Protein AF-A0A0C9R265-F1 (afdb_monomer)

Radius of gyration: 26.44 Å; Cα contacts (8 Å, |Δi|>4): 1009; chains: 1; bounding box: 67×51×79 Å

Foldseek 3Di:
DCLVVLLVLLVVLLVLLVVLLVVVVDPSSVVSLVSLLVVLVVVLCQCVVQFDADPVLAGDDDSPPDDLLSNLLSLLSSLLSQLPRPPHPPNLSSLSVNVNSLLCVVVVQPPDDDLSLLLSQLSNCSSCVVVVNNVCQVVRPSSVSNLVLLQCLPFAFPDAQAHLLRFGADPQQAGELQSLVSNQPVSRPVSLVSDPSSVVSPSNVSNVVVCLQQAAQQFQFDFARNRHPDQFRGHDHDPPRDAAWADSQQQLKTWHDDNFKGWIAGFAAQRHFLDFADPRPQLSSQRSHFAGDMDTSPCPPPRGDDPPHARGKAWPPDDRQRDDPPPPGRTHGFPDKFWWWFDADQKTWIWMWTAHLSGQRWTKTWIWIQRNVQQKIKIKIKTAQADDCPPRDPVRQATWMWTDNHPDPVPIDTHRNNDTWIKMWMARNVVRDIDIDTDDPPPQDDAQDFDDPPQFTKTWFDFPPQQAIFIDRPLHTWFGRGSTPNGNDQKDKDFPNRTPDPPNPRRPGIFMWGQDSVRSGTTGPPRDDD

Nearest PDB structures (foldseek):
  3vsn-assembly1_A  TM=6.014E-01  e=1.999E-14  Autographa californica nucleopolyhedrovirus
  3zik-assembly1_A  TM=4.514E-01  e=5.131E+00  Eremothecium gossypii
  5wzn-assembly2_B  TM=3.133E-01  e=1.016E+00  Bifidobacterium bifidum
  5wzr-assembly2_B  TM=2.702E-01  e=1.319E+00  Bifidobacterium bifidum
  5wzq-assembly2_B  TM=2.759E-01  e=3.378E+00  Bifidobacterium bifidum

Solvent-accessible surface area (backbone atoms only — not comparable to full-atom values): 29333 Å² total; per-residue (Å²): 128,60,54,68,56,55,44,52,50,28,53,52,45,31,51,34,36,59,50,12,67,79,31,63,89,40,69,70,18,45,51,32,44,54,53,45,54,57,46,50,54,54,51,50,53,52,46,64,72,61,36,44,62,47,98,86,60,36,54,72,51,77,74,52,86,60,68,63,66,63,52,49,55,34,53,45,50,24,44,43,44,48,63,67,33,86,86,54,74,69,47,62,58,46,24,53,54,47,60,28,62,57,75,50,52,71,70,75,37,78,89,52,93,50,84,68,55,56,59,47,45,34,51,51,50,46,25,29,50,71,66,74,45,45,89,56,44,76,79,36,64,71,47,47,53,42,50,49,57,64,66,40,55,37,48,48,58,93,57,52,38,42,32,93,48,62,32,38,29,37,88,81,42,28,68,41,53,53,59,50,60,60,73,59,42,73,92,42,54,67,38,37,64,72,40,72,76,49,43,73,54,44,61,61,59,55,49,48,55,47,47,27,63,73,40,33,57,80,46,36,66,49,65,58,49,52,63,49,91,53,68,51,26,60,52,76,57,39,83,88,34,68,72,41,76,48,43,21,34,89,55,22,28,41,34,40,35,52,95,56,39,45,35,57,42,51,50,54,40,36,86,32,32,71,35,63,64,41,93,92,49,40,48,52,50,58,53,40,61,33,47,62,55,75,43,50,62,84,54,84,83,68,48,47,76,65,84,83,40,20,51,29,65,44,46,61,98,57,72,75,57,68,54,71,73,85,46,96,57,55,59,39,59,37,78,39,31,44,34,33,22,47,74,54,97,55,36,37,36,37,42,35,40,37,24,36,70,85,65,65,55,38,40,35,38,38,41,35,41,34,35,65,83,79,37,35,40,37,40,38,39,35,43,37,40,62,91,75,64,95,78,64,58,77,91,60,75,84,40,44,32,39,35,24,70,48,82,53,82,88,64,52,41,81,38,58,53,66,43,72,47,31,38,39,31,36,36,36,65,84,79,71,45,78,48,79,45,80,49,75,71,92,69,78,85,52,84,63,39,75,46,75,56,99,91,42,49,31,30,41,42,50,35,44,94,66,46,26,36,39,34,17,56,67,71,44,65,21,36,51,29,48,52,55,58,80,56,63,59,65,62,48,77,50,44,55,85,45,37,66,59,86,80,70,75,67,59,89,54,72,48,63,27,37,62,34,80,91,71,31,43,31,29,23,96,67,39,78,83,132

InterPro domains:
  IPR008929 Chondroitin AC/alginate lyase [G3DSA:1.50.10.100] (64-297)

Organism: NCBI:txid64838

Mean predicted aligned error: 10.21 Å

pLDDT: mean 79.46, std 12.4, range [44.72, 95.62]

Sequence (530 aa):
KNFHVVIHTCELISAGLAYSWKNQDREDGKRALVVAEDYLQKLEIEIYKRGTFNQSGLLIRNLWKGPEFSLSLTIRRFLTAYLLTSNARNKDCAAKLMLSVIPKLPLMFAGKFHYHTVRLLGSWVLAHNRLGTLNNAPNYSVYQDCLGYLKNISTARHKMGLHRDLSFYKLDKVLAFKNLDKYCDERLQYTYSLTDELSNVNLMSFCQKIIRILFHEHIPRLPMGIMNRTKSLKVEVYQGTTWGLAVLPFSRILRYFTPNINFMVYGVQANVAYFKTNQSLPQAAQYRVQSRQVFLADDDWQAEITYPCVGFIEIDKLKPIEISHNSHYPYLFANFAKSWVFHYRHYGILYQTYCIWKLNSAKITEYLIIDTKKNILTITMEINNGNNDVSRPESVEKTDLRYYPTMNPSEVKLININERAVYRTVYDIIKKDYTVDKIPSEDVFKFPMVFGDENEQLRIHLLKDDLGAVVFDHDKPVIYAPEELIEETETVEITKDMFIDKGITNITNTTTFIFNERLNQYCSSHCPES

Secondary structure (DSSP, 8-state):
--HHHHHHHHHHHHHHHHHHHH-TTSHHHHHHHHHHHHHHHHHHHHHHHH-EE-TTS-EEE-SSSS-HHHHHHHHHHHHHHHHH-TT-S-HHHHHHHHHHHSTTHHHHTTT---HHHHHHHHHHHHHHHHTT-GGGGGGSHHHHHHHHHHH----BTT-SEE-TTS-EEETTTEE-THHHHTT--HHHHGGGGSSHHHHTT-HHHHHHHHHHHH--SS--B--TTSS--SSB-B----TT---EEEEETTTTEEEEEETTEEEEEE---SSS-SEE--TT-TTHHHHHHH---EEETT-TT-SB--SS-TTEEEETT--S----TT-S--EE--SEEEEEEEEETTEEEEEEEEE-TTTT--EEEEEEEEETTTTEEEEEEEEE--S--TTS-TTTTT--EEEESSS-GGGPEEE-TTSEEEEEEEEETTTTEEEEEE--GGGSSPSSEEES-TT--EEEEEBGGG-EEEEEETTEEEEEEESS-SB--SEEEEEGGGBS-TT--S--SEEEEEEETTTTEEE-TTSPP-

Structure (mmCIF, N/CA/C/O backbone):
data_AF-A0A0C9R265-F1
#
_entry.id   AF-A0A0C9R265-F1
#
loop_
_atom_site.group_PDB
_atom_site.id
_atom_site.type_symbol
_atom_site.label_atom_id
_atom_site.label_alt_id
_atom_site.label_comp_id
_atom_site.label_asym_id
_atom_site.label_entity_id
_atom_site.label_seq_id
_atom_site.pdbx_PDB_ins_code
_atom_site.Cartn_x
_atom_site.Cartn_y
_atom_site.Cartn_z
_atom_site.occupancy
_atom_site.B_iso_or_equiv
_atom_site.auth_seq_id
_atom_site.auth_comp_id
_atom_site.auth_asym_id
_atom_site.auth_atom_id
_atom_site.pdbx_PDB_model_num
ATOM 1 N N . LYS A 1 1 ? 3.515 -8.067 38.473 1.00 50.53 1 LYS A N 1
ATOM 2 C CA . LYS A 1 1 ? 3.627 -9.536 38.291 1.00 50.53 1 LYS A CA 1
ATOM 3 C C . LYS A 1 1 ? 2.450 -10.143 37.506 1.00 50.53 1 LYS A C 1
ATOM 5 O O . LYS A 1 1 ? 2.724 -11.026 36.718 1.00 50.53 1 LYS A O 1
ATOM 10 N N . ASN A 1 2 ? 1.210 -9.620 37.571 1.00 66.19 2 ASN A N 1
ATOM 11 C CA . ASN A 1 2 ? 0.043 -10.217 36.871 1.00 66.19 2 ASN A CA 1
ATOM 12 C C . ASN A 1 2 ? -0.437 -9.469 35.604 1.00 66.19 2 ASN A C 1
ATOM 14 O O . ASN A 1 2 ? -1.580 -9.626 35.193 1.00 66.19 2 ASN A O 1
ATOM 18 N N . PHE A 1 3 ? 0.408 -8.646 34.975 1.00 67.88 3 PHE A N 1
ATOM 19 C CA . PHE A 1 3 ? 0.032 -7.847 33.795 1.00 67.88 3 PHE A CA 1
ATOM 20 C C . PHE A 1 3 ? -0.483 -8.705 32.624 1.00 67.88 3 PHE A C 1
ATOM 22 O O . PHE A 1 3 ? -1.526 -8.406 32.051 1.00 67.88 3 PHE A O 1
ATOM 29 N N . HIS A 1 4 ? 0.207 -9.810 32.323 1.00 72.56 4 HIS A N 1
ATOM 30 C CA . HIS A 1 4 ? -0.203 -10.748 31.274 1.00 72.56 4 HIS A CA 1
ATOM 31 C C . HIS A 1 4 ? -1.543 -11.423 31.581 1.00 72.56 4 HIS A C 1
ATOM 33 O O . HIS A 1 4 ? -2.336 -11.635 30.672 1.00 72.56 4 HIS A O 1
ATOM 39 N N . VAL A 1 5 ? -1.829 -11.695 32.859 1.00 79.44 5 VAL A N 1
ATOM 40 C CA . VAL A 1 5 ? -3.101 -12.298 33.280 1.00 79.44 5 VAL A CA 1
ATOM 41 C C . VAL A 1 5 ? -4.260 -11.356 32.967 1.00 79.44 5 VAL A C 1
ATOM 43 O O . VAL A 1 5 ? -5.207 -11.771 32.318 1.00 79.44 5 VAL A O 1
ATOM 46 N N . VAL A 1 6 ? -4.158 -10.071 33.331 1.00 79.50 6 VAL A N 1
ATOM 47 C CA . VAL A 1 6 ? -5.210 -9.079 33.031 1.00 79.50 6 VAL A CA 1
ATOM 48 C C . VAL A 1 6 ? -5.461 -8.972 31.524 1.00 79.50 6 VAL A C 1
ATOM 50 O O . VAL A 1 6 ? -6.614 -8.968 31.100 1.00 79.50 6 VAL A O 1
ATOM 53 N N . ILE A 1 7 ? -4.394 -8.935 30.715 1.00 78.94 7 ILE A N 1
ATOM 54 C CA . ILE A 1 7 ? -4.505 -8.889 29.250 1.00 78.94 7 ILE A CA 1
ATOM 55 C C . ILE A 1 7 ? -5.251 -10.115 28.720 1.00 78.94 7 ILE A C 1
ATOM 57 O O . ILE A 1 7 ? -6.276 -9.957 28.059 1.00 78.94 7 ILE A O 1
ATOM 61 N N . HIS A 1 8 ? -4.778 -11.320 29.036 1.00 82.25 8 HIS A N 1
ATOM 62 C CA . HIS A 1 8 ? -5.374 -12.547 28.511 1.00 82.25 8 HIS A CA 1
ATOM 63 C C . HIS A 1 8 ? -6.810 -12.750 29.001 1.00 82.25 8 HIS A C 1
ATOM 65 O O . HIS A 1 8 ? -7.669 -13.159 28.223 1.00 82.25 8 HIS A O 1
ATOM 71 N N . THR A 1 9 ? -7.109 -12.403 30.256 1.00 86.56 9 THR A N 1
ATOM 72 C CA . THR A 1 9 ? -8.475 -12.472 30.784 1.00 86.56 9 THR A CA 1
ATOM 73 C C . THR A 1 9 ? -9.408 -11.508 30.054 1.00 86.56 9 THR A C 1
ATOM 75 O O . THR A 1 9 ? -10.479 -11.920 29.618 1.00 86.56 9 THR A O 1
ATOM 78 N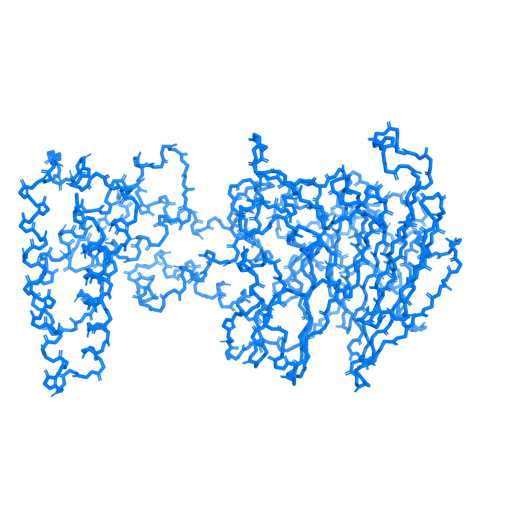 N . CYS A 1 10 ? -9.001 -10.254 29.841 1.00 87.31 10 CYS A N 1
ATOM 79 C CA . CYS A 1 10 ? -9.796 -9.298 29.069 1.00 87.31 10 CYS A CA 1
ATOM 80 C C . CYS A 1 10 ? -10.032 -9.771 27.622 1.00 87.31 10 CYS A C 1
ATOM 82 O O . CYS A 1 10 ? -11.136 -9.603 27.105 1.00 87.31 10 CYS A O 1
ATOM 84 N N . GLU A 1 11 ? -9.030 -10.363 26.960 1.00 84.81 11 GLU A N 1
ATOM 85 C CA . GLU A 1 11 ? -9.174 -10.906 25.598 1.00 84.81 11 GLU A CA 1
ATOM 86 C C . GLU A 1 11 ? -10.169 -12.072 25.545 1.00 84.81 11 GLU A C 1
ATOM 88 O O . GLU A 1 11 ? -11.085 -12.054 24.720 1.00 84.81 11 GLU A O 1
ATOM 93 N N . LEU A 1 12 ? -10.040 -13.036 26.461 1.00 86.50 12 LEU A N 1
ATOM 94 C CA . LEU A 1 12 ? -10.938 -14.190 26.560 1.00 86.50 12 LEU A CA 1
ATOM 95 C C . LEU A 1 12 ? -12.379 -13.766 26.856 1.00 86.50 12 LEU A C 1
ATOM 97 O O . LEU A 1 12 ? -13.304 -14.201 26.173 1.00 86.50 12 LEU A O 1
ATOM 101 N N . ILE A 1 13 ? -12.580 -12.869 27.825 1.00 90.19 13 ILE A N 1
ATOM 102 C CA . ILE A 1 13 ? -13.918 -12.378 28.179 1.00 90.19 13 ILE A CA 1
ATOM 103 C C . ILE A 1 13 ? -14.521 -11.565 27.030 1.00 90.19 13 ILE A C 1
ATOM 105 O O . ILE A 1 13 ? -15.705 -11.709 26.740 1.00 90.19 13 ILE A O 1
ATOM 109 N N . SER A 1 14 ? -13.722 -10.766 26.314 1.00 88.00 14 SER A N 1
ATOM 110 C CA . SER A 1 14 ? -14.200 -10.048 25.121 1.00 88.00 14 SER A CA 1
ATOM 111 C C . SER A 1 14 ? -14.711 -11.005 24.040 1.00 88.00 14 SER A C 1
ATOM 113 O O . SER A 1 14 ? -15.714 -10.715 23.388 1.00 88.00 14 SER A O 1
ATOM 115 N N . ALA A 1 15 ? -14.027 -12.135 23.830 1.00 84.62 15 ALA A N 1
ATOM 116 C CA . ALA A 1 15 ? -14.476 -13.172 22.903 1.00 84.62 15 ALA A CA 1
ATOM 117 C C . ALA A 1 15 ? -15.762 -13.856 23.401 1.00 84.62 15 ALA A C 1
ATOM 119 O O . ALA A 1 15 ? -16.697 -14.038 22.621 1.00 84.62 15 ALA A O 1
ATOM 120 N N . GLY A 1 16 ? -15.847 -14.148 24.702 1.00 86.44 16 GLY A N 1
ATOM 121 C CA . GLY A 1 16 ? -17.055 -14.678 25.340 1.00 86.44 16 GLY A CA 1
ATOM 122 C C . GLY A 1 16 ? -18.265 -13.745 25.210 1.00 86.44 16 GLY A C 1
ATOM 123 O O . GLY A 1 16 ? -19.356 -14.203 24.887 1.00 86.44 16 GLY A O 1
ATOM 124 N N . LEU A 1 17 ? -18.077 -12.433 25.371 1.00 87.75 17 LEU A N 1
ATOM 125 C CA . LEU A 1 17 ? -19.126 -11.428 25.159 1.00 87.75 17 LEU A CA 1
ATOM 126 C C . LEU A 1 17 ? -19.579 -11.367 23.696 1.00 87.75 17 LEU A C 1
ATOM 128 O O . LEU A 1 17 ? -20.775 -11.304 23.427 1.00 87.75 17 LEU A O 1
ATOM 132 N N . ALA A 1 18 ? -18.649 -11.451 22.740 1.00 83.44 18 ALA A N 1
ATOM 133 C CA . ALA A 1 18 ? -19.002 -11.520 21.321 1.00 83.44 18 ALA A CA 1
ATOM 134 C C . ALA A 1 18 ? -19.818 -12.784 20.986 1.00 83.44 18 ALA A C 1
ATOM 136 O O . ALA A 1 18 ? -20.753 -12.723 20.187 1.00 83.44 18 ALA A O 1
ATOM 137 N N . TYR A 1 19 ? -19.499 -13.919 21.620 1.00 83.19 19 TYR A N 1
ATOM 138 C CA . TYR A 1 19 ? -20.299 -15.142 21.524 1.00 83.19 19 TYR A CA 1
ATOM 139 C C . TYR A 1 19 ? -21.682 -14.972 22.165 1.00 83.19 19 TYR A C 1
ATOM 141 O O . TYR A 1 19 ? -22.685 -15.325 21.542 1.00 83.19 19 TYR A O 1
ATOM 149 N N . SER A 1 20 ? -21.736 -14.399 23.373 1.00 84.19 20 SER A N 1
ATOM 150 C CA . SER A 1 20 ? -22.968 -14.119 24.119 1.00 84.19 20 SER A CA 1
ATOM 151 C C . SER A 1 20 ? -23.927 -13.252 23.311 1.00 84.19 20 SER A C 1
ATOM 153 O O . SER A 1 20 ? -25.096 -13.596 23.177 1.00 84.19 20 SER A O 1
ATOM 155 N N . TRP A 1 21 ? -23.419 -12.198 22.666 1.00 80.81 21 TRP A N 1
ATOM 156 C CA . TRP A 1 21 ? -24.222 -11.303 21.838 1.00 80.81 21 TRP A CA 1
ATOM 157 C C . TRP A 1 21 ? -24.974 -12.031 20.711 1.00 80.81 21 TRP A C 1
ATOM 159 O O . TRP A 1 21 ? -26.131 -11.700 20.452 1.00 80.81 21 TRP A O 1
ATOM 169 N N . LYS A 1 22 ? -24.360 -13.053 20.096 1.00 80.06 22 LYS A N 1
ATOM 170 C CA . LYS A 1 22 ? -24.979 -13.890 19.049 1.00 80.06 22 LYS A CA 1
ATOM 171 C C . LYS A 1 22 ? -25.823 -15.053 19.592 1.00 80.06 22 LYS A C 1
ATOM 173 O O . LYS A 1 22 ? -26.547 -15.676 18.825 1.00 80.06 22 LYS A O 1
ATOM 178 N N . ASN A 1 23 ? -25.713 -15.376 20.881 1.00 81.88 23 ASN A N 1
ATOM 179 C CA . ASN A 1 23 ? -26.308 -16.566 21.501 1.00 81.88 23 ASN A CA 1
ATOM 180 C C . ASN A 1 23 ? -26.981 -16.229 22.841 1.00 81.88 23 ASN A C 1
ATOM 182 O O . ASN A 1 23 ? -26.837 -16.975 23.811 1.00 81.88 23 ASN A O 1
ATOM 186 N N . GLN A 1 24 ? -27.693 -15.102 22.909 1.00 74.75 24 GLN A N 1
ATOM 187 C CA . GLN A 1 24 ? -28.232 -14.552 24.163 1.00 74.75 24 GLN A CA 1
ATOM 188 C C . GLN A 1 24 ? -29.192 -15.519 24.876 1.00 74.75 24 GLN A C 1
ATOM 190 O O . GLN A 1 24 ? -29.233 -15.551 26.106 1.00 74.75 24 GLN A O 1
ATOM 195 N N . ASP A 1 25 ? -29.895 -16.358 24.113 1.00 79.12 25 ASP A N 1
ATOM 196 C CA . ASP A 1 25 ? -30.863 -17.324 24.641 1.00 79.12 25 ASP A CA 1
ATOM 197 C C . ASP A 1 25 ? -30.225 -18.641 25.109 1.00 79.12 25 ASP A C 1
ATOM 199 O O . ASP A 1 25 ? -30.866 -19.433 25.803 1.00 79.12 25 ASP A O 1
ATOM 203 N N . ARG A 1 26 ? -28.952 -18.886 24.770 1.00 85.62 26 ARG A N 1
ATOM 204 C CA . ARG A 1 26 ? -28.235 -20.105 25.163 1.00 85.62 26 ARG A CA 1
ATOM 205 C C . ARG A 1 26 ? -27.607 -19.946 26.543 1.00 85.62 26 ARG A C 1
ATOM 207 O O . ARG A 1 26 ? -27.027 -18.908 26.858 1.00 85.62 26 ARG A O 1
ATOM 214 N N . GLU A 1 27 ? -27.626 -21.019 27.332 1.00 86.62 27 GLU A N 1
ATOM 215 C CA . GLU A 1 27 ? -27.027 -21.047 28.675 1.00 86.62 27 GLU A CA 1
ATOM 216 C C . GLU A 1 27 ? -25.546 -20.648 28.675 1.00 86.62 27 GLU A C 1
ATOM 218 O O . GLU A 1 27 ? -25.110 -19.882 29.532 1.00 86.62 27 GLU A O 1
ATOM 223 N N . ASP A 1 28 ? -24.777 -21.062 27.667 1.00 84.50 28 ASP A N 1
ATOM 224 C CA . ASP A 1 28 ? -23.367 -20.671 27.550 1.00 84.50 28 ASP A CA 1
ATOM 225 C C . ASP A 1 28 ? -23.185 -19.175 27.249 1.00 84.50 28 ASP A C 1
ATOM 227 O O . ASP A 1 28 ? -22.244 -18.550 27.740 1.00 84.50 28 ASP A O 1
ATOM 231 N N . GLY A 1 29 ? -24.110 -18.572 26.493 1.00 83.56 29 GLY A N 1
ATOM 232 C CA . GLY A 1 29 ? -24.130 -17.128 26.255 1.00 83.56 29 GLY A CA 1
ATOM 233 C C . GLY A 1 29 ? -24.424 -16.349 27.538 1.00 83.56 29 GLY A C 1
ATOM 234 O O . GLY A 1 29 ? -23.739 -15.365 27.834 1.00 83.56 29 GLY A O 1
ATOM 235 N N . LYS A 1 30 ? -25.375 -16.828 28.349 1.00 86.50 30 LYS A N 1
ATOM 236 C CA . LYS A 1 30 ? -25.682 -16.259 29.672 1.00 86.50 30 LYS A CA 1
ATOM 237 C C . LYS A 1 30 ? -24.501 -16.398 30.636 1.00 86.50 30 LYS A C 1
ATOM 239 O O . LYS A 1 30 ? -24.141 -15.431 31.302 1.00 86.50 30 LYS A O 1
ATOM 244 N N . ARG A 1 31 ? -23.846 -17.565 30.674 1.00 87.81 31 ARG A N 1
ATOM 245 C CA . ARG A 1 31 ? -22.649 -17.805 31.505 1.00 87.81 31 ARG A CA 1
ATOM 246 C C . ARG A 1 31 ? -21.508 -16.857 31.154 1.00 87.81 31 ARG A C 1
ATOM 248 O O . ARG A 1 31 ? -20.905 -16.281 32.057 1.00 87.81 31 ARG A O 1
ATOM 255 N N . ALA A 1 32 ? -21.233 -16.661 29.864 1.00 88.81 32 ALA A N 1
ATOM 256 C CA . ALA A 1 32 ? -20.198 -15.732 29.416 1.00 88.81 32 ALA A CA 1
ATOM 257 C C . ALA A 1 32 ? -20.467 -14.292 29.888 1.00 88.81 32 ALA A C 1
ATOM 259 O O . ALA A 1 32 ? -19.534 -13.597 30.293 1.00 88.81 32 ALA A O 1
ATOM 260 N N . LEU A 1 33 ? -21.736 -13.868 29.894 1.00 89.00 33 LEU A N 1
ATOM 261 C CA . LEU A 1 33 ? -22.127 -12.565 30.425 1.00 89.00 33 LEU A CA 1
ATOM 262 C C . LEU A 1 33 ? -21.899 -12.474 31.939 1.00 89.00 33 LEU A C 1
ATOM 264 O O . LEU A 1 33 ? -21.250 -11.536 32.383 1.00 89.00 33 LEU A O 1
ATOM 268 N N . VAL A 1 34 ? -22.346 -13.459 32.723 1.00 90.19 34 VAL A N 1
ATOM 269 C CA . VAL A 1 34 ? -22.149 -13.470 34.188 1.00 90.19 34 VAL A CA 1
ATOM 270 C C . VAL A 1 34 ? -20.665 -13.365 34.558 1.00 90.19 34 VAL A C 1
ATOM 272 O O . VAL A 1 34 ? -20.296 -12.587 35.437 1.00 90.19 34 VAL A O 1
ATOM 275 N N . VAL A 1 35 ? -19.796 -14.095 33.851 1.00 91.75 35 VAL A N 1
ATOM 276 C CA . VAL A 1 35 ? -18.337 -14.009 34.041 1.00 91.75 35 VAL A CA 1
ATOM 277 C C . VAL A 1 35 ? -17.816 -12.604 33.728 1.00 91.75 35 VAL A C 1
ATOM 279 O O . VAL A 1 35 ? -16.955 -12.091 34.443 1.00 91.75 35 VAL A O 1
ATOM 282 N N . ALA A 1 36 ? -18.333 -11.964 32.680 1.00 92.31 36 ALA A N 1
ATOM 283 C CA . ALA A 1 36 ? -17.956 -10.601 32.330 1.00 92.31 36 ALA A CA 1
ATOM 284 C C . ALA A 1 36 ? -18.397 -9.576 33.388 1.00 92.31 36 ALA A C 1
ATOM 286 O O . ALA A 1 36 ? -17.635 -8.656 33.686 1.00 92.31 36 ALA A O 1
ATOM 287 N N . GLU A 1 37 ? -19.591 -9.735 33.966 1.00 92.94 37 GLU A N 1
ATOM 288 C CA . GLU A 1 37 ? -20.116 -8.860 35.024 1.00 92.94 37 GLU A CA 1
ATOM 289 C C . GLU A 1 37 ? -19.294 -8.973 36.318 1.00 92.94 37 GLU A C 1
ATOM 291 O O . GLU A 1 37 ? -18.893 -7.953 36.883 1.00 92.94 37 GLU A O 1
ATOM 296 N N . ASP A 1 38 ? -18.972 -10.197 36.752 1.00 92.62 38 ASP A N 1
ATOM 297 C CA . ASP A 1 38 ? -18.096 -10.442 37.910 1.00 92.62 38 ASP A CA 1
ATOM 298 C C . ASP A 1 38 ? -16.690 -9.865 37.677 1.00 92.62 38 ASP A C 1
ATOM 300 O O . ASP A 1 38 ? -16.105 -9.206 38.545 1.00 92.62 38 ASP A O 1
ATOM 304 N N . TYR A 1 39 ? -16.153 -10.049 36.469 1.00 92.69 39 TYR A N 1
ATOM 305 C CA . TYR A 1 39 ? -14.847 -9.503 36.130 1.00 92.69 39 TYR A CA 1
ATOM 306 C C . TYR A 1 39 ? -14.836 -7.972 36.091 1.00 92.69 39 TYR A C 1
ATOM 308 O O . TYR A 1 39 ? -13.868 -7.376 36.562 1.00 92.69 39 TYR A O 1
ATOM 316 N N . LEU A 1 40 ? -15.894 -7.323 35.587 1.00 93.00 40 LEU A N 1
ATOM 317 C CA . LEU A 1 40 ? -16.010 -5.862 35.588 1.00 93.00 40 LEU A CA 1
ATOM 318 C C . LEU A 1 40 ? -15.911 -5.299 37.010 1.00 93.00 40 LEU A C 1
ATOM 320 O O . LEU A 1 40 ? -15.127 -4.380 37.238 1.00 93.00 40 LEU A O 1
ATOM 324 N N . GLN A 1 41 ? -16.655 -5.874 37.961 1.00 90.06 41 GLN A N 1
ATOM 325 C CA . GLN A 1 41 ? -16.641 -5.429 39.360 1.00 90.06 41 GLN A CA 1
ATOM 326 C C . GLN A 1 41 ? -15.245 -5.560 39.975 1.00 90.06 41 GLN A C 1
ATOM 328 O O . GLN A 1 41 ? -14.728 -4.626 40.590 1.00 90.06 41 GLN A O 1
ATOM 333 N N . LYS A 1 42 ? -14.588 -6.708 39.767 1.00 88.69 42 LYS A N 1
ATOM 334 C CA . LYS A 1 42 ? -13.217 -6.931 40.250 1.00 88.69 42 LYS A CA 1
ATOM 335 C C . LYS A 1 42 ? -12.232 -5.955 39.617 1.00 88.69 42 LYS A C 1
ATOM 337 O O . LYS A 1 42 ? -11.368 -5.422 40.311 1.00 88.69 42 LYS A O 1
ATOM 342 N N . LEU A 1 43 ? -12.359 -5.721 38.312 1.00 86.88 43 LEU A N 1
ATOM 343 C CA . LEU A 1 43 ? -11.493 -4.818 37.564 1.00 86.88 43 LEU A CA 1
ATOM 344 C C . LEU A 1 43 ? -11.641 -3.370 38.046 1.00 86.88 43 LEU A C 1
ATOM 346 O O . LEU A 1 43 ? -10.635 -2.693 38.247 1.00 86.88 43 LEU A O 1
ATOM 350 N N . GLU A 1 44 ? -12.875 -2.917 38.266 1.00 86.88 44 GLU A N 1
ATOM 351 C CA . GLU A 1 44 ? -13.186 -1.597 38.813 1.00 86.88 44 GLU A CA 1
ATOM 352 C C . GLU A 1 44 ? -12.538 -1.393 40.187 1.00 86.88 44 GLU A C 1
ATOM 354 O O . GLU A 1 44 ? -11.769 -0.446 40.373 1.00 86.88 44 GLU A O 1
ATOM 359 N N . ILE A 1 45 ? -12.798 -2.309 41.129 1.00 85.12 45 ILE A N 1
ATOM 360 C CA . ILE A 1 45 ? -12.247 -2.250 42.490 1.00 85.12 45 ILE A CA 1
ATOM 361 C C . ILE A 1 45 ? -10.723 -2.172 42.440 1.00 85.12 45 ILE A C 1
ATOM 363 O O . ILE A 1 45 ? -10.112 -1.358 43.129 1.00 85.12 45 ILE A O 1
ATOM 367 N N . GLU A 1 46 ? -10.093 -3.006 41.618 1.00 81.06 46 GLU A N 1
ATOM 368 C CA . GLU A 1 46 ? -8.640 -3.058 41.501 1.00 81.06 46 GLU A CA 1
ATOM 369 C C . GLU A 1 46 ? -8.049 -1.771 40.907 1.00 81.06 46 GLU A C 1
ATOM 371 O O . GLU A 1 46 ? -7.020 -1.294 41.397 1.00 81.06 46 GLU A O 1
ATOM 376 N N . ILE A 1 47 ? -8.712 -1.165 39.916 1.00 79.50 47 ILE A N 1
ATOM 377 C CA . ILE A 1 47 ? -8.286 0.111 39.329 1.00 79.50 47 ILE A CA 1
ATOM 378 C C . ILE A 1 47 ? -8.432 1.255 40.336 1.00 79.50 47 ILE A C 1
ATOM 380 O O . ILE A 1 47 ? -7.481 2.019 40.506 1.00 79.50 47 ILE A O 1
ATOM 384 N N . TYR A 1 48 ? -9.559 1.363 41.043 1.00 77.38 48 TYR A N 1
ATOM 385 C CA . TYR A 1 48 ? -9.756 2.435 42.025 1.00 77.38 48 TYR A CA 1
ATOM 386 C C . TYR A 1 48 ? -8.908 2.262 43.288 1.00 77.38 48 TYR A C 1
ATOM 388 O O . TYR A 1 48 ? -8.395 3.243 43.818 1.00 77.38 48 TYR A O 1
ATOM 396 N N . LYS A 1 49 ? -8.691 1.025 43.749 1.00 77.50 49 LYS A N 1
ATOM 397 C CA . LYS A 1 49 ? -7.893 0.738 44.951 1.00 77.50 49 LYS A CA 1
ATOM 398 C C . LYS A 1 49 ? -6.407 1.012 44.756 1.00 77.50 49 LYS A C 1
ATOM 400 O O . LYS A 1 49 ? -5.732 1.450 45.683 1.00 77.50 49 LYS A O 1
ATOM 405 N N . ARG A 1 50 ? -5.867 0.665 43.588 1.00 70.69 50 ARG A N 1
ATOM 406 C CA . ARG A 1 50 ? -4.417 0.709 43.343 1.00 70.69 50 ARG A CA 1
ATOM 407 C C . ARG A 1 50 ? -4.004 1.870 42.437 1.00 70.69 50 ARG A C 1
ATOM 409 O O . ARG A 1 50 ? -2.810 2.095 42.244 1.00 70.69 50 ARG A O 1
ATOM 416 N N . GLY A 1 51 ? -4.969 2.566 41.842 1.00 71.19 51 GLY A N 1
ATOM 417 C CA . GLY A 1 51 ? -4.738 3.652 40.907 1.00 71.19 51 GLY A CA 1
ATOM 418 C C . GLY A 1 51 ? -4.490 4.952 41.649 1.00 71.19 51 GLY A C 1
ATOM 419 O O . GLY A 1 51 ? -5.098 5.230 42.675 1.00 71.19 51 GLY A O 1
ATOM 420 N N . THR A 1 52 ? -3.592 5.779 41.129 1.00 71.69 52 THR A N 1
ATOM 421 C CA . THR A 1 52 ? -3.485 7.177 41.566 1.00 71.69 52 THR A CA 1
ATOM 422 C C . THR A 1 52 ? -4.379 8.004 40.663 1.00 71.69 52 THR A C 1
ATOM 424 O O . THR A 1 52 ? -4.203 7.890 39.459 1.00 71.69 52 THR A O 1
ATOM 427 N N . PHE A 1 53 ? -5.289 8.825 41.184 1.00 72.56 53 PHE A N 1
ATOM 428 C CA . PHE A 1 53 ? -6.191 9.656 40.373 1.00 72.56 53 PHE A CA 1
ATOM 429 C C . PHE A 1 53 ? -5.945 11.145 40.622 1.00 72.56 53 PHE A C 1
ATOM 431 O O . PHE A 1 53 ? -5.497 11.523 41.703 1.00 72.56 53 PHE A O 1
ATOM 438 N N . ASN A 1 54 ? -6.201 11.991 39.621 1.00 69.44 54 ASN A N 1
ATOM 439 C CA . ASN A 1 54 ? -6.191 13.443 39.804 1.00 69.44 54 ASN A CA 1
ATOM 440 C C . ASN A 1 54 ? -7.533 13.930 40.359 1.00 69.44 54 ASN A C 1
ATOM 442 O O . ASN A 1 54 ? -8.483 13.162 40.497 1.00 69.44 54 ASN A O 1
ATOM 446 N N . GLN A 1 55 ? -7.612 15.230 40.646 1.00 67.56 55 GLN A N 1
ATOM 447 C CA . GLN A 1 55 ? -8.826 15.878 41.155 1.00 67.56 55 GLN A CA 1
ATOM 448 C C . GLN A 1 55 ? -10.030 15.744 40.206 1.00 67.56 55 GLN A C 1
ATOM 450 O O . GLN A 1 55 ? -11.169 15.817 40.647 1.00 67.56 55 GLN A O 1
ATOM 455 N N . SER A 1 56 ? -9.789 15.491 38.919 1.00 61.50 56 SER A N 1
ATOM 456 C CA . SER A 1 56 ? -10.822 15.243 37.908 1.00 61.50 56 SER A CA 1
ATOM 457 C C . SER A 1 56 ? -11.181 13.756 37.755 1.00 61.50 56 SER A C 1
ATOM 459 O O . SER A 1 56 ? -11.881 13.397 36.813 1.00 61.50 56 SER A O 1
ATOM 461 N N . GLY A 1 57 ? -10.685 12.870 38.630 1.00 62.47 57 GLY A N 1
ATOM 462 C CA . GLY A 1 57 ? -10.964 11.430 38.581 1.00 62.47 57 GLY A CA 1
ATOM 463 C C . GLY A 1 57 ? -10.233 10.671 37.465 1.00 62.47 57 GLY A C 1
ATOM 464 O O . GLY A 1 57 ? -10.618 9.552 37.116 1.00 62.47 57 GLY A O 1
ATOM 465 N N . LEU A 1 58 ? -9.175 11.255 36.892 1.00 65.31 58 LEU A N 1
ATOM 466 C CA . LEU A 1 58 ? -8.361 10.647 35.836 1.00 65.31 58 LEU A CA 1
ATOM 467 C C . LEU A 1 58 ? -7.199 9.878 36.459 1.00 65.31 58 LEU A C 1
ATOM 469 O O . LEU A 1 58 ? -6.453 10.427 37.269 1.00 65.31 58 LEU A O 1
ATOM 473 N N . LEU A 1 59 ? -7.005 8.624 36.055 1.00 67.94 59 LEU A N 1
ATOM 474 C CA . LEU A 1 59 ? -5.880 7.805 36.513 1.00 67.94 59 LEU A CA 1
ATOM 475 C C . LEU A 1 59 ? -4.557 8.498 36.117 1.00 67.94 59 LEU A C 1
ATOM 477 O O . LEU A 1 59 ? -4.421 8.823 34.957 1.00 67.94 59 LEU A O 1
ATOM 481 N N . ILE A 1 60 ? -3.581 8.715 37.014 1.00 64.88 60 ILE A N 1
ATOM 482 C CA . ILE A 1 60 ? -2.279 9.414 36.836 1.00 64.88 60 ILE A CA 1
ATOM 483 C C . ILE A 1 60 ? -1.070 8.463 36.758 1.00 64.88 60 ILE A C 1
ATOM 485 O O . ILE A 1 60 ? -0.091 8.785 36.087 1.00 64.88 60 ILE A O 1
ATOM 489 N N . ARG A 1 61 ? -1.143 7.216 37.241 1.00 62.88 61 ARG A N 1
ATOM 490 C CA . ARG A 1 61 ? -0.044 6.229 37.084 1.00 62.88 61 ARG A CA 1
ATOM 491 C C . ARG A 1 61 ? -0.527 4.811 36.788 1.00 62.88 61 ARG A C 1
ATOM 493 O O . ARG A 1 61 ? -1.587 4.419 37.267 1.00 62.88 61 ARG A O 1
ATOM 500 N N . ASN A 1 62 ? 0.263 4.053 36.018 1.00 60.56 62 ASN A N 1
ATOM 501 C CA . ASN A 1 62 ? 0.004 2.634 35.773 1.00 60.56 62 ASN A CA 1
ATOM 502 C C . ASN A 1 62 ? 0.015 1.811 37.066 1.00 60.56 62 ASN A C 1
ATOM 504 O O . ASN A 1 62 ? 0.979 1.819 37.830 1.00 60.56 62 ASN A O 1
ATOM 508 N N . LEU A 1 63 ? -1.026 1.007 37.210 1.00 64.19 63 LEU A N 1
ATOM 509 C CA . LEU A 1 63 ? -1.267 0.030 38.261 1.00 64.19 63 LEU A CA 1
ATOM 510 C C . LEU A 1 63 ? -0.311 -1.182 38.229 1.00 64.19 63 LEU A C 1
ATOM 512 O O . LEU A 1 63 ? -0.034 -1.778 39.270 1.00 64.19 63 LEU A O 1
ATOM 516 N N . TRP A 1 64 ? 0.204 -1.572 37.052 1.00 61.84 64 TRP A N 1
ATOM 517 C CA . TRP A 1 64 ? 0.814 -2.903 36.858 1.00 61.84 64 TRP A CA 1
ATOM 518 C C . TRP A 1 64 ? 2.279 -2.934 36.386 1.00 61.84 64 TRP A C 1
ATOM 520 O O . TRP A 1 64 ? 2.768 -4.011 36.042 1.00 61.84 64 TRP A O 1
ATOM 530 N N . LYS A 1 65 ? 3.010 -1.806 36.417 1.00 58.16 65 LYS A N 1
ATOM 531 C CA . LYS A 1 65 ? 4.419 -1.688 35.947 1.00 58.16 65 LYS A CA 1
ATOM 532 C C . LYS A 1 65 ? 4.665 -2.268 34.531 1.00 58.16 65 LYS A C 1
ATOM 534 O O . LYS A 1 65 ? 5.771 -2.701 34.229 1.00 58.16 65 LYS A O 1
ATOM 539 N N . GLY A 1 66 ? 3.635 -2.320 33.682 1.00 59.19 66 GLY A N 1
ATOM 540 C CA . GLY A 1 66 ? 3.730 -2.738 32.278 1.00 59.19 66 GLY A CA 1
ATOM 541 C C . GLY A 1 66 ? 3.679 -1.540 31.323 1.00 59.19 66 GLY A C 1
ATOM 542 O O . GLY A 1 66 ? 3.476 -0.411 31.777 1.00 59.19 66 GLY A O 1
ATOM 543 N N . PRO A 1 67 ? 3.820 -1.748 30.002 1.00 58.72 67 PRO A N 1
ATOM 544 C CA . PRO A 1 67 ? 3.585 -0.683 29.036 1.00 58.72 67 PRO A CA 1
ATOM 545 C C . PRO A 1 67 ? 2.132 -0.194 29.146 1.00 58.72 67 PRO A C 1
ATOM 547 O O . PRO A 1 67 ? 1.200 -0.953 28.875 1.00 58.72 67 PRO A O 1
ATOM 550 N N . GLU A 1 68 ? 1.949 1.071 29.555 1.00 60.97 68 GLU A N 1
ATOM 551 C CA . GLU A 1 68 ? 0.638 1.725 29.759 1.00 60.97 68 GLU A CA 1
ATOM 552 C C . GLU A 1 68 ? -0.287 1.545 28.551 1.00 60.97 68 GLU A C 1
ATOM 554 O O . GLU A 1 68 ? -1.479 1.281 28.688 1.00 60.97 68 GLU A O 1
ATOM 559 N N . PHE A 1 69 ? 0.301 1.579 27.360 1.00 63.44 69 PHE A N 1
ATOM 560 C CA . PHE A 1 69 ? -0.402 1.481 26.094 1.00 63.44 69 PHE A CA 1
ATOM 561 C C . PHE A 1 69 ? -1.127 0.141 25.863 1.00 63.44 69 PHE A C 1
ATOM 563 O O . PHE A 1 69 ? -2.292 0.126 25.460 1.00 63.44 69 PHE A O 1
ATOM 570 N N . SER A 1 70 ? -0.467 -0.994 26.114 1.00 62.03 70 SER A N 1
ATOM 571 C CA . SER A 1 70 ? -1.039 -2.322 25.830 1.00 62.03 70 SER A CA 1
ATOM 572 C C . SER A 1 70 ? -2.207 -2.650 26.759 1.00 62.03 70 SER A C 1
ATOM 574 O O . SER A 1 70 ? -3.196 -3.244 26.341 1.00 62.03 70 SER A O 1
ATOM 576 N N . LEU A 1 71 ? -2.115 -2.202 28.008 1.00 67.31 71 LEU A N 1
ATOM 577 C CA . LEU A 1 71 ? -3.160 -2.358 29.009 1.00 67.31 71 LEU A CA 1
ATOM 578 C C . LEU A 1 71 ? -4.424 -1.574 28.648 1.00 67.31 71 LEU A C 1
ATOM 580 O O . LEU A 1 71 ? -5.510 -2.151 28.615 1.00 67.31 71 LEU A O 1
ATOM 584 N N . SER A 1 72 ? -4.280 -0.279 28.342 1.00 70.31 72 SER A N 1
ATOM 585 C CA . SER A 1 72 ? -5.415 0.575 27.984 1.00 70.31 72 SER A CA 1
ATOM 586 C C . SER A 1 72 ? -6.127 0.063 26.734 1.00 70.31 72 SER A C 1
ATOM 588 O O . SER A 1 72 ? -7.352 0.108 26.666 1.00 70.31 72 SER A O 1
ATOM 590 N N . LEU A 1 73 ? -5.390 -0.492 25.764 1.00 73.25 73 LEU A N 1
ATOM 591 C CA . LEU A 1 73 ? -5.989 -1.100 24.575 1.00 73.25 73 LEU A CA 1
ATOM 592 C C . LEU A 1 73 ? -6.839 -2.334 24.891 1.00 73.25 73 LEU A C 1
ATOM 594 O O . LEU A 1 73 ? -7.932 -2.466 24.334 1.00 73.25 73 LEU A O 1
ATOM 598 N N . THR A 1 74 ? -6.344 -3.237 25.737 1.00 79.00 74 THR A N 1
ATOM 599 C CA . THR A 1 74 ? -7.020 -4.508 26.014 1.00 79.00 74 THR A CA 1
ATOM 600 C C . THR A 1 74 ? -8.184 -4.341 26.992 1.00 79.00 74 THR A C 1
ATOM 602 O O . THR A 1 74 ? -9.269 -4.854 26.719 1.00 79.00 74 THR A O 1
ATOM 605 N N . ILE A 1 75 ? -8.020 -3.545 28.056 1.00 83.12 75 ILE A N 1
ATOM 606 C CA . ILE A 1 75 ? -9.127 -3.188 28.961 1.00 83.12 75 ILE A CA 1
ATOM 607 C C . ILE A 1 75 ? -10.240 -2.489 28.177 1.00 83.12 75 ILE A C 1
ATOM 609 O O . ILE A 1 75 ? -11.408 -2.845 28.306 1.00 83.12 75 ILE A O 1
ATOM 613 N N . ARG A 1 76 ? -9.892 -1.549 27.287 1.00 83.50 76 ARG A N 1
ATOM 614 C CA . ARG A 1 76 ? -10.882 -0.893 26.426 1.00 83.50 76 ARG A CA 1
ATOM 615 C C . ARG A 1 76 ? -11.657 -1.890 25.573 1.00 83.50 76 ARG A C 1
ATOM 617 O O . ARG A 1 76 ? -12.865 -1.730 25.444 1.00 83.50 76 ARG A O 1
ATOM 624 N N . ARG A 1 77 ? -10.997 -2.879 24.959 1.00 82.81 77 ARG A N 1
ATOM 625 C CA . ARG A 1 77 ? -11.680 -3.889 24.126 1.00 82.81 77 ARG A CA 1
ATOM 626 C C . ARG A 1 77 ? -12.754 -4.627 24.919 1.00 82.81 77 ARG A C 1
ATOM 628 O O . ARG A 1 77 ? -13.882 -4.712 24.442 1.00 82.81 77 ARG A O 1
ATOM 635 N N . PHE A 1 78 ? -12.415 -5.057 26.133 1.00 89.50 78 PHE A N 1
ATOM 636 C CA . PHE A 1 78 ? -13.367 -5.661 27.062 1.00 89.50 78 PHE A CA 1
ATOM 637 C C . PHE A 1 78 ? -14.526 -4.710 27.380 1.00 89.50 78 PHE A C 1
ATOM 639 O O . PHE A 1 78 ? -15.679 -5.052 27.128 1.00 89.50 78 PHE A O 1
ATOM 646 N N . LEU A 1 79 ? -14.229 -3.492 27.841 1.00 90.62 79 LEU A N 1
ATOM 647 C CA . LEU A 1 79 ? -15.260 -2.523 28.218 1.00 90.62 79 LEU A CA 1
ATOM 648 C C . LEU A 1 79 ? -16.151 -2.117 27.030 1.00 90.62 79 LEU A C 1
ATOM 650 O O . LEU A 1 79 ? -17.343 -1.898 27.201 1.00 90.62 79 LEU A O 1
ATOM 654 N N . THR A 1 80 ? -15.605 -2.060 25.813 1.00 87.88 80 THR A N 1
ATOM 655 C CA . THR A 1 80 ? -16.376 -1.763 24.592 1.00 87.88 80 THR A CA 1
ATOM 656 C C . THR A 1 80 ? -17.351 -2.892 24.283 1.00 87.88 80 THR A C 1
ATOM 658 O O . THR A 1 80 ? -18.536 -2.634 24.095 1.00 87.88 80 THR A O 1
ATOM 661 N N . ALA A 1 81 ? -16.871 -4.142 24.277 1.00 88.19 81 ALA A N 1
ATOM 662 C CA . ALA A 1 81 ? -17.725 -5.310 24.071 1.00 88.19 81 ALA A CA 1
ATOM 663 C C . ALA A 1 81 ? -18.829 -5.388 25.139 1.00 88.19 81 ALA A C 1
ATOM 665 O O . ALA A 1 81 ? -19.982 -5.678 24.826 1.00 88.19 81 ALA A O 1
ATOM 666 N N . TYR A 1 82 ? -18.491 -5.058 26.386 1.00 91.31 82 TYR A N 1
ATOM 667 C CA . TYR A 1 82 ? -19.438 -5.023 27.494 1.00 91.31 82 TYR A CA 1
ATOM 668 C C . TYR A 1 82 ? -20.535 -3.966 27.290 1.00 91.31 82 TYR A C 1
ATOM 670 O O . TYR A 1 82 ? -21.720 -4.276 27.383 1.00 91.31 82 TYR A O 1
ATOM 678 N N . LEU A 1 83 ? -20.163 -2.726 26.948 1.00 90.19 83 LEU A N 1
ATOM 679 C CA . LEU A 1 83 ? -21.118 -1.639 26.689 1.00 90.19 83 LEU A CA 1
ATOM 680 C C . LEU A 1 83 ? -22.074 -1.960 25.527 1.00 90.19 83 LEU A C 1
ATOM 682 O O . LEU A 1 83 ? -23.266 -1.641 25.598 1.00 90.19 83 LEU A O 1
ATOM 686 N N . LEU A 1 84 ? -21.555 -2.626 24.494 1.00 87.12 84 LEU A N 1
ATOM 687 C CA . LEU A 1 84 ? -22.299 -3.071 23.315 1.00 87.12 84 LEU A CA 1
ATOM 688 C C . LEU A 1 84 ? -23.260 -4.235 23.569 1.00 87.12 84 LEU A C 1
ATOM 690 O O . LEU A 1 84 ? -24.242 -4.388 22.848 1.00 87.12 84 LEU A O 1
ATOM 694 N N . THR A 1 85 ? -23.010 -5.048 24.593 1.00 87.25 85 THR A N 1
ATOM 695 C CA . THR A 1 85 ? -23.839 -6.218 24.905 1.00 87.25 85 THR A CA 1
ATOM 696 C C . THR A 1 85 ? -25.170 -5.757 25.500 1.00 87.25 85 THR A C 1
ATOM 698 O O . THR A 1 85 ? -25.191 -5.164 26.576 1.00 87.25 85 THR A O 1
ATOM 701 N N . SER A 1 86 ? -26.294 -5.953 24.801 1.00 82.38 86 SER A N 1
ATOM 702 C CA . SER A 1 86 ? -27.606 -5.352 25.124 1.00 82.38 86 SER A CA 1
ATOM 703 C C . SER A 1 86 ? -28.056 -5.594 26.568 1.00 82.38 86 SER A C 1
ATOM 705 O O . SER A 1 86 ? -28.424 -4.639 27.250 1.00 82.38 86 SER A O 1
ATOM 707 N N . ASN A 1 87 ? -27.956 -6.837 27.035 1.00 84.81 87 ASN A N 1
ATOM 708 C CA . ASN A 1 87 ? -28.435 -7.318 28.331 1.00 84.81 87 ASN A CA 1
ATOM 709 C C . ASN A 1 87 ? -27.423 -7.177 29.485 1.00 84.81 87 ASN A C 1
ATOM 711 O O . ASN A 1 87 ? -27.730 -7.586 30.604 1.00 84.81 87 ASN A O 1
ATOM 715 N N . ALA A 1 88 ? -26.245 -6.592 29.246 1.00 87.25 88 ALA A N 1
ATOM 716 C CA . ALA A 1 88 ? -25.256 -6.375 30.298 1.00 87.25 88 ALA A CA 1
ATOM 717 C C . ALA A 1 88 ? -25.729 -5.337 31.327 1.00 87.25 88 ALA A C 1
ATOM 719 O O . ALA A 1 88 ? -26.202 -4.251 30.968 1.00 87.25 88 ALA A O 1
ATOM 720 N N . ARG A 1 89 ? -25.559 -5.649 32.617 1.00 89.56 89 ARG A N 1
ATOM 721 C CA . ARG A 1 89 ? -25.879 -4.746 33.736 1.00 89.56 89 ARG A CA 1
ATOM 722 C C . ARG A 1 89 ? -24.763 -3.721 33.948 1.00 89.56 89 ARG A C 1
ATOM 724 O O . ARG A 1 89 ? -23.699 -3.820 33.355 1.00 89.56 89 ARG A O 1
ATOM 731 N N . ASN A 1 90 ? -24.966 -2.710 34.793 1.00 89.56 90 ASN A N 1
ATOM 732 C CA . ASN A 1 90 ? -23.898 -1.788 35.235 1.00 89.56 90 ASN A CA 1
ATOM 733 C C . ASN A 1 90 ? -23.092 -1.097 34.111 1.00 89.56 90 ASN A C 1
ATOM 735 O O . ASN A 1 90 ? -21.915 -0.773 34.280 1.00 89.56 90 ASN A O 1
ATOM 739 N N . LYS A 1 91 ? -23.712 -0.826 32.958 1.00 93.00 91 LYS A N 1
ATOM 740 C CA . LYS A 1 91 ? -23.037 -0.163 31.827 1.00 93.00 91 LYS A CA 1
ATOM 741 C C . LYS A 1 91 ? -22.488 1.222 32.177 1.00 93.00 91 LYS A C 1
ATOM 743 O O . LYS A 1 91 ? -21.467 1.625 31.633 1.00 93.00 91 LYS A O 1
ATOM 748 N N . ASP A 1 92 ? -23.114 1.934 33.107 1.00 92.88 92 ASP A N 1
ATOM 749 C CA . ASP A 1 92 ? -22.666 3.267 33.526 1.00 92.88 92 ASP A CA 1
ATOM 750 C C . ASP A 1 92 ? -21.332 3.197 34.282 1.00 92.88 92 ASP A C 1
ATOM 752 O O . ASP A 1 92 ? -20.464 4.045 34.091 1.00 92.88 92 ASP A O 1
ATOM 756 N N . CYS A 1 93 ? -21.139 2.150 35.091 1.00 90.19 93 CYS A N 1
ATOM 757 C CA . CYS A 1 93 ? -19.862 1.846 35.735 1.00 90.19 93 CYS A CA 1
ATOM 758 C C . CYS A 1 93 ? -18.787 1.549 34.677 1.00 90.19 93 CYS A C 1
ATOM 760 O O . CYS A 1 93 ? -17.736 2.192 34.670 1.00 90.19 93 CYS A O 1
ATOM 762 N N . ALA A 1 94 ? -19.078 0.667 33.712 1.00 92.44 94 ALA A N 1
ATOM 763 C CA . ALA A 1 94 ? -18.149 0.363 32.622 1.00 92.44 94 ALA A CA 1
ATOM 764 C C . ALA A 1 94 ? -17.764 1.615 31.809 1.00 92.44 94 ALA A C 1
ATOM 766 O O . ALA A 1 94 ? -16.597 1.784 31.450 1.00 92.44 94 ALA A O 1
ATOM 767 N N . ALA A 1 95 ? -18.722 2.513 31.552 1.00 91.38 95 ALA A N 1
ATOM 768 C CA . ALA A 1 95 ? -18.484 3.773 30.856 1.00 91.38 95 ALA A CA 1
ATOM 769 C C . ALA A 1 95 ? -17.593 4.726 31.670 1.00 91.38 95 ALA A C 1
ATOM 771 O O . ALA A 1 95 ? -16.612 5.241 31.136 1.00 91.38 95 ALA A O 1
ATOM 772 N N . LYS A 1 96 ? -17.865 4.910 32.970 1.00 89.12 96 LYS A N 1
ATOM 773 C CA . LYS A 1 96 ? -17.012 5.716 33.864 1.00 89.12 96 LYS A CA 1
ATOM 774 C C . LYS A 1 96 ? -15.590 5.165 33.926 1.00 89.12 96 LYS A C 1
ATOM 776 O O . LYS A 1 96 ? -14.635 5.915 33.743 1.00 89.12 96 LYS A O 1
ATOM 781 N N . LEU A 1 97 ? -15.447 3.849 34.085 1.00 87.31 97 LEU A N 1
ATOM 782 C CA . LEU A 1 97 ? -14.146 3.188 34.114 1.00 87.31 97 LEU A CA 1
ATOM 783 C C . LEU A 1 97 ? -13.379 3.385 32.799 1.00 87.31 97 LEU A C 1
ATOM 785 O O . LEU A 1 97 ? -12.186 3.687 32.808 1.00 87.31 97 LEU A O 1
ATOM 789 N N . MET A 1 98 ? -14.067 3.276 31.659 1.00 87.50 98 MET A N 1
ATOM 790 C CA . MET A 1 98 ? -13.484 3.541 30.345 1.00 87.50 98 MET A CA 1
ATOM 791 C C . MET A 1 98 ? -12.976 4.987 30.227 1.00 87.50 98 MET A C 1
ATOM 793 O O . MET A 1 98 ? -11.841 5.203 29.786 1.00 87.50 98 MET A O 1
ATOM 797 N N . LEU A 1 99 ? -13.773 5.964 30.673 1.00 83.38 99 LEU A N 1
ATOM 798 C CA . LEU A 1 99 ? -13.397 7.380 30.701 1.00 83.38 99 LEU A CA 1
ATOM 799 C C . LEU A 1 99 ? -12.320 7.714 31.732 1.00 83.38 99 LEU A C 1
ATOM 801 O O . LEU A 1 99 ? -11.699 8.755 31.592 1.00 83.38 99 LEU A O 1
ATOM 805 N N . SER A 1 100 ? -12.045 6.868 32.725 1.00 79.00 100 SER A N 1
ATOM 806 C CA . SER A 1 100 ? -10.888 7.033 33.618 1.00 79.00 100 SER A CA 1
ATOM 807 C C . SER A 1 100 ? -9.589 6.471 33.020 1.00 79.00 100 SER A C 1
ATOM 809 O O . SER A 1 100 ? -8.503 6.924 33.388 1.00 79.00 100 SER A O 1
ATOM 811 N N . VAL A 1 101 ? -9.676 5.506 32.091 1.00 76.44 101 VAL A N 1
ATOM 812 C CA . VAL A 1 101 ? -8.519 4.802 31.494 1.00 76.44 101 VAL A CA 1
ATOM 813 C C . VAL A 1 101 ? -8.016 5.452 30.193 1.00 76.44 101 VAL A C 1
ATOM 815 O O . VAL A 1 101 ? -6.807 5.505 29.962 1.00 76.44 101 VAL A O 1
ATOM 818 N N . ILE A 1 102 ? -8.911 5.973 29.344 1.00 73.06 102 ILE A N 1
ATOM 819 C CA . ILE A 1 102 ? -8.573 6.612 28.053 1.00 73.06 102 ILE A CA 1
ATOM 820 C C . ILE A 1 102 ? -8.040 8.078 28.118 1.00 73.06 102 ILE A C 1
ATOM 822 O O . ILE A 1 102 ? -7.203 8.431 27.292 1.00 73.06 102 ILE A O 1
ATOM 826 N N . PRO A 1 103 ? -8.405 8.966 29.060 1.00 60.12 103 PRO A N 1
ATOM 827 C CA . PRO A 1 103 ? -8.225 10.425 28.937 1.00 60.12 103 PRO A CA 1
ATOM 828 C C . PRO A 1 103 ? -6.761 10.892 29.020 1.00 60.12 103 PRO A C 1
ATOM 830 O O . PRO A 1 103 ? -6.445 12.037 28.721 1.00 60.12 103 PRO A O 1
ATOM 833 N N . LYS A 1 104 ? -5.842 10.003 29.399 1.00 55.88 104 LYS A N 1
ATOM 834 C CA . LYS A 1 104 ? -4.404 10.274 29.514 1.00 55.88 104 LYS A CA 1
ATOM 835 C C . LYS A 1 104 ? -3.604 10.242 28.219 1.00 55.88 104 LYS A C 1
ATOM 837 O O . LYS A 1 104 ? -2.431 10.613 28.229 1.00 55.88 104 LYS A O 1
ATOM 842 N N . LEU A 1 105 ? -4.164 9.725 27.134 1.00 53.16 105 LEU A N 1
ATOM 843 C CA . LEU A 1 105 ? -3.392 9.477 25.914 1.00 53.16 105 LEU A CA 1
ATOM 844 C C . LEU A 1 105 ? -2.740 10.737 25.320 1.00 53.16 105 LEU A C 1
ATOM 846 O O . LEU A 1 105 ? -1.586 10.622 24.912 1.00 53.16 105 LEU A O 1
ATOM 850 N N . PRO A 1 106 ? -3.373 11.930 25.330 1.00 49.97 106 PRO A N 1
ATOM 851 C CA . PRO A 1 106 ? -2.722 13.149 24.843 1.00 49.97 106 PRO A CA 1
ATOM 852 C C . PRO A 1 106 ? -1.421 13.483 25.594 1.00 49.97 106 PRO A C 1
ATOM 854 O O . PRO A 1 106 ? -0.459 13.942 24.987 1.00 49.97 106 PRO A O 1
ATOM 857 N N . LEU A 1 107 ? -1.352 13.176 26.897 1.00 49.16 107 LEU A N 1
ATOM 858 C CA . LEU A 1 107 ? -0.154 13.365 27.727 1.00 49.16 107 LEU A CA 1
ATOM 859 C C . LEU A 1 107 ? 0.892 12.252 27.528 1.00 49.16 107 LEU A C 1
ATOM 861 O O . LEU A 1 107 ? 2.087 12.515 27.632 1.00 49.16 107 LEU A O 1
ATOM 865 N N . MET A 1 108 ? 0.470 11.016 27.219 1.00 47.69 108 MET A N 1
ATOM 866 C CA . MET A 1 108 ? 1.390 9.901 26.924 1.00 47.69 108 MET A CA 1
ATOM 867 C C . MET A 1 108 ? 2.137 10.076 25.593 1.00 47.69 108 MET A C 1
ATOM 869 O O . MET A 1 108 ? 3.222 9.523 25.421 1.00 47.69 108 MET A O 1
ATOM 873 N N . PHE A 1 109 ? 1.570 10.834 24.651 1.00 48.91 109 PHE A N 1
ATOM 874 C CA . PHE A 1 109 ? 2.156 11.102 23.338 1.00 48.91 109 PHE A CA 1
ATOM 875 C C . PHE A 1 109 ? 2.622 12.557 23.227 1.00 48.91 109 PHE A C 1
ATOM 877 O O . PHE A 1 109 ? 2.166 13.260 22.334 1.00 48.91 109 PHE A O 1
ATOM 884 N N . ALA A 1 110 ? 3.503 12.995 24.138 1.00 44.78 110 ALA A N 1
ATOM 885 C CA . ALA A 1 110 ? 4.167 14.309 24.203 1.00 44.78 110 ALA A CA 1
ATOM 886 C C . ALA A 1 110 ? 4.200 15.111 22.873 1.00 44.78 110 ALA A C 1
ATOM 888 O O . ALA A 1 110 ? 5.197 15.110 22.151 1.00 44.78 110 ALA A O 1
ATOM 889 N N . GLY A 1 111 ? 3.095 15.785 22.536 1.00 44.72 111 GLY A N 1
ATOM 890 C CA . GLY A 1 111 ? 2.975 16.662 21.367 1.00 44.72 111 GLY A CA 1
ATOM 891 C C . GLY A 1 111 ? 2.992 16.009 19.974 1.00 44.72 111 GLY A C 1
ATOM 892 O O . GLY A 1 111 ? 3.151 16.734 18.995 1.00 44.72 111 GLY A O 1
ATOM 893 N N . LYS A 1 112 ? 2.838 14.683 19.822 1.00 51.09 112 LYS A N 1
ATOM 894 C CA . LYS A 1 112 ? 2.756 14.037 18.492 1.00 51.09 112 LYS A CA 1
ATOM 895 C C . LYS A 1 112 ? 1.533 13.131 18.397 1.00 51.09 112 LYS A C 1
ATOM 897 O O . LYS A 1 112 ? 1.551 11.995 18.870 1.00 51.09 112 LYS A O 1
ATOM 902 N N . PHE A 1 113 ? 0.476 13.632 17.756 1.00 53.34 113 PHE A N 1
ATOM 903 C CA . PHE A 1 113 ? -0.733 12.858 17.492 1.00 53.34 113 PHE A CA 1
ATOM 904 C C . PHE A 1 113 ? -0.394 11.554 16.748 1.00 53.34 113 PHE A C 1
ATOM 906 O O . PHE A 1 113 ? 0.342 11.548 15.759 1.00 53.34 113 PHE A O 1
ATOM 913 N N . HIS A 1 114 ? -0.920 10.430 17.236 1.00 61.03 114 HIS A N 1
ATOM 914 C CA . HIS A 1 114 ? -0.586 9.093 16.755 1.00 61.03 114 HIS A CA 1
ATOM 915 C C . HIS A 1 114 ? -1.873 8.375 16.330 1.00 61.03 114 HIS A C 1
ATOM 917 O O . HIS A 1 114 ? -2.862 8.409 17.054 1.00 61.03 114 HIS A O 1
ATOM 923 N N . TYR A 1 115 ? -1.856 7.614 15.228 1.00 63.88 115 TYR A N 1
ATOM 924 C CA . TYR A 1 115 ? -2.977 6.761 14.765 1.00 63.88 115 TYR A CA 1
ATOM 925 C C . TYR A 1 115 ? -3.552 5.812 15.837 1.00 63.88 115 TYR A C 1
ATOM 927 O O . TYR A 1 115 ? -4.603 5.197 15.678 1.00 63.88 115 TYR A O 1
ATOM 935 N N . HIS A 1 116 ? -2.840 5.637 16.947 1.00 66.94 116 HIS A N 1
ATOM 936 C CA . HIS A 1 116 ? -3.324 4.883 18.089 1.00 66.94 116 HIS A CA 1
ATOM 937 C C . HIS A 1 116 ? -4.464 5.586 18.832 1.00 66.94 116 HIS A C 1
ATOM 939 O O . HIS A 1 116 ? -5.316 4.884 19.366 1.00 66.94 116 HIS A O 1
ATOM 945 N N . THR A 1 117 ? -4.519 6.919 18.819 1.00 68.62 117 THR A N 1
ATOM 946 C CA . THR A 1 117 ? -5.578 7.708 19.460 1.00 68.62 117 THR A CA 1
ATOM 947 C C . THR A 1 117 ? -6.914 7.549 18.728 1.00 68.62 117 THR A C 1
ATOM 949 O O . THR A 1 117 ? -7.937 7.354 19.377 1.00 68.62 117 THR A O 1
ATOM 952 N N . VAL A 1 118 ? -6.900 7.461 17.390 1.00 69.75 118 VAL A N 1
ATOM 953 C CA . VAL A 1 118 ? -8.096 7.155 16.573 1.00 69.75 118 VAL A CA 1
ATOM 954 C C . VAL A 1 118 ? -8.766 5.849 17.009 1.00 69.75 118 VAL A C 1
ATOM 956 O O . VAL A 1 118 ? -9.986 5.777 17.117 1.00 69.75 118 VAL A O 1
ATOM 959 N N . ARG A 1 119 ? -7.978 4.818 17.344 1.00 72.44 119 ARG A N 1
ATOM 960 C CA . ARG A 1 119 ? -8.513 3.524 17.813 1.00 72.44 119 ARG A CA 1
ATOM 961 C C . ARG A 1 119 ? -9.254 3.620 19.144 1.00 72.44 119 ARG A C 1
ATOM 963 O O . ARG A 1 119 ? -9.955 2.686 19.518 1.00 72.44 119 ARG A O 1
ATOM 970 N N . LEU A 1 120 ? -8.996 4.674 19.907 1.00 75.56 120 LEU A N 1
ATOM 971 C CA . LEU A 1 120 ? -9.468 4.854 21.275 1.00 75.56 120 LEU A CA 1
ATOM 972 C C . LEU A 1 120 ? -10.686 5.788 21.295 1.00 75.56 120 LEU A C 1
ATOM 974 O O . LEU A 1 120 ? -11.541 5.630 22.165 1.00 75.56 120 LEU A O 1
ATOM 978 N N . LEU A 1 121 ? -10.802 6.658 20.283 1.00 78.44 121 LEU A N 1
ATOM 979 C CA . LEU A 1 121 ? -11.920 7.573 20.075 1.00 78.44 121 LEU A CA 1
ATOM 980 C C . LEU A 1 121 ? -13.274 6.856 20.097 1.00 78.44 121 LEU A C 1
ATOM 982 O O . LEU A 1 121 ? -14.136 7.251 20.869 1.00 78.44 121 LEU A O 1
ATOM 986 N N . GLY A 1 122 ? -13.455 5.782 19.322 1.00 81.06 122 GLY A N 1
ATOM 987 C CA . GLY A 1 122 ? -14.761 5.116 19.224 1.00 81.06 122 GLY A CA 1
ATOM 988 C C . GLY A 1 122 ? -15.305 4.627 20.571 1.00 81.06 122 GLY A C 1
ATOM 989 O O . GLY A 1 122 ? -16.450 4.882 20.933 1.00 81.06 122 GLY A O 1
ATOM 990 N N . SER A 1 123 ? -14.450 3.998 21.378 1.00 83.50 123 SER A N 1
ATOM 991 C CA . SER A 1 123 ? -14.817 3.580 22.735 1.00 83.50 123 SER A CA 1
ATOM 992 C C . SER A 1 123 ? -15.091 4.775 23.647 1.00 83.50 123 SER A C 1
ATOM 994 O O . SER A 1 123 ? -16.048 4.767 24.412 1.00 83.50 123 SER A O 1
ATOM 996 N N . TRP A 1 124 ? -14.278 5.824 23.553 1.00 85.06 124 TRP A N 1
ATOM 997 C CA . TRP A 1 124 ? -14.465 7.037 24.342 1.00 85.06 124 TRP A CA 1
ATOM 998 C C . TRP A 1 124 ? -15.807 7.727 24.039 1.00 85.06 124 TRP A C 1
ATOM 1000 O O . TRP A 1 124 ? -16.558 8.042 24.962 1.00 85.06 124 TRP A O 1
ATOM 1010 N N . VAL A 1 125 ? -16.157 7.859 22.755 1.00 86.88 125 VAL A N 1
ATOM 1011 C CA . VAL A 1 125 ? -17.451 8.380 22.281 1.00 86.88 125 VAL A CA 1
ATOM 1012 C C . VAL A 1 125 ? -18.598 7.503 22.783 1.00 86.88 125 VAL A C 1
ATOM 1014 O O . VAL A 1 125 ? -19.579 8.017 23.314 1.00 86.88 125 VAL A O 1
ATOM 1017 N N . LEU A 1 126 ? -18.456 6.176 22.701 1.00 88.56 126 LEU A N 1
ATOM 1018 C CA . LEU A 1 126 ? -19.441 5.236 23.234 1.00 88.56 126 LEU A CA 1
ATOM 1019 C C . LEU A 1 126 ? -19.694 5.437 24.735 1.00 88.56 126 LEU A C 1
ATOM 1021 O O . LEU A 1 126 ? -20.845 5.397 25.171 1.00 88.56 126 LEU A O 1
ATOM 1025 N N . ALA A 1 127 ? -18.645 5.639 25.532 1.00 89.94 127 ALA A N 1
ATOM 1026 C CA . ALA A 1 127 ? -18.794 5.857 26.967 1.00 89.94 127 ALA A CA 1
ATOM 1027 C C . ALA A 1 127 ? -19.526 7.173 27.273 1.00 89.94 127 ALA A C 1
ATOM 1029 O O . ALA A 1 127 ? -20.434 7.185 28.105 1.00 89.94 127 ALA A O 1
ATOM 1030 N N . HIS A 1 128 ? -19.203 8.257 26.561 1.00 89.75 128 HIS A N 1
ATOM 1031 C CA . HIS A 1 128 ? -19.931 9.522 26.684 1.00 89.75 128 HIS A CA 1
ATOM 1032 C C . HIS A 1 128 ? -21.394 9.407 26.244 1.00 89.75 128 HIS A C 1
ATOM 1034 O O . HIS A 1 128 ? -22.275 9.906 26.948 1.00 89.75 128 HIS A O 1
ATOM 1040 N N . ASN A 1 129 ? -21.663 8.695 25.144 1.00 91.19 129 ASN A N 1
ATOM 1041 C CA . ASN A 1 129 ? -23.019 8.387 24.693 1.00 91.19 129 ASN A CA 1
ATOM 1042 C C . ASN A 1 129 ? -23.802 7.622 25.765 1.00 91.19 129 ASN A C 1
ATOM 1044 O O . ASN A 1 129 ? -24.918 7.997 26.111 1.00 91.19 129 ASN A O 1
ATOM 1048 N N . ARG A 1 130 ? -23.185 6.596 26.369 1.00 92.62 130 ARG A N 1
ATOM 1049 C CA . ARG A 1 130 ? -23.818 5.815 27.437 1.00 92.62 130 ARG A CA 1
ATOM 1050 C C . ARG A 1 130 ? -24.181 6.666 28.655 1.00 92.62 130 ARG A C 1
ATOM 1052 O O . ARG A 1 130 ? -25.221 6.431 29.258 1.00 92.62 130 ARG A O 1
ATOM 1059 N N . LEU A 1 131 ? -23.329 7.621 29.017 1.00 92.81 131 LEU A N 1
ATOM 1060 C CA . LEU A 1 131 ? -23.535 8.502 30.168 1.00 92.81 131 LEU A CA 1
ATOM 1061 C C . LEU A 1 131 ? -24.420 9.721 29.858 1.00 92.81 131 LEU A C 1
ATOM 1063 O O . LEU A 1 131 ? -24.593 10.562 30.733 1.00 92.81 131 LEU A O 1
ATOM 1067 N N . GLY A 1 132 ? -24.934 9.864 28.630 1.00 91.69 132 GLY A N 1
ATOM 1068 C CA . GLY A 1 132 ? -25.714 11.040 28.224 1.00 91.69 132 GLY A CA 1
ATOM 1069 C C . GLY A 1 132 ? -24.897 12.338 28.180 1.00 91.69 132 GLY A C 1
ATOM 1070 O O . GLY A 1 132 ? -25.455 13.426 28.246 1.00 91.69 132 GLY A O 1
ATOM 1071 N N . THR A 1 133 ? -23.568 12.239 28.083 1.00 90.06 133 THR A N 1
ATOM 1072 C CA . THR A 1 133 ? -22.640 13.388 28.090 1.00 90.06 133 THR A CA 1
ATOM 1073 C C . THR A 1 133 ? -21.988 13.625 26.729 1.00 90.06 133 THR A C 1
ATOM 1075 O O . THR A 1 133 ? -21.008 14.361 26.631 1.00 90.06 133 THR A O 1
ATOM 1078 N N . LEU A 1 134 ? -22.525 13.016 25.669 1.00 87.75 134 LEU A N 1
ATOM 1079 C CA . LEU A 1 134 ? -21.964 13.102 24.322 1.00 87.75 134 LEU A CA 1
ATOM 1080 C C . LEU A 1 134 ? -21.932 14.531 23.773 1.00 87.75 134 LEU A C 1
ATOM 1082 O O . LEU A 1 134 ? -20.964 14.894 23.121 1.00 87.75 134 LEU A O 1
ATOM 1086 N N . ASN A 1 135 ? -22.905 15.372 24.123 1.00 87.06 135 ASN A N 1
ATOM 1087 C CA . ASN A 1 135 ? -22.925 16.781 23.711 1.00 87.06 135 ASN A CA 1
ATOM 1088 C C . ASN A 1 135 ? -21.718 17.578 24.236 1.00 87.06 135 ASN A C 1
ATOM 1090 O O . ASN A 1 135 ? -21.371 18.612 23.676 1.00 87.06 135 ASN A O 1
ATOM 1094 N N . ASN A 1 136 ? -21.051 17.092 25.287 1.00 83.25 136 ASN A N 1
ATOM 1095 C CA . ASN A 1 136 ? -19.830 17.703 25.804 1.00 83.25 136 ASN A CA 1
ATOM 1096 C C . ASN A 1 136 ? -18.575 17.214 25.071 1.00 83.25 136 ASN A C 1
ATOM 1098 O O . ASN A 1 136 ? -17.512 17.798 25.267 1.00 83.25 136 ASN A O 1
ATOM 1102 N N . ALA A 1 137 ? -18.670 16.162 24.247 1.00 78.25 137 ALA A N 1
ATOM 1103 C CA . ALA A 1 137 ? -17.534 15.560 23.554 1.00 78.25 137 ALA A CA 1
ATOM 1104 C C . ALA A 1 137 ? -16.699 16.571 22.743 1.00 78.25 137 ALA A C 1
ATOM 1106 O O . ALA A 1 137 ? -15.473 16.540 22.884 1.00 78.25 137 ALA A O 1
ATOM 1107 N N . PRO A 1 138 ? -17.303 17.517 21.991 1.00 81.06 138 PRO A N 1
ATOM 1108 C CA . PRO A 1 138 ? -16.553 18.534 21.256 1.00 81.06 138 PRO A CA 1
ATOM 1109 C C . PRO A 1 138 ? -15.682 19.444 22.132 1.00 81.06 138 PRO A C 1
ATOM 1111 O O . PRO A 1 138 ? -14.699 19.989 21.640 1.00 81.06 138 PRO A O 1
ATOM 1114 N N . ASN A 1 139 ? -15.982 19.587 23.425 1.00 81.38 139 ASN A N 1
ATOM 1115 C CA . ASN A 1 139 ? -15.210 20.446 24.328 1.00 81.38 139 ASN A CA 1
ATOM 1116 C C . ASN A 1 139 ? -13.907 19.789 24.813 1.00 81.38 139 ASN A C 1
ATOM 1118 O O . ASN A 1 139 ? -13.074 20.448 25.435 1.00 81.38 139 ASN A O 1
ATOM 1122 N N . TYR A 1 140 ? -13.710 18.495 24.548 1.00 77.88 140 TYR A N 1
ATOM 1123 C CA . TYR A 1 140 ? -12.495 17.789 24.935 1.00 77.88 140 TYR A CA 1
ATOM 1124 C C . TYR A 1 140 ? -11.441 17.874 23.828 1.00 77.88 140 TYR A C 1
ATOM 1126 O O . TYR A 1 140 ? -11.686 17.480 22.687 1.00 77.88 140 TYR A O 1
ATOM 1134 N N . SER A 1 141 ? -10.224 18.290 24.188 1.00 74.75 141 SER A N 1
ATOM 1135 C CA . SER A 1 141 ? -9.095 18.380 23.250 1.00 74.75 141 SER A CA 1
ATOM 1136 C C . SER A 1 141 ? -8.826 17.063 22.521 1.00 74.75 141 SER A C 1
ATOM 1138 O O . SER A 1 141 ? -8.634 17.067 21.315 1.00 74.75 141 SER A O 1
ATOM 1140 N N . VAL A 1 142 ? -8.928 15.916 23.205 1.00 73.25 142 VAL A N 1
ATOM 1141 C CA . VAL A 1 142 ? -8.726 14.593 22.584 1.00 73.25 142 VAL A CA 1
ATOM 1142 C C . VAL A 1 142 ? -9.703 14.310 21.436 1.00 73.25 142 VAL A C 1
ATOM 1144 O O . VAL A 1 142 ? -9.317 13.668 20.458 1.00 73.25 142 VAL A O 1
ATOM 1147 N N . TYR A 1 143 ? -10.950 14.781 21.541 1.00 78.75 143 TYR A N 1
ATOM 1148 C CA . TYR A 1 143 ? -11.946 14.638 20.481 1.00 78.75 143 TYR A CA 1
ATOM 1149 C C . TYR A 1 143 ? -11.572 15.521 19.295 1.00 78.75 143 TYR A C 1
ATOM 1151 O O . TYR A 1 143 ? -11.489 15.019 18.177 1.00 78.75 143 TYR A O 1
ATOM 1159 N N . GLN A 1 144 ? -11.267 16.797 19.549 1.00 78.44 144 GLN A N 1
ATOM 1160 C CA . GLN A 1 144 ? -10.872 17.752 18.510 1.00 78.44 144 GLN A CA 1
ATOM 1161 C C . GLN A 1 144 ? -9.584 17.338 17.796 1.00 78.44 144 GLN A C 1
ATOM 1163 O O . GLN A 1 144 ? -9.520 17.388 16.571 1.00 78.44 144 GLN A O 1
ATOM 1168 N N . ASP A 1 145 ? -8.597 16.832 18.531 1.00 73.69 145 ASP A N 1
ATOM 1169 C CA . ASP A 1 145 ? -7.345 16.328 17.971 1.00 73.69 145 ASP A CA 1
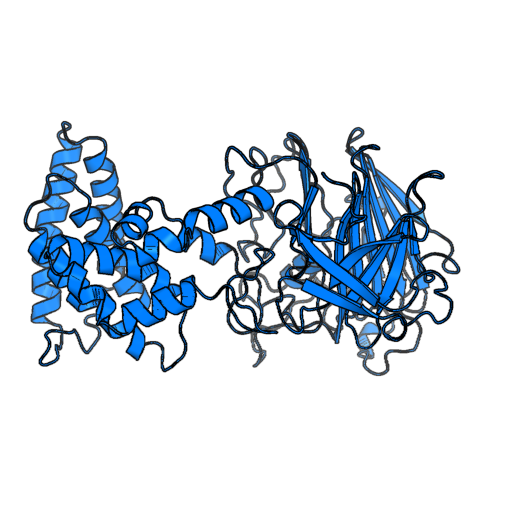ATOM 1170 C C . ASP A 1 145 ? -7.591 15.113 17.061 1.00 73.69 145 ASP A C 1
ATOM 1172 O O . ASP A 1 145 ? -7.042 15.027 15.960 1.00 73.69 145 ASP A O 1
ATOM 1176 N N . CYS A 1 146 ? -8.439 14.168 17.494 1.00 74.44 146 CYS A N 1
ATOM 1177 C CA . CYS A 1 146 ? -8.785 13.002 16.679 1.00 74.44 146 CYS A CA 1
ATOM 1178 C C . CYS A 1 146 ? -9.594 13.382 15.448 1.00 74.44 146 CYS A C 1
ATOM 1180 O O . CYS A 1 146 ? -9.318 12.879 14.361 1.00 74.44 146 CYS A O 1
ATOM 1182 N N . LEU A 1 147 ? -10.577 14.261 15.618 1.00 76.06 147 LEU A N 1
ATOM 1183 C CA . LEU A 1 147 ? -11.401 14.759 14.532 1.00 76.06 147 LEU A CA 1
ATOM 1184 C C . LEU A 1 147 ? -10.543 15.518 13.516 1.00 76.06 147 LEU A C 1
ATOM 1186 O O . LEU A 1 147 ? -10.674 15.279 12.323 1.00 76.06 147 LEU A O 1
ATOM 1190 N N . GLY A 1 148 ? -9.616 16.360 13.977 1.00 73.94 148 GLY A N 1
ATOM 1191 C CA . GLY A 1 148 ? -8.642 17.047 13.136 1.00 73.94 148 GLY A CA 1
ATOM 1192 C C . GLY A 1 148 ? -7.760 16.070 12.363 1.00 73.94 148 GLY A C 1
ATOM 1193 O O . GLY A 1 148 ? -7.615 16.207 11.155 1.00 73.94 148 GLY A O 1
ATOM 1194 N N . TYR A 1 149 ? -7.226 15.032 13.011 1.00 71.75 149 TYR A N 1
ATOM 1195 C CA . TYR A 1 149 ? -6.435 14.008 12.320 1.00 71.75 149 TYR A CA 1
ATOM 1196 C C . TYR A 1 149 ? -7.239 13.211 11.285 1.00 71.75 149 TYR A C 1
ATOM 1198 O O . TYR A 1 149 ? -6.711 12.883 10.229 1.00 71.75 149 TYR A O 1
ATOM 1206 N N . LEU A 1 150 ? -8.499 12.888 11.585 1.00 71.69 150 LEU A N 1
ATOM 1207 C CA . LEU A 1 150 ? -9.376 12.147 10.680 1.00 71.69 150 LEU A CA 1
ATOM 1208 C C . LEU A 1 150 ? -9.858 13.006 9.500 1.00 71.69 150 LEU A C 1
ATOM 1210 O O . LEU A 1 150 ? -9.979 12.490 8.394 1.00 71.69 150 LEU A O 1
ATOM 1214 N N . LYS A 1 151 ? -10.100 14.305 9.720 1.00 69.06 151 LYS A N 1
ATOM 1215 C CA . LYS A 1 151 ? -10.439 15.279 8.668 1.00 69.06 151 LYS A CA 1
ATOM 1216 C C . LYS A 1 151 ? -9.242 15.616 7.779 1.00 69.06 151 LYS A C 1
ATOM 1218 O O . LYS A 1 151 ? -9.416 15.880 6.594 1.00 69.06 151 LYS A O 1
ATOM 1223 N N . ASN A 1 152 ? -8.034 15.597 8.338 1.00 58.81 152 ASN A N 1
ATOM 1224 C CA . ASN A 1 152 ? -6.806 15.883 7.610 1.00 58.81 152 ASN A CA 1
ATOM 1225 C C . ASN A 1 152 ? -6.343 14.649 6.826 1.00 58.81 152 ASN A C 1
ATOM 1227 O O . ASN A 1 152 ? -5.379 13.979 7.209 1.00 58.81 152 ASN A O 1
ATOM 1231 N N . ILE A 1 153 ? -6.980 14.395 5.679 1.00 56.44 153 ILE A N 1
ATOM 1232 C CA . ILE A 1 153 ? -6.241 13.827 4.545 1.00 56.44 153 ILE A CA 1
ATOM 1233 C C . ILE A 1 153 ? -5.022 14.743 4.365 1.00 56.44 153 ILE A C 1
ATOM 1235 O O . ILE A 1 153 ? -5.156 15.962 4.269 1.00 56.44 153 ILE A O 1
ATOM 1239 N N . SER A 1 154 ? -3.830 14.183 4.523 1.00 53.91 154 SER A N 1
ATOM 1240 C CA . SER A 1 154 ? -2.607 14.928 4.795 1.00 53.91 154 SER A CA 1
ATOM 1241 C C . SER A 1 154 ? -2.124 15.619 3.525 1.00 53.91 154 SER A C 1
ATOM 1243 O O . SER A 1 154 ? -1.328 15.069 2.778 1.00 53.91 154 SER A O 1
ATOM 1245 N N . THR A 1 155 ? -2.584 16.849 3.292 1.00 44.75 155 THR A N 1
ATOM 1246 C CA . THR A 1 155 ? -2.331 17.582 2.042 1.00 44.75 155 THR A CA 1
ATOM 1247 C C . THR A 1 155 ? -0.930 18.179 1.904 1.00 44.75 155 THR A C 1
ATOM 1249 O O . THR A 1 155 ? -0.637 18.874 0.932 1.00 44.75 155 THR A O 1
ATOM 1252 N N . ALA A 1 156 ? -0.042 17.943 2.870 1.00 45.03 156 ALA A N 1
ATOM 1253 C CA . ALA A 1 156 ? 1.286 18.540 2.883 1.00 45.03 156 ALA A CA 1
ATOM 1254 C C . ALA A 1 156 ? 2.377 17.485 2.706 1.00 45.03 156 ALA A C 1
ATOM 1256 O O . ALA A 1 156 ? 2.383 16.446 3.377 1.00 45.03 156 ALA A O 1
ATOM 1257 N N . ARG A 1 157 ? 3.338 17.819 1.836 1.00 51.16 157 ARG A N 1
ATOM 1258 C CA . ARG A 1 157 ? 4.528 17.032 1.514 1.00 51.16 157 ARG A CA 1
ATOM 1259 C C . ARG A 1 157 ? 5.118 16.394 2.770 1.00 51.16 157 ARG A C 1
ATOM 1261 O O . ARG A 1 157 ? 5.340 17.071 3.775 1.00 51.16 157 ARG A O 1
ATOM 1268 N N . HIS A 1 158 ? 5.394 15.090 2.708 1.00 54.47 158 HIS A N 1
ATOM 1269 C CA . HIS A 1 158 ? 6.115 14.350 3.753 1.00 54.47 158 HIS A CA 1
ATOM 1270 C C . HIS A 1 158 ? 5.423 14.210 5.113 1.00 54.47 158 HIS A C 1
ATOM 1272 O O . HIS A 1 158 ? 6.051 13.716 6.059 1.00 54.47 158 HIS A O 1
ATOM 1278 N N . LYS A 1 159 ? 4.158 14.619 5.241 1.00 61.88 159 LYS A N 1
ATOM 1279 C CA . LYS A 1 159 ? 3.415 14.410 6.478 1.00 61.88 159 LYS A CA 1
ATOM 1280 C C . LYS A 1 159 ? 2.941 12.968 6.596 1.00 61.88 159 LYS A C 1
ATOM 1282 O O . LYS A 1 159 ? 2.811 12.224 5.635 1.00 61.88 159 LYS A O 1
ATOM 1287 N N . MET A 1 160 ? 2.724 12.565 7.837 1.00 70.94 160 MET A N 1
ATOM 1288 C CA . MET A 1 160 ? 2.102 11.288 8.143 1.00 70.94 160 MET A CA 1
ATOM 1289 C C . MET A 1 160 ? 0.606 11.362 7.868 1.00 70.94 160 MET A C 1
ATOM 1291 O O . MET A 1 160 ? 0.009 12.431 8.006 1.00 70.94 160 MET A O 1
ATOM 1295 N N . GLY A 1 161 ? -0.008 10.207 7.643 1.0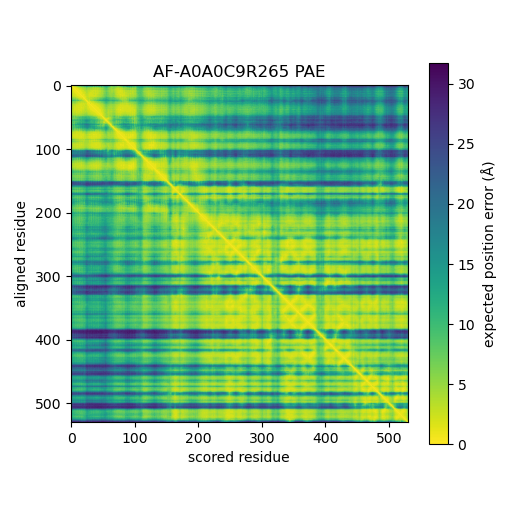0 73.38 161 GLY A N 1
ATOM 1296 C CA . GLY A 1 161 ? -1.454 10.079 7.553 1.00 73.38 161 GLY A CA 1
ATOM 1297 C C . GLY A 1 161 ? -1.897 9.417 6.264 1.00 73.38 161 GLY A C 1
ATOM 1298 O O . GLY A 1 161 ? -1.117 8.731 5.604 1.00 73.38 161 GLY A O 1
ATOM 1299 N N . LEU A 1 162 ? -3.185 9.583 5.988 1.00 77.06 162 LEU A N 1
ATOM 1300 C CA . LEU A 1 162 ? -3.835 9.158 4.760 1.00 77.0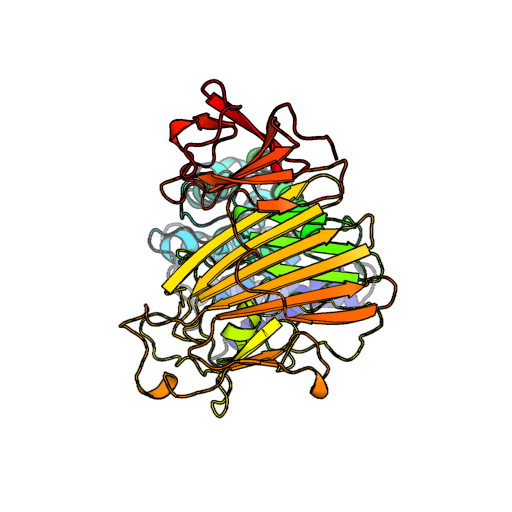6 162 LEU A CA 1
ATOM 1301 C C . LEU A 1 162 ? -3.710 10.281 3.731 1.00 77.06 162 LEU A C 1
ATOM 1303 O O . LEU A 1 162 ? -3.978 11.429 4.067 1.00 77.06 162 LEU A O 1
ATOM 1307 N N . HIS A 1 163 ? -3.306 9.947 2.517 1.00 79.69 163 HIS A N 1
ATOM 1308 C CA . HIS A 1 163 ? -3.141 10.879 1.406 1.00 79.69 163 HIS A CA 1
ATOM 1309 C C . HIS A 1 163 ? -4.321 10.779 0.436 1.00 79.69 163 HIS A C 1
ATOM 1311 O O . HIS A 1 163 ? -5.096 9.820 0.502 1.00 79.69 163 HIS A O 1
ATOM 1317 N N . ARG A 1 164 ? -4.465 11.761 -0.464 1.00 78.94 164 ARG A N 1
ATOM 1318 C CA . ARG A 1 164 ? -5.598 11.819 -1.409 1.00 78.94 164 ARG A CA 1
ATOM 1319 C C . ARG A 1 164 ? -5.712 10.580 -2.301 1.00 78.94 164 ARG A C 1
ATOM 1321 O O . ARG A 1 164 ? -6.816 10.104 -2.536 1.00 78.94 164 ARG A O 1
ATOM 1328 N N . ASP A 1 165 ? -4.579 10.020 -2.722 1.00 81.75 165 ASP A N 1
ATOM 1329 C CA . ASP A 1 165 ? -4.530 8.780 -3.503 1.00 81.75 165 ASP A CA 1
ATOM 1330 C C . ASP A 1 165 ? -4.718 7.506 -2.665 1.00 81.75 165 ASP A C 1
ATOM 1332 O O . ASP A 1 165 ? -4.462 6.403 -3.140 1.00 81.75 165 ASP A O 1
ATOM 1336 N N . LEU A 1 166 ? -5.116 7.656 -1.401 1.00 83.56 166 LEU A N 1
ATOM 1337 C CA . LEU A 1 166 ? -5.307 6.597 -0.421 1.00 83.56 166 LEU A CA 1
ATOM 1338 C C . LEU A 1 166 ? -4.018 5.939 0.108 1.00 83.56 166 LEU A C 1
ATOM 1340 O O . LEU A 1 166 ? -4.082 4.969 0.871 1.00 83.56 166 LEU A O 1
ATOM 1344 N N . SER A 1 167 ? -2.844 6.481 -0.218 1.00 84.06 167 SER A N 1
ATOM 1345 C CA . SER A 1 167 ? -1.577 6.095 0.408 1.00 84.06 167 SER A CA 1
ATOM 1346 C C . SER A 1 167 ? -1.578 6.381 1.909 1.00 84.06 167 SER A C 1
ATOM 1348 O O . SER A 1 167 ? -2.093 7.407 2.349 1.00 84.06 167 SER A O 1
ATOM 1350 N N . PHE A 1 168 ? -0.967 5.509 2.721 1.00 81.56 168 PHE A N 1
ATOM 1351 C CA . PHE A 1 168 ? -0.915 5.704 4.176 1.00 81.56 168 PHE A CA 1
ATOM 1352 C C . PHE A 1 168 ? 0.494 5.562 4.768 1.00 81.56 168 PHE A C 1
ATOM 1354 O O . PHE A 1 168 ? 1.062 4.462 4.809 1.00 81.56 168 PHE A O 1
ATOM 1361 N N . TYR A 1 169 ? 1.014 6.662 5.327 1.00 78.94 169 TYR A N 1
ATOM 1362 C CA . TYR A 1 169 ? 2.365 6.763 5.888 1.00 78.94 169 TYR A CA 1
ATOM 1363 C C . TYR A 1 169 ? 2.382 7.013 7.408 1.00 78.94 169 TYR A C 1
ATOM 1365 O O . TYR A 1 169 ? 1.627 7.823 7.949 1.00 78.94 169 TYR A O 1
ATOM 1373 N N . LYS A 1 170 ? 3.295 6.336 8.122 1.00 74.94 170 LYS A N 1
ATOM 1374 C CA . LYS A 1 170 ? 3.612 6.580 9.549 1.00 74.94 170 LYS A CA 1
ATOM 1375 C C . LYS A 1 170 ? 4.790 7.569 9.704 1.00 74.94 170 LYS A C 1
ATOM 1377 O O . LYS A 1 170 ? 5.436 7.903 8.714 1.00 74.94 170 LYS A O 1
ATOM 1382 N N . LEU A 1 171 ? 5.075 8.005 10.948 1.00 61.19 171 LEU A N 1
ATOM 1383 C CA . LEU A 1 171 ? 6.358 8.597 11.378 1.00 61.19 171 LEU A CA 1
ATOM 1384 C C . LEU A 1 171 ? 7.501 7.925 10.608 1.00 61.19 171 LEU A C 1
ATOM 1386 O O . LEU A 1 171 ? 7.555 6.692 10.558 1.00 61.19 171 LEU A O 1
ATOM 1390 N N . ASP A 1 172 ? 8.363 8.754 10.018 1.00 62.44 172 ASP A N 1
ATOM 1391 C CA . ASP A 1 172 ? 9.528 8.355 9.218 1.00 62.44 172 ASP A CA 1
ATOM 1392 C C . ASP A 1 172 ? 9.200 7.821 7.806 1.00 62.44 172 ASP A C 1
ATOM 1394 O O . ASP A 1 172 ? 9.987 7.075 7.227 1.00 62.44 172 ASP A O 1
ATOM 1398 N N . LYS A 1 173 ? 8.041 8.217 7.246 1.00 71.00 173 LYS A N 1
ATOM 1399 C CA . LYS A 1 173 ? 7.626 7.972 5.849 1.00 71.00 173 LYS A CA 1
ATOM 1400 C C . LYS A 1 173 ? 7.720 6.499 5.462 1.00 71.00 173 LYS A C 1
ATOM 1402 O O . LYS A 1 173 ? 8.376 6.126 4.496 1.00 71.00 173 LYS A O 1
ATOM 1407 N N . VAL A 1 174 ? 7.077 5.636 6.244 1.00 77.00 174 VAL A N 1
ATOM 1408 C CA . VAL A 1 174 ? 6.956 4.213 5.901 1.00 77.00 174 VAL A CA 1
ATOM 1409 C C . VAL A 1 174 ? 5.501 3.852 5.699 1.00 77.00 174 VAL A C 1
ATOM 1411 O O . VAL A 1 174 ? 4.668 4.179 6.550 1.00 77.00 174 VAL A O 1
ATOM 1414 N N . LEU A 1 175 ? 5.221 3.123 4.615 1.00 80.50 175 LEU A N 1
ATOM 1415 C CA . LEU A 1 175 ? 3.898 2.559 4.363 1.00 80.50 175 LEU A CA 1
ATOM 1416 C C . LEU A 1 175 ? 3.429 1.708 5.542 1.00 80.50 175 LEU A C 1
ATOM 1418 O O . LEU A 1 175 ? 4.183 0.892 6.095 1.00 80.50 175 LEU A O 1
ATOM 1422 N N . ALA A 1 176 ? 2.178 1.926 5.936 1.00 77.25 176 ALA A N 1
ATOM 1423 C CA . ALA A 1 176 ? 1.633 1.371 7.165 1.00 77.25 176 ALA A CA 1
ATOM 1424 C C . ALA A 1 176 ? 0.162 0.934 7.044 1.00 77.25 176 ALA A C 1
ATOM 1426 O O . ALA A 1 176 ? -0.586 1.081 8.013 1.00 77.25 176 ALA A O 1
ATOM 1427 N N . PHE A 1 177 ? -0.244 0.360 5.904 1.00 80.81 177 PHE A N 1
ATOM 1428 C CA . PHE A 1 177 ? -1.629 -0.065 5.637 1.00 80.81 177 PHE A CA 1
ATOM 1429 C C . PHE A 1 177 ? -2.215 -0.997 6.713 1.00 80.81 177 PHE A C 1
ATOM 1431 O O . PHE A 1 177 ? -3.389 -0.882 7.044 1.00 80.81 177 PHE A O 1
ATOM 1438 N N . LYS A 1 178 ? -1.395 -1.813 7.396 1.00 77.62 178 LYS A N 1
ATOM 1439 C CA . LYS A 1 178 ? -1.831 -2.613 8.565 1.00 77.62 178 LYS A CA 1
ATOM 1440 C C . LYS A 1 178 ? -2.488 -1.808 9.685 1.00 77.62 178 LYS A C 1
ATOM 1442 O O . LYS A 1 178 ? -3.212 -2.354 10.514 1.00 77.62 178 LYS A O 1
ATOM 1447 N N . ASN A 1 179 ? -2.190 -0.520 9.796 1.00 72.94 179 ASN A N 1
ATOM 1448 C CA . ASN A 1 179 ? -2.828 0.302 10.812 1.00 72.94 179 ASN A CA 1
ATOM 1449 C C . ASN A 1 179 ? -4.245 0.737 10.424 1.00 72.94 179 ASN A C 1
ATOM 1451 O O . ASN A 1 179 ? -4.994 1.060 11.340 1.00 72.94 179 ASN A O 1
ATOM 1455 N N . LEU A 1 180 ? -4.615 0.686 9.140 1.00 70.31 180 LEU A N 1
ATOM 1456 C CA . LEU A 1 180 ? -5.965 1.006 8.664 1.00 70.31 180 LEU A CA 1
ATOM 1457 C C . LEU A 1 180 ? -6.980 -0.077 9.017 1.00 70.31 180 LEU A C 1
ATOM 1459 O O . LEU A 1 180 ? -8.089 0.251 9.411 1.00 70.31 180 LEU A O 1
ATOM 1463 N N . ASP A 1 181 ? -6.581 -1.349 8.994 1.00 65.69 181 ASP A N 1
ATOM 1464 C CA . ASP A 1 181 ? -7.400 -2.462 9.504 1.00 65.69 181 ASP A CA 1
ATOM 1465 C C . ASP A 1 181 ? -7.926 -2.158 10.928 1.00 65.69 181 ASP A C 1
ATOM 1467 O O . ASP A 1 181 ? -9.095 -2.314 11.266 1.00 65.69 181 ASP A O 1
ATOM 1471 N N . LYS A 1 182 ? -7.098 -1.505 11.752 1.00 64.12 182 LYS A N 1
ATOM 1472 C CA . LYS A 1 182 ? -7.482 -1.097 13.112 1.00 64.12 182 LYS A CA 1
ATOM 1473 C C . LYS A 1 182 ? -8.458 0.081 13.186 1.00 64.12 182 LYS A C 1
ATOM 1475 O O . LYS A 1 182 ? -8.979 0.315 14.276 1.00 64.12 182 LYS A O 1
ATOM 1480 N N . TYR A 1 183 ? -8.624 0.857 12.118 1.00 63.00 183 TYR A N 1
ATOM 1481 C CA . TYR A 1 183 ? -9.654 1.898 12.016 1.00 63.00 183 TYR A CA 1
ATOM 1482 C C . TYR A 1 183 ? -11.013 1.306 11.665 1.00 63.00 183 TYR A C 1
ATOM 1484 O O . TYR A 1 183 ? -12.039 1.896 11.977 1.00 63.00 183 TYR A O 1
ATOM 1492 N N . CYS A 1 184 ? -10.998 0.133 11.041 1.00 59.66 184 CYS A N 1
ATOM 1493 C CA . CYS A 1 184 ? -12.149 -0.437 10.367 1.00 59.66 184 CYS A CA 1
ATOM 1494 C C . CYS A 1 184 ? -12.675 -1.701 11.066 1.00 59.66 184 CYS A C 1
ATOM 1496 O O . CYS A 1 184 ? -13.520 -2.411 10.527 1.00 59.66 184 CYS A O 1
ATOM 1498 N N . ASP A 1 185 ? -12.253 -1.883 12.328 1.00 65.81 185 ASP A N 1
ATOM 1499 C CA . ASP A 1 185 ? -12.808 -2.828 13.301 1.00 65.81 185 ASP A CA 1
ATOM 1500 C C . ASP A 1 185 ? -14.333 -2.660 13.374 1.00 65.81 185 ASP A C 1
ATOM 1502 O O . ASP A 1 185 ? -14.841 -1.642 13.854 1.00 65.81 185 ASP A O 1
ATOM 1506 N N . GLU A 1 186 ? -15.059 -3.674 12.899 1.00 60.47 186 GLU A N 1
ATOM 1507 C CA . GLU A 1 186 ? -16.525 -3.717 12.822 1.00 60.47 186 GLU A CA 1
ATOM 1508 C C . GLU A 1 186 ? -17.205 -3.329 14.137 1.00 60.47 186 GLU A C 1
ATOM 1510 O O . GLU A 1 186 ? -18.241 -2.666 14.148 1.00 60.47 186 GLU A O 1
ATOM 1515 N N . ARG A 1 187 ? -16.573 -3.654 15.271 1.00 62.81 187 ARG A N 1
ATOM 1516 C CA . ARG A 1 187 ? -17.102 -3.358 16.609 1.00 62.81 187 ARG A CA 1
ATOM 1517 C C . ARG A 1 187 ? -17.117 -1.870 16.932 1.00 62.81 187 ARG A C 1
ATOM 1519 O O . ARG A 1 187 ? -17.734 -1.479 17.915 1.00 62.81 187 ARG A O 1
ATOM 1526 N N . LEU A 1 188 ? -16.402 -1.050 16.169 1.00 64.50 188 LEU A N 1
ATOM 1527 C CA . LEU A 1 188 ? -16.306 0.394 16.363 1.00 64.50 188 LEU A CA 1
ATOM 1528 C C . LEU A 1 188 ? -16.980 1.170 15.229 1.00 64.50 188 LEU A C 1
ATOM 1530 O O . LEU A 1 188 ? -17.096 2.386 15.339 1.00 64.50 188 LEU A O 1
ATOM 1534 N N . GLN A 1 189 ? -17.486 0.503 14.187 1.00 68.88 189 GLN A N 1
ATOM 1535 C CA . GLN A 1 189 ? -18.101 1.175 13.037 1.00 68.88 189 GLN A CA 1
ATOM 1536 C C . GLN A 1 189 ? -19.276 2.068 13.445 1.00 68.88 189 GLN A C 1
ATOM 1538 O O . GLN A 1 189 ? -19.305 3.244 13.094 1.00 68.88 189 GLN A O 1
ATOM 1543 N N . TYR A 1 190 ? -20.184 1.553 14.278 1.00 73.62 190 TYR A N 1
ATOM 1544 C CA . TYR A 1 190 ? -21.318 2.336 14.780 1.00 73.62 190 TYR A CA 1
ATOM 1545 C C . TYR A 1 190 ? -20.883 3.529 15.651 1.00 73.62 190 TYR A C 1
ATOM 1547 O O . TYR A 1 190 ? -21.636 4.481 15.807 1.00 73.62 190 TYR A O 1
ATOM 1555 N N . THR A 1 191 ? -19.680 3.511 16.243 1.00 74.81 191 THR A N 1
ATOM 1556 C CA . THR A 1 191 ? -19.235 4.628 17.096 1.00 74.81 191 THR A CA 1
ATOM 1557 C C . THR A 1 191 ? -18.964 5.885 16.284 1.00 74.81 191 THR A C 1
ATOM 1559 O O . THR A 1 191 ? -19.131 6.988 16.798 1.00 74.81 191 THR A O 1
ATOM 1562 N N . TYR A 1 192 ? -18.611 5.722 15.007 1.00 74.94 192 TYR A N 1
ATOM 1563 C CA . TYR A 1 192 ? -18.441 6.835 14.083 1.00 74.94 192 TYR A CA 1
ATOM 1564 C C . TYR A 1 192 ? -19.776 7.466 13.676 1.00 74.94 192 TYR A C 1
ATOM 1566 O O . TYR A 1 192 ? -19.768 8.619 13.272 1.00 74.94 192 TYR A O 1
ATOM 1574 N N . SER A 1 193 ? -20.908 6.766 13.840 1.00 78.25 193 SER A N 1
ATOM 1575 C CA . SER A 1 193 ? -22.243 7.318 13.576 1.00 78.25 193 SER A CA 1
ATOM 1576 C C . SER A 1 193 ? -22.894 7.985 14.793 1.00 78.25 193 SER A C 1
ATOM 1578 O O . SER A 1 193 ? -24.046 8.396 14.719 1.00 78.25 193 SER A O 1
ATOM 1580 N N . LEU A 1 194 ? -22.212 8.030 15.945 1.00 82.94 194 LEU A N 1
ATOM 1581 C CA . LEU A 1 194 ? -22.775 8.604 17.173 1.00 82.94 194 LEU A CA 1
ATOM 1582 C C . LEU A 1 194 ? -22.728 10.135 17.191 1.00 82.94 194 LEU A C 1
ATOM 1584 O O . LEU A 1 194 ? -23.456 10.743 17.968 1.00 82.94 194 LEU A O 1
ATOM 1588 N N . THR A 1 195 ? -21.883 10.755 16.366 1.00 81.88 195 THR A N 1
ATOM 1589 C CA . THR A 1 195 ? -21.822 12.213 16.214 1.00 81.88 195 THR A CA 1
ATOM 1590 C C . THR A 1 195 ? -21.868 12.593 14.742 1.00 81.88 195 THR A C 1
ATOM 1592 O O . THR A 1 195 ? -21.332 11.875 13.888 1.00 81.88 195 THR A O 1
ATOM 1595 N N . ASP A 1 196 ? -22.481 13.734 14.438 1.00 83.06 196 ASP A N 1
ATOM 1596 C CA . ASP A 1 196 ? -22.567 14.242 13.067 1.00 83.06 196 ASP A CA 1
ATOM 1597 C C . ASP A 1 196 ? -21.169 14.506 12.498 1.00 83.06 196 ASP A C 1
ATOM 1599 O O . ASP A 1 196 ? -20.883 14.177 11.345 1.00 83.06 196 ASP A O 1
ATOM 1603 N N . GLU A 1 197 ? -20.243 15.035 13.309 1.00 83.25 197 GLU A N 1
ATOM 1604 C CA . GLU A 1 197 ? -18.908 15.360 12.815 1.00 83.25 197 GLU A CA 1
ATOM 1605 C C . GLU A 1 197 ? -18.095 14.119 12.455 1.00 83.25 197 GLU A C 1
ATOM 1607 O O . GLU A 1 197 ? -17.333 14.186 11.495 1.00 83.25 197 GLU A O 1
ATOM 1612 N N . LEU A 1 198 ? -18.237 13.004 13.185 1.00 78.06 198 LEU A N 1
ATOM 1613 C CA . LEU A 1 198 ? -17.559 11.748 12.844 1.00 78.06 198 LEU A CA 1
ATOM 1614 C C . LEU A 1 198 ? -18.242 11.023 11.686 1.00 78.06 198 LEU A C 1
ATOM 1616 O O . LEU A 1 198 ? -17.542 10.465 10.835 1.00 78.06 198 LEU A O 1
ATOM 1620 N N . SER A 1 199 ? -19.573 11.098 11.610 1.00 78.62 199 SER A N 1
ATOM 1621 C CA . SER A 1 199 ? -20.354 10.537 10.503 1.00 78.62 199 SER A CA 1
ATOM 1622 C C . SER A 1 199 ? -19.916 11.144 9.169 1.00 78.62 199 SER A C 1
ATOM 1624 O O . SER A 1 199 ? -19.719 10.429 8.186 1.00 78.62 199 SER A O 1
ATOM 1626 N N . ASN A 1 200 ? -19.655 12.454 9.165 1.00 78.94 200 ASN A N 1
ATOM 1627 C CA . ASN A 1 200 ? -19.241 13.201 7.979 1.00 78.94 200 ASN A CA 1
ATOM 1628 C C . ASN A 1 200 ? -17.816 12.890 7.492 1.00 78.94 200 ASN A C 1
ATOM 1630 O O . ASN A 1 200 ? -17.503 13.166 6.338 1.00 78.94 200 ASN A O 1
ATOM 1634 N N . VAL A 1 201 ? -16.940 12.303 8.320 1.00 72.62 201 VAL A N 1
ATOM 1635 C CA . VAL A 1 201 ? -15.564 11.972 7.892 1.00 72.62 201 VAL A CA 1
ATOM 1636 C C . VAL A 1 201 ? -15.514 10.707 7.020 1.00 72.62 201 VAL A C 1
ATOM 1638 O O . VAL A 1 201 ? -14.534 10.478 6.317 1.00 72.62 201 VAL A O 1
ATOM 1641 N N . ASN A 1 202 ? -16.566 9.881 7.034 1.00 68.81 202 ASN A N 1
ATOM 1642 C CA . ASN A 1 202 ? -16.705 8.672 6.212 1.00 68.81 202 ASN A CA 1
ATOM 1643 C C . ASN A 1 202 ? -15.447 7.766 6.166 1.00 68.81 202 ASN A C 1
ATOM 1645 O O . ASN A 1 202 ? -15.076 7.211 5.128 1.00 68.81 202 ASN A O 1
ATOM 1649 N N . LEU A 1 203 ? -14.779 7.598 7.315 1.00 70.56 203 LEU A N 1
ATOM 1650 C CA . LEU A 1 203 ? -13.535 6.825 7.454 1.00 70.56 203 LEU A CA 1
ATOM 1651 C C . LEU A 1 203 ? -13.665 5.389 6.919 1.00 70.56 203 LEU A C 1
ATOM 1653 O O . LEU A 1 203 ? -12.729 4.845 6.332 1.00 70.56 203 LEU A O 1
ATOM 1657 N N . MET A 1 204 ? -14.844 4.793 7.100 1.00 71.31 204 MET A N 1
ATOM 1658 C CA . MET A 1 204 ? -15.142 3.442 6.636 1.00 71.31 204 MET A CA 1
ATOM 1659 C C . MET A 1 204 ? -15.109 3.324 5.118 1.00 71.31 204 MET A C 1
ATOM 1661 O O . MET A 1 204 ? -14.511 2.378 4.611 1.00 71.31 204 MET A O 1
ATOM 1665 N N . SER A 1 205 ? -15.679 4.290 4.394 1.00 74.44 205 SER A N 1
ATOM 1666 C CA . SER A 1 205 ? -15.612 4.307 2.931 1.00 74.44 205 SER A CA 1
ATOM 1667 C C . SER A 1 205 ? -14.165 4.398 2.450 1.00 74.44 205 SER A C 1
ATOM 1669 O O . SER A 1 205 ? -13.759 3.627 1.582 1.00 74.44 205 SER A O 1
ATOM 1671 N N . PHE A 1 206 ? -13.338 5.248 3.070 1.00 74.56 206 PHE A N 1
ATOM 1672 C CA . PHE A 1 206 ? -11.918 5.358 2.716 1.00 74.56 206 PHE A CA 1
ATOM 1673 C C . PHE A 1 206 ? -11.143 4.056 2.951 1.00 74.56 206 PHE A C 1
ATOM 1675 O O . PHE A 1 206 ? -10.441 3.584 2.055 1.00 74.56 206 PHE A O 1
ATOM 1682 N N . CYS A 1 207 ? -11.303 3.430 4.120 1.00 75.31 207 CYS A N 1
ATOM 1683 C CA . CYS A 1 207 ? -10.733 2.107 4.380 1.00 75.31 207 CYS A CA 1
ATOM 1684 C C . CYS A 1 207 ? -11.190 1.070 3.358 1.00 75.31 207 CYS A C 1
ATOM 1686 O O . CYS A 1 207 ? -10.372 0.304 2.859 1.00 75.31 207 CYS A O 1
ATOM 1688 N N . GLN A 1 208 ? -12.493 1.018 3.069 1.00 77.31 208 GLN A N 1
ATOM 1689 C CA . GLN A 1 208 ? -13.056 0.051 2.135 1.00 77.31 208 GLN A CA 1
ATOM 1690 C C . GLN A 1 208 ? -12.489 0.255 0.732 1.00 77.31 208 GLN A C 1
ATOM 1692 O O . GLN A 1 208 ? -12.131 -0.730 0.094 1.00 77.31 208 GLN A O 1
ATOM 1697 N N . LYS A 1 209 ? -12.325 1.504 0.272 1.00 82.06 209 LYS A N 1
ATOM 1698 C CA . LYS A 1 209 ? -11.647 1.809 -0.998 1.00 82.06 209 LYS A CA 1
ATOM 1699 C C . LYS A 1 209 ? -10.221 1.238 -1.016 1.00 82.06 209 LYS A C 1
ATOM 1701 O O . LYS A 1 209 ? -9.866 0.529 -1.951 1.00 82.06 209 LYS A O 1
ATOM 1706 N N . ILE A 1 210 ? -9.438 1.455 0.044 1.00 84.06 210 ILE A N 1
ATOM 1707 C CA . ILE A 1 210 ? -8.066 0.919 0.160 1.00 84.06 210 ILE A CA 1
ATOM 1708 C C . ILE A 1 210 ? -8.057 -0.606 0.163 1.00 84.06 210 ILE A C 1
ATOM 1710 O O . ILE A 1 210 ? -7.264 -1.224 -0.544 1.00 84.06 210 ILE A O 1
ATOM 1714 N N . ILE A 1 211 ? -8.940 -1.219 0.953 1.00 82.38 211 ILE A N 1
ATOM 1715 C CA . ILE A 1 211 ? -9.040 -2.673 1.061 1.00 82.38 211 ILE A CA 1
ATOM 1716 C C . ILE A 1 211 ? -9.404 -3.278 -0.300 1.00 82.38 211 ILE A C 1
ATOM 1718 O O . ILE A 1 211 ? -8.781 -4.248 -0.721 1.00 82.38 211 ILE A O 1
ATOM 1722 N N . ARG A 1 212 ? -10.352 -2.671 -1.022 1.00 83.38 212 ARG A N 1
ATOM 1723 C CA . ARG A 1 212 ? -10.785 -3.123 -2.351 1.00 83.38 212 ARG A CA 1
ATOM 1724 C C . ARG A 1 212 ? -9.701 -3.017 -3.421 1.00 83.38 212 ARG A C 1
ATOM 1726 O O . ARG A 1 212 ? -9.736 -3.799 -4.363 1.00 83.38 212 ARG A O 1
ATOM 1733 N N . ILE A 1 213 ? -8.767 -2.075 -3.274 1.00 87.25 213 ILE A N 1
ATOM 1734 C CA . ILE A 1 213 ? -7.603 -1.930 -4.160 1.00 87.25 213 ILE A CA 1
ATOM 1735 C C . ILE A 1 213 ? -6.514 -2.942 -3.791 1.00 87.25 213 ILE A C 1
ATOM 1737 O O . ILE A 1 213 ? -5.956 -3.615 -4.656 1.00 87.25 213 ILE A O 1
ATOM 1741 N N . LEU A 1 214 ? -6.166 -3.040 -2.506 1.00 88.12 214 LEU A N 1
ATOM 1742 C CA . LEU A 1 214 ? -5.015 -3.832 -2.083 1.00 88.12 214 LEU A CA 1
ATOM 1743 C C . LEU A 1 214 ? -5.313 -5.330 -2.091 1.00 88.12 214 LEU A C 1
ATOM 1745 O O . LEU A 1 214 ? -4.516 -6.099 -2.623 1.00 88.12 214 LEU A O 1
ATOM 1749 N N . PHE A 1 215 ? -6.426 -5.754 -1.500 1.00 87.38 215 PHE A N 1
ATOM 1750 C CA . PHE A 1 215 ? -6.696 -7.163 -1.237 1.00 87.38 215 PHE A CA 1
ATOM 1751 C C . PHE A 1 215 ? -7.400 -7.840 -2.404 1.00 87.38 215 PHE A C 1
ATOM 1753 O O . PHE A 1 215 ? -8.024 -7.207 -3.248 1.00 87.38 215 PHE A O 1
ATOM 1760 N N . HIS A 1 216 ? -7.275 -9.158 -2.437 1.00 89.94 216 HIS A N 1
ATOM 1761 C CA . HIS A 1 216 ? -7.926 -10.011 -3.413 1.00 89.94 216 HIS A CA 1
ATOM 1762 C C . HIS A 1 216 ? -9.099 -10.752 -2.753 1.00 89.94 216 HIS A C 1
ATOM 1764 O O . HIS A 1 216 ? -9.077 -11.030 -1.553 1.00 89.94 216 HIS A O 1
ATOM 1770 N N . GLU A 1 217 ? -10.101 -11.122 -3.548 1.00 88.25 217 GLU A N 1
ATOM 1771 C CA . GLU A 1 217 ? -11.274 -11.879 -3.095 1.00 88.25 217 GLU A CA 1
ATOM 1772 C C . GLU A 1 217 ? -11.010 -13.361 -2.770 1.00 88.25 217 GLU A C 1
ATOM 1774 O O . GLU A 1 217 ? -11.567 -13.889 -1.813 1.00 88.25 217 GLU A O 1
ATOM 1779 N N . HIS A 1 218 ? -10.155 -14.037 -3.545 1.00 86.69 218 HIS A N 1
ATOM 1780 C CA . HIS A 1 218 ? -9.819 -15.453 -3.351 1.00 86.69 218 HIS A CA 1
ATOM 1781 C C . HIS A 1 218 ? -8.347 -15.742 -3.025 1.00 86.69 218 HIS A C 1
ATOM 1783 O O . HIS A 1 218 ? -8.083 -16.693 -2.299 1.00 86.69 218 HIS A O 1
ATOM 1789 N N . ILE A 1 219 ? -7.387 -14.951 -3.525 1.00 89.19 219 ILE A N 1
ATOM 1790 C CA . ILE A 1 219 ? -5.948 -15.233 -3.386 1.00 89.19 219 ILE A CA 1
ATOM 1791 C C . ILE A 1 219 ? -5.366 -14.450 -2.191 1.00 89.19 219 ILE A C 1
ATOM 1793 O O . ILE A 1 219 ? -5.100 -13.254 -2.315 1.00 89.19 219 ILE A O 1
ATOM 1797 N N . PRO A 1 220 ? -5.102 -15.081 -1.031 1.00 87.81 220 PRO A N 1
ATOM 1798 C CA . PRO A 1 220 ? -4.766 -14.401 0.224 1.00 87.81 220 PRO A CA 1
ATOM 1799 C C . PRO A 1 220 ? -3.294 -13.961 0.297 1.00 87.81 220 PRO A C 1
ATOM 1801 O O . PRO A 1 220 ? -2.613 -14.256 1.279 1.00 87.81 220 PRO A O 1
ATOM 1804 N N . ARG A 1 221 ? -2.747 -13.309 -0.735 1.00 88.25 221 ARG A N 1
ATOM 1805 C CA . ARG A 1 221 ? -1.311 -12.982 -0.812 1.00 88.25 221 ARG A CA 1
ATOM 1806 C C . ARG A 1 221 ? -1.068 -11.509 -1.085 1.00 88.25 221 ARG A C 1
ATOM 1808 O O . ARG A 1 221 ? -1.683 -10.934 -1.976 1.00 88.25 221 ARG A O 1
ATOM 1815 N N . LEU A 1 222 ? -0.119 -10.920 -0.364 1.00 86.56 222 LEU A N 1
ATOM 1816 C CA . LEU A 1 222 ? 0.415 -9.596 -0.672 1.00 86.56 222 LEU A CA 1
ATOM 1817 C C . LEU A 1 222 ? 1.941 -9.593 -0.607 1.00 86.56 222 LEU A C 1
ATOM 1819 O O . LEU A 1 222 ? 2.514 -10.300 0.228 1.00 86.56 222 LEU A O 1
ATOM 1823 N N . PRO A 1 223 ? 2.610 -8.757 -1.422 1.00 83.50 223 PRO A N 1
ATOM 1824 C CA . PRO A 1 223 ? 4.033 -8.517 -1.275 1.00 83.50 223 PRO A CA 1
ATOM 1825 C C . PRO A 1 223 ? 4.403 -8.108 0.155 1.00 83.50 223 PRO A C 1
ATOM 1827 O O . PRO A 1 223 ? 3.669 -7.403 0.862 1.00 83.50 223 PRO A O 1
ATOM 1830 N N . MET A 1 224 ? 5.591 -8.538 0.574 1.00 84.25 224 MET A N 1
ATOM 1831 C CA . MET A 1 224 ? 6.151 -8.229 1.883 1.00 84.25 224 MET A CA 1
ATOM 1832 C C . MET A 1 224 ? 6.140 -6.723 2.160 1.00 84.25 224 MET A C 1
ATOM 1834 O O . MET A 1 224 ? 6.650 -5.912 1.389 1.00 84.25 224 MET A O 1
ATOM 1838 N N . GLY A 1 225 ? 5.650 -6.347 3.341 1.00 76.00 225 GLY A N 1
ATOM 1839 C CA . GLY A 1 225 ? 5.756 -4.985 3.835 1.00 76.00 225 GLY A CA 1
ATOM 1840 C C . GLY A 1 225 ? 4.618 -4.041 3.446 1.00 76.00 225 GLY A C 1
ATOM 1841 O O . GLY A 1 225 ? 4.644 -2.905 3.931 1.00 76.00 225 GLY A O 1
ATOM 1842 N N . ILE A 1 226 ? 3.628 -4.499 2.672 1.00 80.50 226 ILE A N 1
ATOM 1843 C CA . ILE A 1 226 ? 2.353 -3.787 2.479 1.00 80.50 226 ILE A CA 1
ATOM 1844 C C . ILE A 1 226 ? 1.542 -3.829 3.783 1.00 80.50 226 ILE A C 1
ATOM 1846 O O . ILE A 1 226 ? 1.238 -2.790 4.370 1.00 80.50 226 ILE A O 1
ATOM 1850 N N . MET A 1 227 ? 1.296 -5.036 4.305 1.00 77.81 227 MET A N 1
ATOM 1851 C CA . MET A 1 227 ? 0.607 -5.252 5.585 1.00 77.81 227 MET A CA 1
ATOM 1852 C C . MET A 1 227 ? 1.585 -5.629 6.702 1.00 77.81 227 MET A C 1
ATOM 1854 O O . MET A 1 227 ? 1.751 -4.911 7.690 1.00 77.81 227 MET A O 1
ATOM 1858 N N . ASN A 1 228 ? 2.272 -6.759 6.553 1.00 74.12 228 ASN A N 1
ATOM 1859 C CA . ASN A 1 228 ? 3.115 -7.334 7.597 1.00 74.12 228 ASN A CA 1
ATOM 1860 C C . ASN A 1 228 ? 4.590 -7.344 7.189 1.00 74.12 228 ASN A C 1
ATOM 1862 O O . ASN A 1 228 ? 4.920 -7.322 6.008 1.00 74.12 228 ASN A O 1
ATOM 1866 N N . ARG A 1 229 ? 5.481 -7.381 8.189 1.00 76.81 229 ARG A N 1
ATOM 1867 C CA . ARG A 1 229 ? 6.932 -7.585 8.013 1.00 76.81 229 ARG A CA 1
ATOM 1868 C C . ARG A 1 229 ? 7.377 -8.926 8.590 1.00 76.81 229 ARG A C 1
ATOM 1870 O O . ARG A 1 229 ? 8.283 -8.987 9.417 1.00 76.81 229 ARG A O 1
ATOM 1877 N N . THR A 1 230 ? 6.641 -9.969 8.224 1.00 78.81 230 THR A N 1
ATOM 1878 C CA . THR A 1 230 ? 6.748 -11.355 8.710 1.00 78.81 230 THR A CA 1
ATOM 1879 C C . THR A 1 230 ? 7.040 -12.293 7.551 1.00 78.81 230 THR A C 1
ATOM 1881 O O . THR A 1 230 ? 6.693 -11.954 6.433 1.00 78.81 230 THR A O 1
ATOM 1884 N N . LYS A 1 231 ? 7.589 -13.490 7.793 1.00 81.50 231 LYS A N 1
ATOM 1885 C CA . LYS A 1 231 ? 7.964 -14.413 6.699 1.00 81.50 231 LYS A CA 1
ATOM 1886 C C . LYS A 1 231 ? 6.782 -14.796 5.816 1.00 81.50 231 LYS A C 1
ATOM 1888 O O . LYS A 1 231 ? 6.974 -15.066 4.640 1.00 81.50 231 LYS A O 1
ATOM 1893 N N . SER A 1 232 ? 5.579 -14.759 6.379 1.00 85.88 232 SER A N 1
ATOM 1894 C CA . SER A 1 232 ? 4.351 -15.019 5.652 1.00 85.88 232 SER A CA 1
ATOM 1895 C C . SER A 1 232 ? 3.924 -13.846 4.765 1.00 85.88 232 SER A C 1
ATOM 1897 O O . SER A 1 232 ? 3.869 -12.699 5.219 1.00 85.88 232 SER A O 1
ATOM 1899 N N . LEU A 1 233 ? 3.563 -14.183 3.526 1.00 86.56 233 LEU A N 1
ATOM 1900 C CA . LEU A 1 233 ? 2.872 -13.330 2.555 1.00 86.56 233 LEU A CA 1
ATOM 1901 C C . LEU A 1 233 ? 1.344 -13.399 2.716 1.00 86.56 233 LEU A C 1
ATOM 1903 O O . LEU A 1 233 ? 0.616 -12.678 2.032 1.00 86.56 233 LEU A O 1
ATOM 1907 N N . LYS A 1 234 ? 0.857 -14.278 3.605 1.00 87.44 234 LYS A N 1
ATOM 1908 C CA . LYS A 1 234 ? -0.565 -14.536 3.806 1.00 87.44 234 LYS A CA 1
ATOM 1909 C C . LYS A 1 234 ? -1.256 -13.334 4.437 1.00 87.44 234 LYS A C 1
ATOM 1911 O O . LYS A 1 234 ? -0.797 -12.782 5.443 1.00 87.44 234 LYS A O 1
ATOM 1916 N N . VAL A 1 235 ? -2.394 -12.975 3.865 1.00 85.19 235 VAL A N 1
ATOM 1917 C CA . VAL A 1 235 ? -3.297 -11.943 4.370 1.00 85.19 235 VAL A CA 1
ATOM 1918 C C . VAL A 1 235 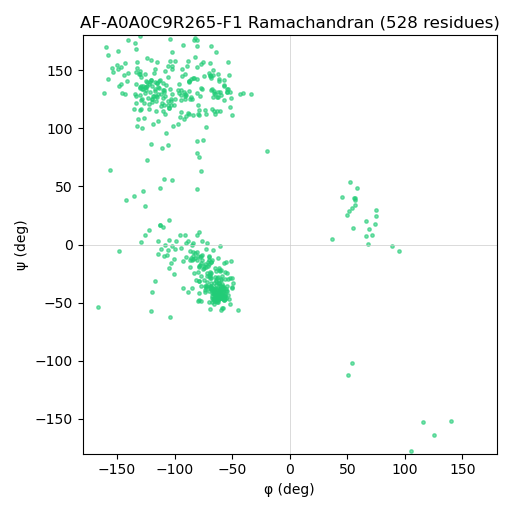? -4.742 -12.432 4.333 1.00 85.19 235 VAL A C 1
ATOM 1920 O O . VAL A 1 235 ? -5.027 -13.524 3.851 1.00 85.19 235 VAL A O 1
ATOM 1923 N N . GLU A 1 236 ? -5.653 -11.646 4.889 1.00 83.12 236 GLU A N 1
ATOM 1924 C CA . GLU A 1 236 ? -7.088 -11.895 4.758 1.00 83.12 236 GLU A CA 1
ATOM 1925 C C . GLU A 1 236 ? -7.555 -11.651 3.317 1.00 83.12 236 GLU A C 1
ATOM 1927 O O . GLU A 1 236 ? -6.925 -10.901 2.571 1.00 83.12 236 GLU A O 1
ATOM 1932 N N . VAL A 1 237 ? -8.660 -12.287 2.934 1.00 84.06 237 VAL A N 1
ATOM 1933 C CA . VAL A 1 237 ? -9.363 -11.997 1.679 1.00 84.06 237 VAL A CA 1
ATOM 1934 C C . VAL A 1 237 ? -10.590 -11.149 1.962 1.00 84.06 237 VAL A C 1
ATOM 1936 O O . VAL A 1 237 ? -11.184 -11.255 3.035 1.00 84.06 237 VAL A O 1
ATOM 1939 N N . TYR A 1 238 ? -10.977 -10.327 0.992 1.00 78.31 238 TYR A N 1
ATOM 1940 C CA . TYR A 1 238 ? -12.119 -9.429 1.123 1.00 78.31 238 TYR A CA 1
ATOM 1941 C C . TYR A 1 238 ? -13.054 -9.582 -0.076 1.00 78.31 238 TYR A C 1
ATOM 1943 O O . TYR A 1 238 ? -12.640 -9.432 -1.226 1.00 78.31 238 TYR A O 1
ATOM 1951 N N . GLN A 1 239 ? -14.324 -9.881 0.201 1.00 76.06 239 GLN A N 1
ATOM 1952 C CA . GLN A 1 239 ? -15.368 -9.967 -0.822 1.00 76.06 239 GLN A CA 1
ATOM 1953 C C . GLN A 1 239 ? -15.689 -8.582 -1.397 1.00 76.06 239 GLN A C 1
ATOM 1955 O O . GLN A 1 239 ? -15.656 -7.577 -0.680 1.00 76.06 239 GLN A O 1
ATOM 1960 N N . GLY A 1 240 ? -16.005 -8.526 -2.694 1.00 73.50 240 GLY A N 1
ATOM 1961 C CA . GLY A 1 240 ? -16.334 -7.270 -3.380 1.00 73.50 240 GLY A CA 1
ATOM 1962 C C . GLY A 1 240 ? -15.129 -6.366 -3.669 1.00 73.50 240 GLY A C 1
ATOM 1963 O O . GLY A 1 240 ? -15.266 -5.140 -3.683 1.00 73.50 240 GLY A O 1
ATOM 1964 N N . THR A 1 241 ? -13.946 -6.960 -3.858 1.00 79.81 241 THR A N 1
ATOM 1965 C CA . THR A 1 241 ? -12.763 -6.272 -4.408 1.00 79.81 241 THR A CA 1
ATOM 1966 C C . THR A 1 241 ? -12.936 -6.074 -5.919 1.00 79.81 241 THR A C 1
ATOM 1968 O O . THR A 1 241 ? -13.553 -6.899 -6.589 1.00 79.81 241 THR A O 1
ATOM 1971 N N . THR A 1 242 ? -12.435 -4.965 -6.467 1.00 74.62 242 THR A N 1
ATOM 1972 C CA . THR A 1 242 ? -12.625 -4.641 -7.891 1.00 74.62 242 THR A CA 1
ATOM 1973 C C . THR A 1 242 ? -11.512 -5.272 -8.717 1.00 74.62 242 THR A C 1
ATOM 1975 O O . THR A 1 242 ? -10.361 -4.862 -8.596 1.00 74.62 242 THR A O 1
ATOM 1978 N N . TRP A 1 243 ? -11.842 -6.252 -9.560 1.00 87.62 243 TRP A N 1
ATOM 1979 C CA . TRP A 1 243 ? -10.866 -6.865 -10.466 1.00 87.62 243 TRP A CA 1
ATOM 1980 C C . TRP A 1 243 ? -10.385 -5.864 -11.521 1.00 87.62 243 TRP A C 1
ATOM 1982 O O . TRP A 1 243 ? -11.133 -4.990 -11.958 1.00 87.62 243 TRP A O 1
ATOM 1992 N N . GLY A 1 244 ? -9.145 -6.035 -11.968 1.00 90.44 244 GLY A N 1
ATOM 1993 C CA . GLY A 1 244 ? -8.518 -5.203 -12.986 1.00 90.44 244 GLY A CA 1
ATOM 1994 C C . GLY A 1 244 ? -7.326 -4.416 -12.457 1.00 90.44 244 GLY A C 1
ATOM 1995 O O . GLY A 1 244 ? -6.617 -4.857 -11.550 1.00 90.44 244 GLY A O 1
ATOM 1996 N N . LEU A 1 245 ? -7.069 -3.279 -13.102 1.00 92.88 245 LEU A N 1
ATOM 1997 C CA . LEU A 1 245 ? -5.954 -2.392 -12.796 1.00 92.88 245 LEU A CA 1
ATOM 1998 C C . LEU A 1 245 ? -6.331 -1.389 -11.711 1.00 92.88 245 LEU A C 1
ATOM 2000 O O . LEU A 1 245 ? -7.421 -0.824 -11.725 1.00 92.88 245 LEU A O 1
ATOM 2004 N N . ALA A 1 246 ? -5.391 -1.132 -10.808 1.00 92.50 246 ALA A N 1
ATOM 2005 C CA . ALA A 1 246 ? -5.470 -0.020 -9.876 1.00 92.50 246 ALA A CA 1
ATOM 2006 C C . ALA A 1 246 ? -4.073 0.529 -9.579 1.00 92.50 246 ALA A C 1
ATOM 2008 O O . ALA A 1 246 ? -3.069 -0.190 -9.637 1.00 92.50 246 ALA A O 1
ATOM 2009 N N . VAL A 1 247 ? -4.013 1.809 -9.227 1.00 92.31 247 VAL A N 1
ATOM 2010 C CA . VAL A 1 247 ? -2.773 2.487 -8.849 1.00 92.31 247 VAL A CA 1
ATOM 2011 C C . VAL A 1 247 ? -2.951 3.260 -7.552 1.00 92.31 247 VAL A C 1
ATOM 2013 O O . VAL A 1 247 ? -4.022 3.791 -7.272 1.00 92.31 247 VAL A O 1
ATOM 2016 N N . LEU A 1 248 ? -1.879 3.333 -6.766 1.00 91.12 248 LEU A N 1
ATOM 2017 C CA . LEU A 1 248 ? -1.719 4.289 -5.668 1.00 91.12 248 LEU A CA 1
ATOM 2018 C C . LEU A 1 248 ? -0.463 5.109 -5.995 1.00 91.12 248 LEU A C 1
ATOM 2020 O O . LEU A 1 248 ? 0.639 4.689 -5.610 1.00 91.12 248 LEU A O 1
ATOM 2024 N N . PRO A 1 249 ? -0.592 6.196 -6.786 1.00 89.19 249 PRO A N 1
ATOM 2025 C CA . PRO A 1 249 ? 0.527 6.993 -7.260 1.00 89.19 249 PRO A CA 1
ATOM 2026 C C . PRO A 1 249 ? 1.563 7.309 -6.189 1.00 89.19 249 PRO A C 1
ATOM 2028 O O . PRO A 1 249 ? 2.706 6.903 -6.353 1.00 89.19 249 PRO A O 1
ATOM 2031 N N . PHE A 1 250 ? 1.205 7.927 -5.067 1.00 84.69 250 PHE A N 1
ATOM 2032 C CA . PHE A 1 250 ? 2.159 8.397 -4.057 1.00 84.69 250 PHE A CA 1
ATOM 2033 C C . PHE A 1 250 ? 2.819 7.248 -3.300 1.00 84.69 250 PHE A C 1
ATOM 2035 O O . PHE A 1 250 ? 3.946 7.403 -2.840 1.00 84.69 250 PHE A O 1
ATOM 2042 N N . SER A 1 251 ? 2.160 6.092 -3.175 1.00 86.25 251 SER A N 1
ATOM 2043 C CA . SER A 1 251 ? 2.776 4.855 -2.668 1.00 86.25 251 SER A CA 1
ATOM 2044 C C . SER A 1 251 ? 3.546 4.091 -3.735 1.00 86.25 251 SER A C 1
ATOM 2046 O O . SER A 1 251 ? 4.197 3.111 -3.395 1.00 86.25 251 SER A O 1
ATOM 2048 N N . ARG A 1 252 ? 3.480 4.493 -5.009 1.00 90.31 252 ARG A N 1
ATOM 2049 C CA . ARG A 1 252 ? 4.101 3.796 -6.149 1.00 90.31 252 ARG A CA 1
ATOM 2050 C C . ARG A 1 252 ? 3.638 2.353 -6.268 1.00 90.31 252 ARG A C 1
ATOM 2052 O O . ARG A 1 252 ? 4.415 1.478 -6.642 1.00 90.31 252 ARG A O 1
ATOM 2059 N N . ILE A 1 253 ? 2.385 2.096 -5.906 1.00 92.69 253 ILE A N 1
ATOM 2060 C CA . ILE A 1 253 ? 1.816 0.757 -6.005 1.00 92.69 253 ILE A CA 1
ATOM 2061 C C . ILE A 1 253 ? 1.080 0.651 -7.328 1.00 92.69 253 ILE A C 1
ATOM 2063 O O . ILE A 1 253 ? 0.172 1.435 -7.600 1.00 92.69 253 ILE A O 1
ATOM 2067 N N . LEU A 1 254 ? 1.457 -0.352 -8.111 1.00 94.88 254 LEU A N 1
ATOM 2068 C CA . LEU A 1 254 ? 0.690 -0.818 -9.255 1.00 94.88 254 LEU A CA 1
ATOM 2069 C C . LEU A 1 254 ? 0.097 -2.183 -8.914 1.00 94.88 254 LEU A C 1
ATOM 2071 O O . LEU A 1 254 ? 0.787 -3.080 -8.415 1.00 94.88 254 LEU A O 1
ATOM 2075 N N . ARG A 1 255 ? -1.197 -2.322 -9.180 1.00 94.06 255 ARG A N 1
ATOM 2076 C CA . ARG A 1 255 ? -2.002 -3.482 -8.835 1.00 94.06 255 ARG A CA 1
ATOM 2077 C C . ARG A 1 255 ? -2.691 -4.031 -10.074 1.00 94.06 255 ARG A C 1
ATOM 2079 O O . ARG A 1 255 ? -3.295 -3.277 -10.830 1.00 94.06 255 ARG A O 1
ATOM 2086 N N . TYR A 1 256 ? -2.657 -5.351 -10.218 1.00 93.94 256 TYR A N 1
ATOM 2087 C CA . TYR A 1 256 ? -3.486 -6.073 -11.171 1.00 93.94 256 TYR A CA 1
ATOM 2088 C C . TYR A 1 256 ? -3.954 -7.404 -10.596 1.00 93.94 256 TYR A C 1
ATOM 2090 O O . TYR A 1 256 ? -3.142 -8.190 -10.101 1.00 93.94 256 TYR A O 1
ATOM 2098 N N . PHE A 1 257 ? -5.251 -7.675 -10.675 1.00 92.25 257 PHE A N 1
ATOM 2099 C CA . PHE A 1 257 ? -5.770 -9.002 -10.371 1.00 92.25 257 PHE A CA 1
ATOM 2100 C C . PHE A 1 257 ? -7.030 -9.346 -11.145 1.00 92.25 257 PHE A C 1
ATOM 2102 O O . PHE A 1 257 ? -7.808 -8.484 -11.542 1.00 92.25 257 PHE A O 1
ATOM 2109 N N . THR A 1 258 ? -7.213 -10.646 -11.319 1.00 90.62 258 THR A N 1
ATOM 2110 C CA . THR A 1 258 ? -8.392 -11.302 -11.889 1.00 90.62 258 THR A CA 1
ATOM 2111 C C . THR A 1 258 ? -8.795 -12.423 -10.925 1.00 90.62 258 THR A C 1
ATOM 2113 O O . THR A 1 258 ? -8.081 -12.638 -9.950 1.00 90.62 258 THR A O 1
ATOM 2116 N N . PRO A 1 259 ? -9.858 -13.207 -11.166 1.00 88.38 259 PRO A N 1
ATOM 2117 C CA . PRO A 1 259 ? -10.203 -14.325 -10.280 1.00 88.38 259 PRO A CA 1
ATOM 2118 C C . PRO A 1 259 ? -9.051 -15.303 -9.993 1.00 88.38 259 PRO A C 1
ATOM 2120 O O . PRO A 1 259 ? -9.011 -15.899 -8.919 1.00 88.38 259 PRO A O 1
ATOM 2123 N N . ASN A 1 260 ? -8.108 -15.440 -10.936 1.00 87.88 260 ASN A N 1
ATOM 2124 C CA . ASN A 1 260 ? -7.059 -16.461 -10.908 1.00 87.88 260 ASN A CA 1
ATOM 2125 C C . ASN A 1 260 ? -5.638 -15.905 -10.749 1.00 87.88 260 ASN A C 1
ATOM 2127 O O . ASN A 1 260 ? -4.702 -16.691 -10.598 1.00 87.88 260 ASN A O 1
ATOM 2131 N N . ILE A 1 261 ? -5.458 -14.583 -10.818 1.00 90.75 261 ILE A N 1
ATOM 2132 C CA . ILE A 1 261 ? -4.146 -13.926 -10.856 1.00 90.75 261 ILE A CA 1
ATOM 2133 C C . ILE A 1 261 ? -4.105 -12.816 -9.823 1.00 90.75 261 ILE A C 1
ATOM 2135 O O . ILE A 1 261 ? -4.997 -11.978 -9.760 1.00 90.75 261 ILE A O 1
ATOM 2139 N N . ASN A 1 262 ? -3.001 -12.742 -9.091 1.00 92.19 262 ASN A N 1
ATOM 2140 C CA . ASN A 1 262 ? -2.731 -11.698 -8.127 1.00 92.19 262 ASN A CA 1
ATOM 2141 C C . ASN A 1 262 ? -1.318 -11.136 -8.327 1.00 92.19 262 ASN A C 1
ATOM 2143 O O . ASN A 1 262 ? -0.328 -11.783 -7.986 1.00 92.19 262 ASN A O 1
ATOM 2147 N N . PHE A 1 263 ? -1.232 -9.911 -8.849 1.00 93.38 263 PHE A N 1
ATOM 2148 C CA . PHE A 1 263 ? 0.021 -9.186 -9.033 1.00 93.38 263 PHE A CA 1
ATOM 2149 C C . PHE A 1 263 ? -0.019 -7.808 -8.360 1.00 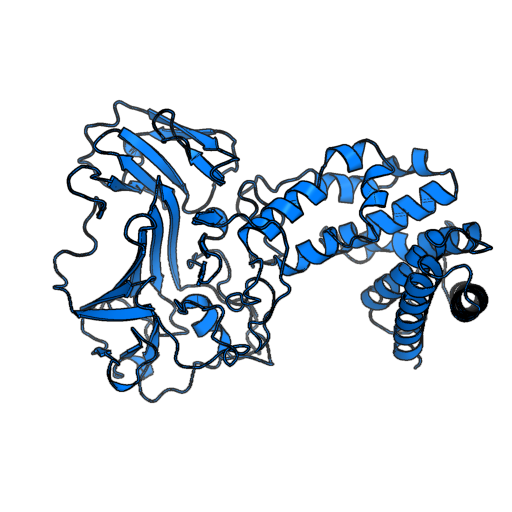93.38 263 PHE A C 1
ATOM 2151 O O . PHE A 1 263 ? -0.972 -7.034 -8.497 1.00 93.38 263 PHE A O 1
ATOM 2158 N N . MET A 1 264 ? 1.035 -7.486 -7.618 1.00 93.75 264 MET A N 1
ATOM 2159 C CA . MET A 1 264 ? 1.228 -6.174 -7.015 1.00 93.75 264 MET A CA 1
ATOM 2160 C C . MET A 1 264 ? 2.720 -5.878 -6.952 1.00 93.75 264 MET A C 1
ATOM 2162 O O . MET A 1 264 ? 3.509 -6.722 -6.529 1.00 93.75 264 MET A O 1
ATOM 2166 N N . VAL A 1 265 ? 3.090 -4.656 -7.314 1.00 92.94 265 VAL A N 1
ATOM 2167 C CA . VAL A 1 265 ? 4.462 -4.159 -7.222 1.00 92.94 265 VAL A CA 1
ATOM 2168 C C . VAL A 1 265 ? 4.482 -2.810 -6.514 1.00 92.94 265 VAL A C 1
ATOM 2170 O O . VAL A 1 265 ? 3.524 -2.043 -6.592 1.00 92.94 265 VAL A O 1
ATOM 2173 N N . TYR A 1 266 ? 5.576 -2.542 -5.805 1.00 89.44 266 TYR A N 1
ATOM 2174 C CA . TYR A 1 266 ? 5.853 -1.285 -5.119 1.00 89.44 266 TYR A CA 1
ATOM 2175 C C . TYR A 1 266 ? 7.133 -0.666 -5.693 1.00 89.44 266 TYR A C 1
ATOM 2177 O O . TYR A 1 266 ? 8.177 -1.322 -5.721 1.00 89.44 266 TYR A O 1
ATOM 2185 N N . GLY A 1 267 ? 7.050 0.586 -6.142 1.00 90.81 267 GLY A N 1
ATOM 2186 C CA . GLY A 1 267 ? 8.191 1.369 -6.610 1.00 90.81 267 GLY A CA 1
ATOM 2187 C C . GLY A 1 267 ? 9.008 1.982 -5.469 1.00 90.81 267 GLY A C 1
ATOM 2188 O O . GLY A 1 267 ? 8.499 2.259 -4.383 1.00 90.81 267 GLY A O 1
ATOM 2189 N N . VAL A 1 268 ? 10.298 2.209 -5.708 1.00 89.94 268 VAL A N 1
ATOM 2190 C CA . VAL A 1 268 ? 11.219 2.812 -4.731 1.00 89.94 268 VAL A CA 1
ATOM 2191 C C . VAL A 1 268 ? 11.197 4.339 -4.838 1.00 89.94 268 VAL A C 1
ATOM 2193 O O . VAL A 1 268 ? 11.201 4.886 -5.936 1.00 89.94 268 VAL A O 1
ATOM 2196 N N . GLN A 1 269 ? 11.244 5.039 -3.703 1.00 86.31 269 GLN A N 1
ATOM 2197 C CA . GLN A 1 269 ? 11.368 6.502 -3.643 1.00 86.31 269 GLN A CA 1
ATOM 2198 C C . GLN A 1 269 ? 12.561 6.883 -2.764 1.00 86.31 269 GLN A C 1
ATOM 2200 O O . GLN A 1 269 ? 12.850 6.189 -1.785 1.00 86.31 269 GLN A O 1
ATOM 2205 N N . ALA A 1 270 ? 13.246 7.983 -3.085 1.00 79.44 270 ALA A N 1
ATOM 2206 C CA . ALA A 1 270 ? 14.444 8.393 -2.347 1.00 79.44 270 ALA A CA 1
ATOM 2207 C C . ALA A 1 270 ? 14.115 8.819 -0.906 1.00 79.44 270 ALA A C 1
ATOM 2209 O O . ALA A 1 270 ? 14.824 8.476 0.039 1.00 79.44 270 ALA A O 1
ATOM 2210 N N . ASN A 1 271 ? 12.989 9.511 -0.728 1.00 77.81 271 ASN A N 1
ATOM 2211 C CA . ASN A 1 271 ? 12.616 10.122 0.544 1.00 77.81 271 ASN A CA 1
ATOM 2212 C C . ASN A 1 271 ? 11.694 9.254 1.411 1.00 77.81 271 ASN A C 1
ATOM 2214 O O . ASN A 1 271 ? 11.363 9.669 2.519 1.00 77.81 271 ASN A O 1
ATOM 2218 N N . VAL A 1 272 ? 11.265 8.082 0.942 1.00 82.06 272 VAL A N 1
ATOM 2219 C CA . VAL A 1 272 ? 10.401 7.140 1.674 1.00 82.06 272 VAL A CA 1
ATOM 2220 C C . VAL A 1 272 ? 11.236 5.922 2.027 1.00 82.06 272 VAL A C 1
ATOM 2222 O O . VAL A 1 272 ? 11.941 5.380 1.176 1.00 82.06 272 VAL A O 1
ATOM 2225 N N . ALA A 1 273 ? 11.175 5.465 3.280 1.00 84.12 273 ALA A N 1
ATOM 2226 C CA . ALA A 1 273 ? 12.005 4.335 3.670 1.00 84.12 273 ALA A CA 1
ATOM 2227 C C . ALA A 1 273 ? 11.521 3.074 2.939 1.00 84.12 273 ALA A C 1
ATOM 2229 O O . ALA A 1 273 ? 10.400 2.602 3.165 1.00 84.12 273 ALA A O 1
ATOM 2230 N N . TYR A 1 274 ? 12.376 2.497 2.093 1.00 85.00 274 TYR A N 1
ATOM 2231 C CA . TYR A 1 274 ? 12.042 1.274 1.366 1.00 85.00 274 TYR A CA 1
ATOM 2232 C C . TYR A 1 274 ? 11.931 0.083 2.315 1.00 85.00 274 TYR A C 1
ATOM 2234 O O . TYR A 1 274 ? 11.240 -0.879 2.004 1.00 85.00 274 TYR A O 1
ATOM 2242 N N . PHE A 1 275 ? 12.581 0.125 3.481 1.00 83.56 275 PHE A N 1
ATOM 2243 C CA . PHE A 1 275 ? 12.470 -0.912 4.500 1.00 83.56 275 PHE A CA 1
ATOM 2244 C C . PHE A 1 275 ? 12.770 -0.345 5.888 1.00 83.56 275 PHE A C 1
ATOM 2246 O O . PHE A 1 275 ? 13.541 0.600 6.046 1.00 83.56 275 PHE A O 1
ATOM 2253 N N . LYS A 1 276 ? 12.180 -0.952 6.921 1.00 80.94 276 LYS A N 1
ATOM 2254 C CA . LYS A 1 276 ? 12.624 -0.755 8.304 1.00 80.94 276 LYS A CA 1
ATOM 2255 C C . LYS A 1 276 ? 13.092 -2.084 8.861 1.00 80.94 276 LYS A C 1
ATOM 2257 O O . LYS A 1 276 ? 12.342 -3.062 8.791 1.00 80.94 276 LYS A O 1
ATOM 2262 N N . THR A 1 277 ? 14.305 -2.078 9.401 1.00 75.25 277 THR A N 1
ATOM 2263 C CA . THR A 1 277 ? 14.997 -3.258 9.907 1.00 75.25 277 THR A CA 1
ATOM 2264 C C . THR A 1 277 ? 14.154 -3.953 10.974 1.00 75.25 277 THR A C 1
ATOM 2266 O O . THR A 1 277 ? 13.497 -3.321 11.808 1.00 75.25 277 THR A O 1
ATOM 2269 N N . ASN A 1 278 ? 14.115 -5.281 10.895 1.00 68.44 278 ASN A N 1
ATOM 2270 C CA . ASN A 1 278 ? 13.405 -6.143 11.827 1.00 68.44 278 ASN A CA 1
ATOM 2271 C C . ASN A 1 278 ? 14.336 -7.294 12.214 1.00 68.44 278 ASN A C 1
ATOM 2273 O O . ASN A 1 278 ? 14.862 -7.973 11.334 1.00 68.44 278 ASN A O 1
ATOM 2277 N N . GLN A 1 279 ? 14.506 -7.522 13.519 1.00 61.62 279 GLN A N 1
ATOM 2278 C CA . GLN A 1 279 ? 15.360 -8.581 14.064 1.00 61.62 279 GLN A CA 1
ATOM 2279 C C . GLN A 1 279 ? 14.980 -9.974 13.546 1.00 61.62 279 GLN A C 1
ATOM 2281 O O . GLN A 1 279 ? 15.848 -10.826 13.408 1.00 61.62 279 GLN A O 1
ATOM 2286 N N . SER A 1 280 ? 13.704 -10.214 13.226 1.00 65.75 280 SER A N 1
ATOM 2287 C CA . SER A 1 280 ? 13.256 -11.536 12.779 1.00 65.75 280 SER A CA 1
ATOM 2288 C C . SER A 1 280 ? 13.486 -11.825 11.292 1.00 65.75 280 SER A C 1
ATOM 2290 O O . SER A 1 280 ? 13.309 -12.971 10.879 1.00 65.75 280 SER A O 1
ATOM 2292 N N . LEU A 1 281 ? 13.837 -10.817 10.479 1.00 72.19 281 LEU A N 1
ATOM 2293 C CA . LEU A 1 281 ? 13.847 -10.910 9.011 1.00 72.19 281 LEU A CA 1
ATOM 2294 C C . LEU A 1 281 ? 14.799 -9.889 8.346 1.00 72.19 281 LEU A C 1
ATOM 2296 O O . LEU A 1 281 ? 14.350 -9.011 7.603 1.00 72.19 281 LEU A O 1
ATOM 2300 N N . PRO A 1 282 ? 16.120 -9.985 8.581 1.00 66.19 282 PRO A N 1
ATOM 2301 C CA . PRO A 1 282 ? 17.089 -9.007 8.074 1.00 66.19 282 PRO A CA 1
ATOM 2302 C C . PRO A 1 282 ? 17.170 -8.963 6.537 1.00 66.19 282 PRO A C 1
ATOM 2304 O O . PRO A 1 282 ? 17.371 -7.895 5.968 1.00 66.19 282 PRO A O 1
ATOM 2307 N N . GLN A 1 283 ? 16.922 -10.093 5.871 1.00 71.38 283 GLN A N 1
ATOM 2308 C CA . GLN A 1 283 ? 17.003 -10.262 4.413 1.00 71.38 283 GLN A CA 1
ATOM 2309 C C . GLN A 1 283 ? 15.748 -9.833 3.622 1.00 71.38 283 GLN A C 1
ATOM 2311 O O . GLN A 1 283 ? 15.773 -9.756 2.398 1.00 71.38 283 GLN A O 1
ATOM 2316 N N . ALA A 1 284 ? 14.650 -9.475 4.301 1.00 81.50 284 ALA A N 1
ATOM 2317 C CA . ALA A 1 284 ? 13.382 -9.103 3.651 1.00 81.50 284 ALA A CA 1
ATOM 2318 C C . ALA A 1 284 ? 13.403 -7.759 2.901 1.00 81.50 284 ALA A C 1
ATOM 2320 O O . ALA A 1 284 ? 12.457 -7.447 2.173 1.00 81.50 284 ALA A O 1
ATOM 2321 N N . ALA A 1 285 ? 14.463 -6.967 3.073 1.00 83.00 285 ALA A N 1
ATOM 2322 C CA . ALA A 1 285 ? 14.644 -5.696 2.383 1.00 83.00 285 ALA A CA 1
ATOM 2323 C C . ALA A 1 285 ? 14.715 -5.874 0.860 1.00 83.00 285 ALA A C 1
ATOM 2325 O O . ALA A 1 285 ? 14.025 -5.162 0.132 1.00 83.00 285 ALA A O 1
ATOM 2326 N N . GLN A 1 286 ? 15.492 -6.857 0.394 1.00 84.00 286 GLN A N 1
ATOM 2327 C CA . GLN A 1 286 ? 15.640 -7.144 -1.032 1.00 84.00 286 GLN A CA 1
ATOM 2328 C C . GLN A 1 286 ? 14.312 -7.589 -1.646 1.00 84.00 286 GLN A C 1
ATOM 2330 O O . GLN A 1 286 ? 13.894 -7.040 -2.662 1.00 84.00 286 GLN A O 1
ATOM 2335 N N . TYR A 1 287 ? 13.593 -8.493 -0.969 1.00 86.81 287 TYR A N 1
ATOM 2336 C CA . TYR A 1 287 ? 12.279 -8.956 -1.418 1.00 86.81 287 TYR A CA 1
ATOM 2337 C C . TYR A 1 287 ? 11.278 -7.825 -1.587 1.00 86.81 287 TYR A C 1
ATOM 2339 O O . TYR A 1 287 ? 10.585 -7.758 -2.599 1.00 86.81 287 TYR A O 1
ATOM 2347 N N . ARG A 1 288 ? 11.228 -6.904 -0.622 1.00 86.31 288 ARG A N 1
ATOM 2348 C CA . ARG A 1 288 ? 10.319 -5.759 -0.689 1.00 86.31 288 ARG A CA 1
ATOM 2349 C C . ARG A 1 288 ? 10.583 -4.855 -1.898 1.00 86.31 288 ARG A C 1
ATOM 2351 O O . ARG A 1 288 ? 9.639 -4.269 -2.410 1.00 86.31 288 ARG A O 1
ATOM 2358 N N . VAL A 1 289 ? 11.838 -4.722 -2.323 1.00 87.88 289 VAL A N 1
ATOM 2359 C CA . VAL A 1 289 ? 12.226 -3.833 -3.428 1.00 87.88 289 VAL A CA 1
ATOM 2360 C C . VAL A 1 289 ? 12.141 -4.532 -4.791 1.00 87.88 289 VAL A C 1
ATOM 2362 O O . VAL A 1 289 ? 11.690 -3.931 -5.766 1.00 87.88 289 VAL A O 1
ATOM 2365 N N . GLN A 1 290 ? 12.558 -5.796 -4.876 1.00 89.56 290 GLN A N 1
ATOM 2366 C CA . GLN A 1 290 ? 12.857 -6.462 -6.152 1.00 89.56 290 GLN A CA 1
ATOM 2367 C C . GLN A 1 290 ? 11.851 -7.545 -6.568 1.00 89.56 290 GLN A C 1
ATOM 2369 O O . GLN A 1 290 ? 11.904 -7.994 -7.705 1.00 89.56 290 GLN A O 1
ATOM 2374 N N . SER A 1 291 ? 10.921 -7.964 -5.701 1.00 89.94 291 SER A N 1
ATOM 2375 C CA . SER A 1 291 ? 9.947 -9.006 -6.065 1.00 89.94 291 SER A CA 1
ATOM 2376 C C . SER A 1 291 ? 8.972 -8.527 -7.149 1.00 89.94 291 SER A C 1
ATOM 2378 O O . SER A 1 291 ? 8.327 -7.486 -6.996 1.00 89.94 291 SER A O 1
ATOM 2380 N N . ARG A 1 292 ? 8.857 -9.298 -8.235 1.00 92.44 292 ARG A N 1
ATOM 2381 C CA . ARG A 1 292 ? 7.923 -9.117 -9.365 1.00 92.44 292 ARG A CA 1
ATOM 2382 C C . ARG A 1 292 ? 7.091 -10.377 -9.615 1.00 92.44 292 ARG A C 1
ATOM 2384 O O . ARG A 1 292 ? 6.762 -10.723 -10.746 1.00 92.44 292 ARG A O 1
ATOM 2391 N N . GLN A 1 293 ? 6.786 -11.087 -8.539 1.00 88.44 293 GLN A N 1
ATOM 2392 C CA . GLN A 1 293 ? 6.125 -12.380 -8.590 1.00 88.44 293 GLN A CA 1
ATOM 2393 C C . GLN A 1 293 ? 4.624 -12.245 -8.858 1.00 88.44 293 GLN A C 1
ATOM 2395 O O . GLN A 1 293 ? 3.940 -11.427 -8.238 1.00 88.44 293 GLN A O 1
ATOM 2400 N N . VAL A 1 294 ? 4.120 -13.079 -9.765 1.00 90.94 294 VAL A N 1
ATOM 2401 C CA . VAL A 1 294 ? 2.687 -13.292 -9.971 1.00 90.94 294 VAL A CA 1
ATOM 2402 C C . VAL A 1 294 ? 2.254 -14.458 -9.092 1.00 90.94 294 VAL A C 1
ATOM 2404 O O . VAL A 1 294 ? 2.905 -15.499 -9.095 1.00 90.94 294 VAL A O 1
ATOM 2407 N N . PHE A 1 295 ? 1.173 -14.283 -8.336 1.00 89.62 295 PHE A N 1
ATOM 2408 C CA . PHE A 1 295 ? 0.580 -15.355 -7.542 1.00 89.62 295 PHE A CA 1
ATOM 2409 C C . PHE A 1 295 ? -0.685 -15.872 -8.213 1.00 89.62 295 PHE A C 1
ATOM 2411 O O . PHE A 1 295 ? -1.553 -15.081 -8.588 1.00 89.62 295 PHE A O 1
ATOM 2418 N N . LEU A 1 296 ? -0.816 -17.190 -8.300 1.00 87.88 296 LEU A N 1
ATOM 2419 C CA . LEU A 1 296 ? -1.982 -17.855 -8.864 1.00 87.88 296 LEU A CA 1
ATOM 2420 C C . LEU A 1 296 ? -2.876 -18.430 -7.764 1.00 87.88 296 LEU A C 1
ATOM 2422 O O . LEU A 1 296 ? -2.433 -18.679 -6.637 1.00 87.88 296 LEU A O 1
ATOM 2426 N N . ALA A 1 297 ? -4.151 -18.640 -8.096 1.00 81.75 297 ALA A N 1
ATOM 2427 C CA . ALA A 1 297 ? -5.110 -19.269 -7.187 1.00 81.75 297 ALA A CA 1
ATOM 2428 C C . ALA A 1 297 ? -4.672 -20.681 -6.767 1.00 81.75 297 ALA A C 1
ATOM 2430 O O . ALA A 1 297 ? -4.802 -21.031 -5.598 1.00 81.75 297 ALA A O 1
ATOM 2431 N N . ASP A 1 298 ? -4.065 -21.427 -7.691 1.00 78.56 298 ASP A N 1
ATOM 2432 C CA . ASP A 1 298 ? -3.662 -22.825 -7.492 1.00 78.56 298 ASP A CA 1
ATOM 2433 C C . ASP A 1 298 ? -2.331 -22.977 -6.720 1.00 78.56 298 ASP A C 1
ATOM 2435 O O . ASP A 1 298 ? -1.927 -24.088 -6.378 1.00 78.56 298 ASP A O 1
ATOM 2439 N N . ASP A 1 299 ? -1.624 -21.876 -6.430 1.00 71.62 299 ASP A N 1
ATOM 2440 C CA . ASP A 1 299 ? -0.299 -21.908 -5.795 1.00 71.62 299 ASP A CA 1
ATOM 2441 C C . ASP A 1 299 ? -0.391 -22.185 -4.283 1.00 71.62 299 ASP A C 1
ATOM 2443 O O . ASP A 1 299 ? -0.009 -21.338 -3.487 1.00 71.62 299 ASP A O 1
ATOM 2447 N N . ASP A 1 300 ? -0.875 -23.332 -3.807 1.00 59.00 300 ASP A N 1
ATOM 2448 C CA . ASP A 1 300 ? -1.070 -23.591 -2.359 1.00 59.00 300 ASP A CA 1
ATOM 2449 C C . ASP A 1 300 ? 0.207 -23.448 -1.483 1.00 59.00 300 ASP A C 1
ATOM 2451 O O . ASP A 1 300 ? 0.135 -23.282 -0.264 1.00 59.00 300 ASP A O 1
ATOM 2455 N N . TRP A 1 301 ? 1.395 -23.442 -2.096 1.00 54.38 301 TRP A N 1
ATOM 2456 C CA . TRP A 1 301 ? 2.682 -23.700 -1.443 1.00 54.38 301 TRP A CA 1
ATOM 2457 C C . TRP A 1 301 ? 3.478 -22.419 -1.131 1.00 54.38 301 TRP A C 1
ATOM 2459 O O . TRP A 1 301 ? 4.424 -22.447 -0.347 1.00 54.38 301 TRP A O 1
ATOM 2469 N N . GLN A 1 302 ? 3.085 -21.266 -1.687 1.00 63.19 302 GLN A N 1
ATOM 2470 C CA . GLN A 1 302 ? 3.805 -19.989 -1.539 1.00 63.19 302 GLN A CA 1
ATOM 2471 C C . GLN A 1 302 ? 3.131 -19.054 -0.520 1.00 63.19 302 GLN A C 1
ATOM 2473 O O . GLN A 1 302 ? 2.739 -17.925 -0.821 1.00 63.19 302 GLN A O 1
ATOM 2478 N N . ALA A 1 303 ? 2.924 -19.536 0.708 1.00 73.88 303 ALA A N 1
ATOM 2479 C CA . ALA A 1 303 ? 2.414 -18.707 1.810 1.00 73.88 303 ALA A CA 1
ATOM 2480 C C . ALA A 1 303 ? 3.523 -17.918 2.536 1.00 73.88 303 ALA A C 1
ATOM 2482 O O . ALA A 1 303 ? 3.226 -17.040 3.356 1.00 73.88 303 ALA A O 1
ATOM 2483 N N . GLU A 1 304 ? 4.787 -18.219 2.238 1.00 84.31 304 GLU A N 1
ATOM 2484 C CA . GLU A 1 304 ? 5.979 -17.589 2.802 1.00 84.31 304 GLU A CA 1
ATOM 2485 C C . GLU A 1 304 ? 6.882 -17.023 1.707 1.00 84.31 304 GLU A C 1
ATOM 2487 O O . GLU A 1 304 ? 6.798 -17.416 0.546 1.00 84.31 304 GLU A O 1
ATOM 2492 N N . ILE A 1 305 ? 7.757 -16.093 2.087 1.00 82.50 305 ILE A N 1
ATOM 2493 C CA . ILE A 1 305 ? 8.794 -15.587 1.194 1.00 82.50 305 ILE A CA 1
ATOM 2494 C C . ILE A 1 305 ? 9.742 -16.719 0.793 1.00 82.50 305 ILE A C 1
ATOM 2496 O O . ILE A 1 305 ? 10.382 -17.330 1.651 1.00 82.50 305 ILE A O 1
ATOM 2500 N N . THR A 1 306 ? 9.931 -16.877 -0.513 1.00 80.12 306 THR A N 1
ATOM 2501 C CA . THR A 1 306 ? 10.968 -17.716 -1.115 1.00 80.12 306 THR A CA 1
ATOM 2502 C C . THR A 1 306 ? 12.087 -16.858 -1.706 1.00 80.12 306 THR A C 1
ATOM 2504 O O . THR A 1 306 ? 11.835 -15.775 -2.235 1.00 80.12 306 THR A O 1
ATOM 2507 N N . TYR A 1 307 ? 13.322 -17.350 -1.607 1.00 78.19 307 TYR A N 1
ATOM 2508 C CA . TYR A 1 307 ? 14.511 -16.745 -2.210 1.00 78.19 307 TYR A CA 1
ATOM 2509 C C . TYR A 1 307 ? 15.182 -17.759 -3.143 1.00 78.19 307 TYR A C 1
ATOM 2511 O O . TYR A 1 307 ? 15.318 -18.916 -2.733 1.00 78.19 307 TYR A O 1
ATOM 2519 N N . PRO A 1 308 ? 15.647 -17.346 -4.334 1.00 79.19 308 PRO A N 1
ATOM 2520 C CA . PRO A 1 308 ? 15.354 -16.071 -5.006 1.00 79.19 308 PRO A CA 1
ATOM 2521 C C . PRO A 1 308 ? 13.881 -16.008 -5.461 1.00 79.19 308 PRO A C 1
ATOM 2523 O O . PRO A 1 308 ? 13.159 -17.004 -5.387 1.00 79.19 308 PRO A O 1
ATOM 2526 N N . CYS A 1 309 ? 13.412 -14.846 -5.921 1.00 85.75 309 CYS A N 1
ATOM 2527 C CA . CYS A 1 309 ? 12.125 -14.750 -6.616 1.00 85.75 309 CYS A CA 1
ATOM 2528 C C . CYS A 1 309 ? 12.229 -13.907 -7.892 1.00 85.75 309 CYS A C 1
ATOM 2530 O O . CYS A 1 309 ? 13.242 -13.250 -8.135 1.00 85.75 309 CYS A O 1
ATOM 2532 N N . VAL A 1 310 ? 11.185 -13.953 -8.721 1.00 89.81 310 VAL A N 1
ATOM 2533 C CA . VAL A 1 310 ? 11.115 -13.230 -10.000 1.00 89.81 310 VAL A CA 1
ATOM 2534 C C . VAL A 1 310 ? 11.471 -11.752 -9.803 1.00 89.81 310 VAL A C 1
ATOM 2536 O O . VAL A 1 310 ? 10.869 -11.078 -8.966 1.00 89.81 310 VAL A O 1
ATOM 2539 N N . GLY A 1 311 ? 12.434 -11.250 -10.578 1.00 89.56 311 GLY A N 1
ATOM 2540 C CA . GLY A 1 311 ? 12.916 -9.865 -10.545 1.00 89.56 311 GLY A CA 1
ATOM 2541 C C . GLY A 1 311 ? 14.156 -9.621 -9.675 1.00 89.56 311 GLY A C 1
ATOM 2542 O O . GLY A 1 311 ? 14.692 -8.513 -9.686 1.00 89.56 311 GLY A O 1
ATOM 2543 N N . PHE A 1 312 ? 14.638 -10.622 -8.933 1.00 89.69 312 PHE A N 1
ATOM 2544 C CA . PHE A 1 312 ? 15.769 -10.449 -8.020 1.00 89.69 312 PHE A CA 1
ATOM 2545 C C . PHE A 1 312 ? 17.098 -10.220 -8.729 1.00 89.69 312 PHE A C 1
ATOM 2547 O O . PHE A 1 312 ? 17.381 -10.826 -9.759 1.00 89.69 312 PHE A O 1
ATOM 2554 N N . ILE A 1 313 ? 17.942 -9.399 -8.102 1.00 87.44 313 ILE A N 1
ATOM 2555 C CA . ILE A 1 313 ? 19.339 -9.195 -8.482 1.00 87.44 313 ILE A CA 1
ATOM 2556 C C . ILE A 1 313 ? 20.207 -9.434 -7.251 1.00 87.44 313 ILE A C 1
ATOM 2558 O O . ILE A 1 313 ? 20.214 -8.613 -6.331 1.00 87.44 313 ILE A O 1
ATOM 2562 N N . GLU A 1 314 ? 20.941 -10.539 -7.244 1.00 82.75 314 GLU A N 1
ATOM 2563 C CA . GLU A 1 314 ? 21.868 -10.918 -6.175 1.00 82.75 314 GLU A CA 1
ATOM 2564 C C . GLU A 1 314 ? 23.320 -10.645 -6.577 1.00 82.75 314 GLU A C 1
ATOM 2566 O O . GLU A 1 314 ? 23.651 -10.656 -7.761 1.00 82.75 314 GLU A O 1
ATOM 2571 N N . ILE A 1 315 ? 24.191 -10.428 -5.591 1.00 74.56 315 ILE A N 1
ATOM 2572 C CA . ILE A 1 315 ? 25.644 -10.418 -5.789 1.00 74.56 315 ILE A CA 1
ATOM 2573 C C . ILE A 1 315 ? 26.155 -11.848 -5.563 1.00 74.56 315 ILE A C 1
ATOM 2575 O O . ILE A 1 315 ? 25.894 -12.426 -4.505 1.00 74.56 315 ILE A O 1
ATOM 2579 N N . ASP A 1 316 ? 26.875 -12.428 -6.528 1.00 61.22 316 ASP A N 1
ATOM 2580 C CA . ASP A 1 316 ? 27.386 -13.797 -6.414 1.00 61.22 316 ASP A CA 1
ATOM 2581 C C . ASP A 1 316 ? 28.271 -13.960 -5.156 1.00 61.22 316 ASP A C 1
ATOM 2583 O O . ASP A 1 316 ? 29.036 -13.074 -4.785 1.00 61.22 316 ASP A O 1
ATOM 2587 N N . LYS A 1 317 ? 28.176 -15.106 -4.474 1.00 53.94 317 LYS A N 1
ATOM 2588 C CA . LYS A 1 317 ? 28.940 -15.475 -3.260 1.00 53.94 317 LYS A CA 1
ATOM 2589 C C . LYS A 1 317 ? 28.641 -14.690 -1.973 1.00 53.94 317 LYS A C 1
ATOM 2591 O O . LYS A 1 317 ? 29.221 -15.029 -0.938 1.00 53.94 317 LYS A O 1
ATOM 2596 N N . LEU A 1 318 ? 27.720 -13.725 -1.970 1.00 51.19 318 LEU A N 1
ATOM 2597 C CA . LEU A 1 318 ? 27.222 -13.099 -0.740 1.00 51.19 318 LEU A CA 1
ATOM 2598 C C . LEU A 1 318 ? 25.845 -13.672 -0.379 1.00 51.19 318 LEU A C 1
ATOM 2600 O O . LEU A 1 318 ? 24.942 -13.736 -1.207 1.00 51.19 318 LEU A O 1
ATOM 2604 N N . LYS A 1 319 ? 25.680 -14.105 0.880 1.00 53.78 319 LYS A N 1
ATOM 2605 C CA . LYS A 1 319 ? 24.356 -14.420 1.448 1.00 53.78 319 LYS A CA 1
ATOM 2606 C C . LYS A 1 319 ? 23.416 -13.214 1.258 1.00 53.78 319 LYS A C 1
ATOM 2608 O O . LYS A 1 319 ? 23.924 -12.093 1.155 1.00 53.78 319 LYS A O 1
ATOM 2613 N N . PRO A 1 320 ? 22.079 -13.410 1.269 1.00 54.19 320 PRO A N 1
ATOM 2614 C CA . PRO A 1 320 ? 21.125 -12.304 1.269 1.00 54.19 320 PRO A CA 1
ATOM 2615 C C . PRO A 1 320 ? 21.582 -11.228 2.248 1.00 54.19 320 PRO A C 1
ATOM 2617 O O . PRO A 1 320 ? 21.948 -11.552 3.379 1.00 54.19 320 PRO A O 1
ATOM 2620 N N . ILE A 1 321 ? 21.632 -9.972 1.804 1.00 58.06 321 ILE A N 1
ATOM 2621 C CA . ILE A 1 321 ? 22.320 -8.944 2.585 1.00 58.06 321 ILE A CA 1
ATOM 2622 C C . ILE A 1 321 ? 21.602 -8.737 3.911 1.00 58.06 321 ILE A C 1
ATOM 2624 O O . ILE A 1 321 ? 20.470 -8.252 3.978 1.00 58.06 321 ILE A O 1
ATOM 2628 N N . GLU A 1 322 ? 22.286 -9.124 4.984 1.00 59.84 322 GLU A N 1
ATOM 2629 C CA . GLU A 1 322 ? 21.809 -8.935 6.339 1.00 59.84 322 GLU A CA 1
ATOM 2630 C C . GLU A 1 322 ? 22.062 -7.494 6.764 1.00 59.84 322 GLU A C 1
ATOM 2632 O O . GLU A 1 322 ? 23.195 -7.048 6.951 1.00 59.84 322 GLU A O 1
ATOM 2637 N N . ILE A 1 323 ? 20.981 -6.740 6.937 1.00 62.44 323 ILE A N 1
ATOM 2638 C CA . ILE A 1 323 ? 21.086 -5.349 7.361 1.00 62.44 323 ILE A CA 1
ATOM 2639 C C . ILE A 1 323 ? 21.055 -5.305 8.888 1.00 62.44 323 ILE A C 1
ATOM 2641 O O . ILE A 1 323 ? 20.025 -5.581 9.508 1.00 62.44 323 ILE A O 1
ATOM 2645 N N . SER A 1 324 ? 22.204 -4.967 9.486 1.00 56.75 324 SER A N 1
ATOM 2646 C CA . SER A 1 324 ? 22.393 -4.941 10.941 1.00 56.75 324 SER A CA 1
ATOM 2647 C C . SER A 1 324 ? 21.342 -4.085 11.655 1.00 56.75 324 SER A C 1
ATOM 2649 O O . SER A 1 324 ? 21.046 -2.946 11.283 1.00 56.75 324 SER A O 1
ATOM 2651 N N . HIS A 1 325 ? 20.797 -4.649 12.730 1.00 54.69 325 HIS A N 1
ATOM 2652 C CA . HIS A 1 325 ? 19.767 -4.056 13.578 1.00 54.69 325 HIS A CA 1
ATOM 2653 C C . HIS A 1 325 ? 20.303 -2.947 14.497 1.00 54.69 325 HIS A C 1
ATOM 2655 O O . HIS A 1 325 ? 19.518 -2.113 14.936 1.00 54.69 325 HIS A O 1
ATOM 2661 N N . ASN A 1 326 ? 21.619 -2.909 14.751 1.00 49.56 326 ASN A N 1
ATOM 2662 C CA . ASN A 1 326 ? 22.270 -1.916 15.623 1.00 49.56 326 ASN A CA 1
ATOM 2663 C C . ASN A 1 326 ? 22.534 -0.567 14.934 1.00 49.56 326 ASN A C 1
ATOM 2665 O O . ASN A 1 326 ? 23.183 0.317 15.494 1.00 49.56 326 ASN A O 1
ATOM 2669 N N . SER A 1 327 ? 22.017 -0.389 13.718 1.00 51.78 327 SER A N 1
ATOM 2670 C CA . SER A 1 327 ? 21.959 0.912 13.064 1.00 51.78 327 SER A CA 1
ATOM 2671 C C . SER A 1 327 ? 21.187 1.900 13.946 1.00 51.78 327 SER A C 1
ATOM 2673 O O . SER A 1 327 ? 20.020 1.665 14.259 1.00 51.78 327 SER A O 1
ATOM 2675 N N . HIS A 1 328 ? 21.805 3.038 14.288 1.00 50.22 328 HIS A N 1
ATOM 2676 C CA . HIS A 1 328 ? 21.137 4.165 14.964 1.00 50.22 328 HIS A CA 1
ATOM 2677 C C . HIS A 1 328 ? 19.893 4.664 14.194 1.00 50.22 328 HIS A C 1
ATOM 2679 O O . HIS A 1 328 ? 19.037 5.338 14.762 1.00 50.22 328 HIS A O 1
ATOM 2685 N N . TYR A 1 329 ? 19.756 4.268 12.923 1.00 58.62 329 TYR A N 1
ATOM 2686 C CA . TYR A 1 329 ? 18.604 4.517 12.067 1.00 58.62 329 TYR A CA 1
ATOM 2687 C C . TYR A 1 329 ? 17.969 3.182 11.640 1.00 58.62 329 TYR A C 1
ATOM 2689 O O . TYR A 1 329 ? 18.494 2.512 10.745 1.00 58.62 329 TYR A O 1
ATOM 2697 N N . PRO A 1 330 ? 16.832 2.759 12.223 1.00 74.00 330 PRO A N 1
ATOM 2698 C CA . PRO A 1 330 ? 16.174 1.505 11.844 1.00 74.00 330 PRO A CA 1
ATOM 2699 C C . PRO A 1 330 ? 15.492 1.585 10.466 1.00 74.00 330 PRO A C 1
ATOM 2701 O O . PRO A 1 330 ? 14.848 0.630 10.041 1.00 74.00 330 PRO A O 1
ATOM 2704 N N . TYR A 1 331 ? 15.592 2.724 9.780 1.00 80.44 331 TYR A N 1
ATOM 2705 C CA . TYR A 1 331 ? 14.983 3.006 8.487 1.00 80.44 331 TYR A CA 1
ATOM 2706 C C . TYR A 1 331 ? 16.046 3.034 7.401 1.00 80.44 331 TYR A C 1
ATOM 2708 O O . TYR A 1 331 ? 17.129 3.586 7.588 1.00 80.44 331 TYR A O 1
ATOM 2716 N N . LEU A 1 332 ? 15.724 2.425 6.267 1.00 82.62 332 LEU A N 1
ATOM 2717 C CA . LEU A 1 332 ? 16.613 2.317 5.127 1.00 82.62 332 LEU A CA 1
ATOM 2718 C C . LEU A 1 332 ? 16.017 3.076 3.950 1.00 82.62 332 LEU A C 1
ATOM 2720 O O . LEU A 1 332 ? 14.865 2.847 3.581 1.00 82.62 332 LEU A O 1
ATOM 2724 N N . PHE A 1 333 ? 16.828 3.954 3.376 1.00 85.19 333 PHE A N 1
ATOM 2725 C CA . PHE A 1 333 ? 16.482 4.808 2.248 1.00 85.19 333 PHE A CA 1
ATOM 2726 C C . PHE A 1 333 ? 17.382 4.469 1.071 1.00 85.19 333 PHE A C 1
ATOM 2728 O O . PHE A 1 333 ? 18.523 4.032 1.264 1.00 85.19 333 PHE A O 1
ATOM 2735 N N . ALA A 1 334 ? 16.841 4.601 -0.135 1.00 86.06 334 ALA A N 1
ATOM 2736 C CA . ALA A 1 334 ? 17.619 4.396 -1.341 1.00 86.06 334 ALA A CA 1
ATOM 2737 C C . ALA A 1 334 ? 18.627 5.538 -1.489 1.00 86.06 334 ALA A C 1
ATOM 2739 O O . ALA A 1 334 ? 18.348 6.667 -1.095 1.00 86.06 334 ALA A O 1
ATOM 2740 N N . ASN A 1 335 ? 19.792 5.241 -2.057 1.00 85.75 335 ASN A N 1
ATOM 2741 C CA . ASN A 1 335 ? 20.800 6.260 -2.350 1.00 85.75 335 ASN A CA 1
ATOM 2742 C C . ASN A 1 335 ? 20.305 7.205 -3.442 1.00 85.75 335 ASN A C 1
ATOM 2744 O O . ASN A 1 335 ? 20.521 8.410 -3.394 1.00 85.75 335 ASN A O 1
ATOM 2748 N N . PHE A 1 336 ? 19.596 6.626 -4.402 1.00 86.75 336 PHE A N 1
ATOM 2749 C CA . PHE A 1 336 ? 18.889 7.320 -5.455 1.00 86.75 336 PHE A CA 1
ATOM 2750 C C . PHE A 1 336 ? 17.637 6.514 -5.772 1.00 86.75 336 PHE A C 1
ATOM 2752 O O . PHE A 1 336 ? 17.705 5.287 -5.840 1.00 86.75 336 PHE A O 1
ATOM 2759 N N . ALA A 1 337 ? 16.503 7.173 -5.969 1.00 89.12 337 ALA A N 1
ATOM 2760 C CA . ALA A 1 337 ? 15.303 6.517 -6.456 1.00 89.12 337 ALA A CA 1
ATOM 2761 C C . ALA A 1 337 ? 14.327 7.541 -7.025 1.00 89.12 337 ALA A C 1
ATOM 2763 O O . ALA A 1 337 ? 14.022 8.527 -6.356 1.00 89.12 337 ALA A O 1
ATOM 2764 N N . LYS A 1 338 ? 13.847 7.259 -8.234 1.00 88.50 338 LYS A N 1
ATOM 2765 C CA . LYS A 1 338 ? 12.739 7.938 -8.897 1.00 88.50 338 LYS A CA 1
ATOM 2766 C C . LYS A 1 338 ? 11.733 6.904 -9.344 1.00 88.50 338 LYS A C 1
ATOM 2768 O O . LYS A 1 338 ? 12.144 5.887 -9.909 1.00 88.50 338 LYS A O 1
ATOM 2773 N N . SER A 1 339 ? 10.453 7.129 -9.100 1.00 91.31 339 SER A N 1
ATOM 2774 C CA . SER A 1 339 ? 9.422 6.217 -9.580 1.00 91.31 339 SER A CA 1
ATOM 2775 C C . SER A 1 339 ? 8.083 6.899 -9.785 1.00 91.31 339 SER A C 1
ATOM 2777 O O . SER A 1 339 ? 7.680 7.800 -9.054 1.00 91.31 339 SER A O 1
ATOM 2779 N N . TRP A 1 340 ? 7.338 6.390 -10.759 1.00 91.19 340 TRP A N 1
ATOM 2780 C CA . TRP A 1 340 ? 5.971 6.809 -11.021 1.00 91.19 340 TRP A CA 1
ATOM 2781 C C . TRP A 1 340 ? 5.130 5.626 -11.477 1.00 91.19 340 TRP A C 1
ATOM 2783 O O . TRP A 1 340 ? 5.608 4.717 -12.160 1.00 91.19 340 TRP A O 1
ATOM 2793 N N . VAL A 1 341 ? 3.857 5.657 -11.085 1.00 93.69 341 VAL A N 1
ATOM 2794 C CA . VAL A 1 341 ? 2.850 4.679 -11.496 1.00 93.69 341 VAL A CA 1
ATOM 2795 C C . VAL A 1 341 ? 1.620 5.396 -12.015 1.00 93.69 341 VAL A C 1
ATOM 2797 O O . VAL A 1 341 ? 1.259 6.452 -11.492 1.00 93.69 341 VAL A O 1
ATOM 2800 N N . PHE A 1 342 ? 0.983 4.821 -13.026 1.00 93.81 342 PHE A N 1
ATOM 2801 C CA . PHE A 1 342 ? -0.280 5.317 -13.562 1.00 93.81 342 PHE A CA 1
ATOM 2802 C C . PHE A 1 342 ? -1.038 4.212 -14.304 1.00 93.81 342 PHE A C 1
ATOM 2804 O O . PHE A 1 342 ? -0.476 3.175 -14.670 1.00 93.81 342 PHE A O 1
ATOM 2811 N N . HIS A 1 343 ? -2.329 4.450 -14.514 1.00 92.88 343 HIS A N 1
ATOM 2812 C CA . HIS A 1 343 ? -3.231 3.593 -15.274 1.00 92.88 343 HIS A CA 1
ATOM 2813 C C . HIS A 1 343 ? -3.775 4.370 -16.475 1.00 92.88 343 HIS A C 1
ATOM 2815 O O . HIS A 1 343 ? -4.299 5.467 -16.321 1.00 92.88 343 HIS A O 1
ATOM 2821 N N . TYR A 1 344 ? -3.659 3.821 -17.680 1.00 91.19 344 TYR A N 1
ATOM 2822 C CA . TYR A 1 344 ? -4.223 4.411 -18.893 1.00 91.19 344 TYR A CA 1
ATOM 2823 C C . TYR A 1 344 ? -4.924 3.338 -19.732 1.00 91.19 344 TYR A C 1
ATOM 2825 O O . TYR A 1 344 ? -4.267 2.418 -20.211 1.00 91.19 344 TYR A O 1
ATOM 2833 N N . ARG A 1 345 ? -6.247 3.445 -19.929 1.00 89.25 345 ARG A N 1
ATOM 2834 C CA . ARG A 1 345 ? -7.069 2.447 -20.653 1.00 89.25 345 ARG A CA 1
ATOM 2835 C C . ARG A 1 345 ? -6.840 1.017 -20.127 1.00 89.25 345 ARG A C 1
ATOM 2837 O O . ARG A 1 345 ? -7.191 0.726 -18.989 1.00 89.25 345 ARG A O 1
ATOM 2844 N N . HIS A 1 346 ? -6.242 0.127 -20.917 1.00 90.69 346 HIS A N 1
ATOM 2845 C CA . HIS A 1 346 ? -5.883 -1.252 -20.546 1.00 90.69 346 HIS A CA 1
ATOM 2846 C C . HIS A 1 346 ? -4.430 -1.411 -20.069 1.00 90.69 346 HIS A C 1
ATOM 2848 O O . HIS A 1 346 ? -3.980 -2.539 -19.866 1.00 90.69 346 HIS A O 1
ATOM 2854 N N . TYR A 1 347 ? -3.701 -0.309 -19.867 1.00 92.44 347 TYR A N 1
ATOM 2855 C CA . TYR A 1 347 ? -2.303 -0.306 -19.439 1.00 92.44 347 TYR A CA 1
ATOM 2856 C C . TYR A 1 347 ? -2.122 0.101 -17.979 1.00 92.44 347 TYR A C 1
ATOM 2858 O O . TYR A 1 347 ? -2.487 1.206 -17.577 1.00 92.44 347 TYR A O 1
ATOM 2866 N N . GLY A 1 348 ? -1.484 -0.762 -17.195 1.00 94.81 348 GLY A N 1
ATOM 2867 C CA . GLY A 1 348 ? -0.928 -0.422 -15.887 1.00 94.81 348 GLY A CA 1
ATOM 2868 C C . GLY A 1 348 ? 0.580 -0.264 -15.989 1.00 94.81 348 GLY A C 1
ATOM 2869 O O . GLY A 1 348 ? 1.242 -1.181 -16.472 1.00 94.81 348 GLY A O 1
ATOM 2870 N N . ILE A 1 349 ? 1.128 0.875 -15.568 1.00 94.25 349 ILE A N 1
ATOM 2871 C CA . ILE A 1 349 ? 2.540 1.192 -15.804 1.00 94.25 349 ILE A CA 1
ATOM 2872 C C . ILE A 1 349 ? 3.237 1.590 -14.515 1.00 94.25 349 ILE A C 1
ATOM 2874 O O . ILE A 1 349 ? 2.732 2.406 -13.746 1.00 94.25 349 ILE A O 1
ATOM 2878 N N . LEU A 1 350 ? 4.424 1.021 -14.316 1.00 94.75 350 LEU A N 1
ATOM 2879 C CA . LEU A 1 350 ? 5.427 1.462 -13.356 1.00 94.75 350 LEU A CA 1
ATOM 2880 C C . LEU A 1 350 ? 6.714 1.733 -14.130 1.00 94.75 350 LEU A C 1
ATOM 2882 O O . LEU A 1 350 ? 7.238 0.851 -14.805 1.00 94.75 350 LEU A O 1
ATOM 2886 N N . TYR A 1 351 ? 7.260 2.928 -13.973 1.00 92.31 351 TYR A N 1
ATOM 2887 C CA . TYR A 1 351 ? 8.658 3.185 -14.285 1.00 92.31 351 TYR A CA 1
ATOM 2888 C C . TYR A 1 351 ? 9.379 3.508 -12.989 1.00 92.31 351 TYR A C 1
ATOM 2890 O O . TYR A 1 351 ? 8.856 4.238 -12.142 1.00 92.31 351 TYR A O 1
ATOM 2898 N N . GLN A 1 352 ? 10.601 3.011 -12.851 1.00 92.75 352 GLN A N 1
ATOM 2899 C CA . GLN A 1 352 ? 11.479 3.443 -11.783 1.00 92.75 352 GLN A CA 1
ATOM 2900 C C . GLN A 1 352 ? 12.947 3.383 -12.171 1.00 92.75 352 GLN A C 1
ATOM 2902 O O . GLN A 1 352 ? 13.383 2.528 -12.936 1.00 92.75 352 GLN A O 1
ATOM 2907 N N . THR A 1 353 ? 13.737 4.259 -11.569 1.00 91.31 353 THR A N 1
ATOM 2908 C CA . THR A 1 353 ? 15.190 4.150 -11.558 1.00 91.31 353 THR A CA 1
ATOM 2909 C C . THR A 1 353 ? 15.672 4.264 -10.126 1.00 91.31 353 THR A C 1
ATOM 2911 O O . THR A 1 353 ? 15.371 5.256 -9.472 1.00 91.31 353 THR A O 1
ATOM 2914 N N . TYR A 1 354 ? 16.440 3.300 -9.627 1.00 91.62 354 TYR A N 1
ATOM 2915 C CA . TYR A 1 354 ? 16.950 3.328 -8.258 1.00 91.62 354 TYR A CA 1
ATOM 2916 C C . TYR A 1 354 ? 18.372 2.776 -8.137 1.00 91.62 354 TYR A C 1
ATOM 2918 O O . TYR A 1 354 ? 18.827 1.982 -8.953 1.00 91.62 354 TYR A O 1
ATOM 2926 N N . CYS A 1 355 ? 19.068 3.195 -7.083 1.00 88.00 355 CYS A N 1
ATOM 2927 C CA . CYS A 1 355 ? 20.328 2.627 -6.620 1.00 88.00 355 CYS A CA 1
ATOM 2928 C C . CYS A 1 355 ? 20.262 2.451 -5.098 1.00 88.00 355 CYS A C 1
ATOM 2930 O O . CYS A 1 355 ? 19.889 3.372 -4.362 1.00 88.00 355 CYS A O 1
ATOM 2932 N N . ILE A 1 356 ? 20.599 1.250 -4.624 1.00 84.81 356 ILE A N 1
ATOM 2933 C CA . ILE A 1 356 ? 20.624 0.912 -3.198 1.00 84.81 356 ILE A CA 1
ATOM 2934 C C . ILE A 1 356 ? 21.937 0.189 -2.895 1.00 84.81 356 ILE A C 1
ATOM 2936 O O . ILE A 1 356 ? 22.075 -1.012 -3.148 1.00 84.81 356 ILE A O 1
ATOM 2940 N N . TRP A 1 357 ? 22.894 0.908 -2.304 1.00 78.00 357 TRP A N 1
ATOM 2941 C CA . TRP A 1 357 ? 24.225 0.376 -1.988 1.00 78.00 357 TRP A CA 1
ATOM 2942 C C . TRP A 1 357 ? 24.182 -0.775 -0.985 1.00 78.00 357 TRP A C 1
ATOM 2944 O O . TRP A 1 357 ? 25.007 -1.678 -1.015 1.00 78.00 357 TRP A O 1
ATOM 2954 N N . LYS A 1 358 ? 23.168 -0.783 -0.112 1.00 76.56 358 LYS A N 1
ATOM 2955 C CA . LYS A 1 358 ? 22.935 -1.880 0.836 1.00 76.56 358 LYS A CA 1
ATOM 2956 C C . LYS A 1 358 ? 22.399 -3.163 0.187 1.00 76.56 358 LYS A C 1
ATOM 2958 O O . LYS A 1 358 ? 22.189 -4.115 0.924 1.00 76.56 358 LYS A O 1
ATOM 2963 N N . LEU A 1 359 ? 22.105 -3.190 -1.118 1.00 79.75 359 LEU A N 1
ATOM 2964 C CA . LEU A 1 359 ? 21.554 -4.370 -1.803 1.00 79.75 359 LEU A CA 1
ATOM 2965 C C . LEU A 1 359 ? 22.443 -4.876 -2.942 1.00 79.75 359 LEU A C 1
ATOM 2967 O O . LEU A 1 359 ? 22.820 -6.035 -2.972 1.00 79.75 359 LEU A O 1
ATOM 2971 N N . ASN A 1 360 ? 22.755 -4.048 -3.925 1.00 77.12 360 ASN A N 1
ATOM 2972 C CA . ASN A 1 360 ? 23.639 -4.481 -5.014 1.00 77.12 360 ASN A CA 1
ATOM 2973 C C . ASN A 1 360 ? 24.485 -3.348 -5.587 1.00 77.12 360 ASN A C 1
ATOM 2975 O O . ASN A 1 360 ? 25.339 -3.589 -6.436 1.00 77.12 360 ASN A O 1
ATOM 2979 N N . SER A 1 361 ? 24.254 -2.115 -5.125 1.00 77.06 361 SER A N 1
ATOM 2980 C CA . SER A 1 361 ? 24.915 -0.908 -5.625 1.00 77.06 361 SER A CA 1
ATOM 2981 C C . SER A 1 361 ? 24.777 -0.707 -7.135 1.00 77.06 361 SER A C 1
ATOM 2983 O O . SER A 1 361 ? 25.526 0.077 -7.704 1.00 77.06 361 SER A O 1
ATOM 2985 N N . ALA A 1 362 ? 23.875 -1.432 -7.796 1.00 80.88 362 ALA A N 1
ATOM 2986 C CA . ALA A 1 362 ? 23.615 -1.277 -9.210 1.00 80.88 362 ALA A CA 1
ATOM 2987 C C . ALA A 1 362 ? 22.563 -0.197 -9.411 1.00 80.88 362 ALA A C 1
ATOM 2989 O O . ALA A 1 362 ? 21.584 -0.119 -8.658 1.00 80.88 362 ALA A O 1
ATOM 2990 N N . LYS A 1 363 ? 22.746 0.622 -10.449 1.00 87.12 363 LYS A N 1
ATOM 2991 C CA . LYS A 1 363 ? 21.678 1.493 -10.919 1.00 87.12 363 LYS A CA 1
ATOM 2992 C C . LYS A 1 363 ? 20.727 0.639 -11.745 1.00 87.12 363 LYS A C 1
ATOM 2994 O O . LYS A 1 363 ? 21.075 0.169 -12.827 1.00 87.12 363 LYS A O 1
ATOM 2999 N N . ILE A 1 364 ? 19.534 0.433 -11.211 1.00 90.19 364 ILE A N 1
ATOM 3000 C CA . ILE A 1 364 ? 18.473 -0.328 -11.857 1.00 90.19 364 ILE A CA 1
ATOM 3001 C C . ILE A 1 364 ? 17.502 0.656 -12.479 1.00 90.19 364 ILE A C 1
ATOM 3003 O O . ILE A 1 364 ? 16.978 1.514 -11.772 1.00 90.19 364 ILE A O 1
ATOM 3007 N N . THR A 1 365 ? 17.248 0.518 -13.775 1.00 91.56 365 THR A N 1
ATOM 3008 C CA . THR A 1 365 ? 16.122 1.166 -14.450 1.00 91.56 365 THR A CA 1
ATOM 3009 C C . THR A 1 365 ? 15.137 0.082 -14.841 1.00 91.56 365 THR A C 1
ATOM 3011 O O . THR A 1 365 ? 15.489 -0.860 -15.543 1.00 91.56 365 THR A O 1
ATOM 3014 N N . GLU A 1 366 ? 13.908 0.194 -14.369 1.00 93.31 366 GLU A N 1
ATOM 3015 C CA . GLU A 1 366 ? 12.852 -0.765 -14.629 1.00 93.31 366 GLU A CA 1
ATOM 3016 C C . GLU A 1 366 ? 11.652 -0.066 -15.246 1.00 93.31 366 GLU A C 1
ATOM 3018 O O . GLU A 1 366 ? 11.204 0.982 -14.778 1.00 93.31 366 GLU A O 1
ATOM 3023 N N . TYR A 1 367 ? 11.097 -0.714 -16.260 1.00 91.62 367 TYR A N 1
ATOM 3024 C CA . TYR A 1 367 ? 9.821 -0.360 -16.839 1.00 91.62 367 TYR A CA 1
ATOM 3025 C C . TYR A 1 367 ? 8.936 -1.591 -16.916 1.00 91.62 367 TYR A C 1
ATOM 3027 O O . TYR A 1 367 ? 9.257 -2.572 -17.589 1.00 91.62 367 TYR A O 1
ATOM 3035 N N . LEU A 1 368 ? 7.836 -1.533 -16.178 1.00 94.88 368 LEU A N 1
ATOM 3036 C CA . LEU A 1 368 ? 6.870 -2.602 -16.040 1.00 94.88 368 LEU A CA 1
ATOM 3037 C C . LEU A 1 368 ? 5.543 -2.153 -16.645 1.00 94.88 368 LEU A C 1
ATOM 3039 O O . LEU A 1 368 ? 5.011 -1.105 -16.277 1.00 94.88 368 LEU A O 1
ATOM 3043 N N . ILE A 1 369 ? 5.015 -2.967 -17.556 1.00 94.38 369 ILE A N 1
ATOM 3044 C CA . ILE A 1 369 ? 3.754 -2.731 -18.258 1.00 94.38 369 ILE A CA 1
ATOM 3045 C C . ILE A 1 369 ? 2.849 -3.942 -18.064 1.00 94.38 369 ILE A C 1
ATOM 3047 O O . ILE A 1 369 ? 3.254 -5.075 -18.319 1.00 94.38 369 ILE A O 1
ATOM 3051 N N . ILE A 1 370 ? 1.610 -3.694 -17.663 1.00 95.56 370 ILE A N 1
ATOM 3052 C CA . ILE A 1 370 ? 0.527 -4.673 -17.649 1.00 95.56 370 ILE A CA 1
ATOM 3053 C C . ILE A 1 370 ? -0.427 -4.287 -18.772 1.00 95.56 370 ILE A C 1
ATOM 3055 O O . ILE A 1 370 ? -1.057 -3.239 -18.685 1.00 95.56 370 ILE A O 1
ATOM 3059 N N . ASP A 1 371 ? -0.520 -5.112 -19.811 1.00 93.88 371 ASP A N 1
ATOM 3060 C CA . ASP A 1 371 ? -1.482 -4.967 -20.906 1.00 93.88 371 ASP A CA 1
ATOM 3061 C C . ASP A 1 371 ? -2.629 -5.957 -20.673 1.00 93.88 371 ASP A C 1
ATOM 3063 O O . ASP A 1 371 ? -2.489 -7.165 -20.901 1.00 93.88 371 ASP A O 1
ATOM 3067 N N . THR A 1 372 ? -3.767 -5.459 -20.183 1.00 92.31 372 THR A N 1
ATOM 3068 C CA . THR A 1 372 ? -4.920 -6.313 -19.857 1.00 92.31 372 THR A CA 1
ATOM 3069 C C . THR A 1 372 ? -5.674 -6.793 -21.090 1.00 92.31 372 THR A C 1
ATOM 3071 O O . THR A 1 372 ? -6.345 -7.820 -21.027 1.00 92.31 372 THR A O 1
ATOM 3074 N N . LYS A 1 373 ? -5.530 -6.112 -22.232 1.00 90.81 373 LYS A N 1
ATOM 3075 C CA . LYS A 1 373 ? -6.130 -6.533 -23.504 1.00 90.81 373 LYS A CA 1
ATOM 3076 C C . LYS A 1 373 ? -5.387 -7.739 -24.071 1.00 90.81 373 LYS A C 1
ATOM 3078 O O . LYS A 1 373 ? -6.015 -8.674 -24.563 1.00 90.81 373 LYS A O 1
ATOM 3083 N N . LYS A 1 374 ? -4.054 -7.733 -23.977 1.00 90.88 374 LYS A N 1
ATOM 3084 C CA . LYS A 1 374 ? -3.208 -8.854 -24.412 1.00 90.88 374 LYS A CA 1
ATOM 3085 C C . LYS A 1 374 ? -3.012 -9.920 -23.337 1.00 90.88 374 LYS A C 1
ATOM 3087 O O . LYS A 1 374 ? -2.575 -11.012 -23.677 1.00 90.88 374 LYS A O 1
ATOM 3092 N N . ASN A 1 375 ? -3.366 -9.639 -22.081 1.00 91.69 375 ASN A N 1
ATOM 3093 C CA . ASN A 1 375 ? -3.099 -10.503 -20.928 1.00 91.69 375 ASN A CA 1
ATOM 3094 C C . ASN A 1 375 ? -1.598 -10.773 -20.756 1.00 91.69 375 ASN A C 1
ATOM 3096 O O . ASN A 1 375 ? -1.159 -11.911 -20.596 1.00 91.69 375 ASN A O 1
ATOM 3100 N N . ILE A 1 376 ? -0.802 -9.704 -20.792 1.00 94.12 376 ILE A N 1
ATOM 3101 C CA . ILE A 1 376 ? 0.654 -9.794 -20.697 1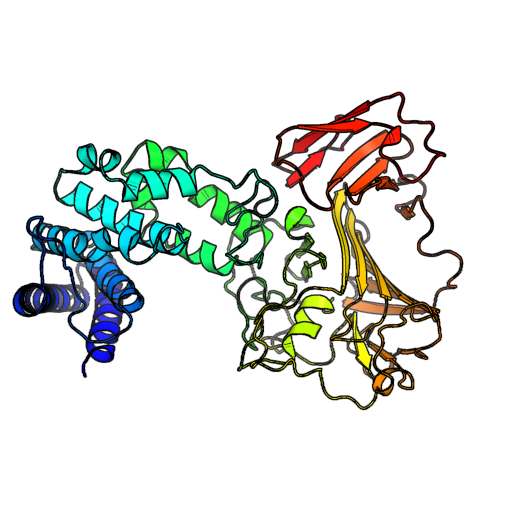.00 94.12 376 ILE A CA 1
ATOM 3102 C C . ILE A 1 376 ? 1.171 -8.832 -19.633 1.00 94.12 376 ILE A C 1
ATOM 3104 O O . ILE A 1 376 ? 0.773 -7.668 -19.581 1.00 94.12 376 ILE A O 1
ATOM 3108 N N . LEU A 1 377 ? 2.113 -9.309 -18.822 1.00 95.56 377 LEU A N 1
ATOM 3109 C CA . LEU A 1 377 ? 2.944 -8.475 -17.964 1.00 95.56 377 LEU A CA 1
ATOM 3110 C C . LEU A 1 377 ? 4.367 -8.464 -18.522 1.00 95.56 377 LEU A C 1
ATOM 3112 O O . LEU A 1 377 ? 5.003 -9.504 -18.632 1.00 95.56 377 LEU A O 1
ATOM 3116 N N . THR A 1 378 ? 4.879 -7.289 -18.872 1.00 94.94 378 THR A N 1
ATOM 3117 C CA . THR A 1 378 ? 6.243 -7.106 -19.384 1.00 94.94 378 THR A CA 1
ATOM 3118 C C . THR A 1 378 ? 7.078 -6.340 -18.372 1.00 94.94 378 THR A C 1
ATOM 3120 O O . THR A 1 378 ? 6.676 -5.268 -17.933 1.00 94.94 378 THR A O 1
ATOM 3123 N N . ILE A 1 379 ? 8.257 -6.857 -18.042 1.00 94.75 379 ILE A N 1
ATOM 3124 C CA . ILE A 1 379 ? 9.275 -6.204 -17.220 1.00 94.75 379 ILE A CA 1
ATOM 3125 C C . ILE A 1 379 ? 10.494 -6.004 -18.103 1.00 94.75 379 ILE A C 1
ATOM 3127 O O . ILE A 1 379 ? 11.128 -6.966 -18.528 1.00 94.75 379 ILE A O 1
ATOM 3131 N N . THR A 1 380 ? 10.836 -4.754 -18.375 1.00 93.62 380 THR A N 1
ATOM 3132 C CA . THR A 1 380 ? 12.102 -4.407 -19.011 1.00 93.62 380 THR A CA 1
ATOM 3133 C C . THR A 1 380 ? 13.024 -3.831 -17.951 1.00 93.62 380 THR A C 1
ATOM 3135 O O . THR A 1 380 ? 12.709 -2.809 -17.346 1.00 93.62 380 THR A O 1
ATOM 3138 N N . MET A 1 381 ? 14.145 -4.500 -17.702 1.00 92.94 381 MET A N 1
ATOM 3139 C CA . MET A 1 381 ? 15.083 -4.160 -16.641 1.00 92.94 381 MET A CA 1
ATOM 3140 C C . MET A 1 381 ? 16.467 -3.905 -17.227 1.00 92.94 381 MET A C 1
ATOM 3142 O O . MET A 1 381 ? 17.092 -4.807 -17.782 1.00 92.94 381 MET A O 1
ATOM 3146 N N . GLU A 1 382 ? 16.949 -2.673 -17.086 1.00 91.69 382 GLU A N 1
ATOM 3147 C CA . GLU A 1 382 ? 18.349 -2.315 -17.279 1.00 91.69 382 GLU A CA 1
ATOM 3148 C C . GLU A 1 382 ? 19.078 -2.345 -15.940 1.00 91.69 382 GLU A C 1
ATOM 3150 O O . GLU A 1 382 ? 18.673 -1.716 -14.961 1.00 91.69 382 GLU A O 1
ATOM 3155 N N . ILE A 1 383 ? 20.196 -3.056 -15.939 1.00 89.19 383 ILE A N 1
ATOM 3156 C CA . ILE A 1 383 ? 21.124 -3.185 -14.828 1.00 89.19 383 ILE A CA 1
ATOM 3157 C C . ILE A 1 383 ? 22.408 -2.510 -15.296 1.00 89.19 383 ILE A C 1
ATOM 3159 O O . ILE A 1 383 ? 23.108 -3.019 -16.174 1.00 89.19 383 ILE A O 1
ATOM 3163 N N . ASN A 1 384 ? 22.669 -1.320 -14.761 1.00 82.56 384 ASN A N 1
ATOM 3164 C CA . ASN A 1 384 ? 23.784 -0.482 -15.171 1.00 82.56 384 ASN A CA 1
ATOM 3165 C C . ASN A 1 384 ? 24.723 -0.234 -13.992 1.00 82.56 384 ASN A C 1
ATOM 3167 O O . ASN A 1 384 ? 24.329 0.294 -12.950 1.00 82.56 384 ASN A O 1
ATOM 3171 N N . ASN A 1 385 ? 25.980 -0.607 -14.186 1.00 69.44 385 ASN A N 1
ATOM 3172 C CA . ASN A 1 385 ? 27.023 -0.486 -13.181 1.00 69.44 385 ASN A CA 1
ATOM 3173 C C . ASN A 1 385 ? 28.265 0.281 -13.666 1.00 69.44 385 ASN A C 1
ATOM 3175 O O . ASN A 1 385 ? 29.279 0.287 -12.972 1.00 69.44 385 ASN A O 1
ATOM 3179 N N . GLY A 1 386 ? 28.229 0.898 -14.851 1.00 60.06 386 GLY A N 1
ATOM 3180 C CA . GLY A 1 386 ? 29.424 1.514 -15.432 1.00 60.06 386 GLY A CA 1
ATOM 3181 C C . GLY A 1 386 ? 29.967 2.680 -14.590 1.00 60.06 386 GLY A C 1
ATOM 3182 O O . GLY A 1 386 ? 29.279 3.691 -14.473 1.00 60.06 386 GLY A O 1
ATOM 3183 N N . ASN A 1 387 ? 31.181 2.513 -14.036 1.00 49.69 387 ASN A N 1
ATOM 3184 C CA . ASN A 1 387 ? 32.213 3.467 -13.553 1.00 49.69 387 ASN A CA 1
ATOM 3185 C C . ASN A 1 387 ? 31.843 4.794 -12.844 1.00 49.69 387 ASN A C 1
ATOM 3187 O O . ASN A 1 387 ? 32.743 5.562 -12.515 1.00 49.69 387 ASN A O 1
ATOM 3191 N N . ASN A 1 388 ? 30.576 5.087 -12.562 1.00 49.44 388 ASN A N 1
ATOM 3192 C CA . ASN A 1 388 ? 30.150 6.400 -12.065 1.00 49.44 388 ASN A CA 1
ATOM 3193 C C . ASN A 1 388 ? 29.816 6.442 -10.569 1.00 49.44 388 ASN A C 1
ATOM 3195 O O . ASN A 1 388 ? 29.390 7.490 -10.088 1.00 49.44 388 ASN A O 1
ATOM 3199 N N . ASP A 1 389 ? 29.997 5.349 -9.822 1.00 52.59 389 ASP A N 1
ATOM 3200 C CA . ASP A 1 389 ? 29.689 5.330 -8.389 1.00 52.59 389 ASP A CA 1
ATOM 3201 C C . ASP A 1 389 ? 30.965 5.223 -7.539 1.00 52.59 389 ASP A C 1
ATOM 3203 O O . ASP A 1 389 ? 31.353 4.147 -7.090 1.00 52.59 389 ASP A O 1
ATOM 3207 N N . VAL A 1 390 ? 31.611 6.375 -7.305 1.00 49.81 390 VAL A N 1
ATOM 3208 C CA . VAL A 1 390 ? 32.845 6.557 -6.495 1.00 49.81 390 VAL A CA 1
ATOM 3209 C C . VAL A 1 390 ? 32.669 6.138 -5.020 1.00 49.81 390 VAL A C 1
ATOM 3211 O O . VAL A 1 390 ? 33.584 6.249 -4.211 1.00 49.81 390 VAL A O 1
ATOM 3214 N N . SER A 1 391 ? 31.470 5.695 -4.640 1.00 52.22 391 SER A N 1
ATOM 3215 C CA . SER A 1 391 ? 31.089 5.313 -3.281 1.00 52.22 391 SER A CA 1
ATOM 3216 C C . SER A 1 391 ? 30.914 3.799 -3.089 1.00 52.22 391 SER A C 1
ATOM 3218 O O . SER A 1 391 ? 30.580 3.349 -1.986 1.00 52.22 391 SER A O 1
ATOM 3220 N N . ARG A 1 392 ? 31.116 2.997 -4.147 1.00 55.97 392 ARG A N 1
ATOM 3221 C CA . ARG A 1 392 ? 31.013 1.537 -4.075 1.00 55.97 392 ARG A CA 1
ATOM 3222 C C . ARG A 1 392 ? 32.115 0.993 -3.147 1.00 55.97 392 ARG A C 1
ATOM 3224 O O . ARG A 1 392 ? 33.279 1.339 -3.316 1.00 55.97 392 ARG A O 1
ATOM 3231 N N . PRO A 1 393 ? 31.788 0.132 -2.166 1.00 57.59 393 PRO A N 1
ATOM 3232 C CA . PRO A 1 393 ? 32.819 -0.533 -1.375 1.00 57.59 393 PRO A CA 1
ATOM 3233 C C . PRO A 1 393 ? 33.688 -1.423 -2.277 1.00 57.59 393 PRO A C 1
ATOM 3235 O O . PRO A 1 393 ? 33.135 -2.244 -3.012 1.00 57.59 393 PRO A O 1
ATOM 3238 N N . GLU A 1 394 ? 35.020 -1.327 -2.174 1.00 59.34 394 GLU A N 1
ATOM 3239 C CA . GLU A 1 394 ? 35.989 -2.129 -2.958 1.00 59.34 394 GLU A CA 1
ATOM 3240 C C . GLU A 1 394 ? 35.698 -3.643 -2.918 1.00 59.34 394 GLU A C 1
ATOM 3242 O O . GLU A 1 394 ? 35.965 -4.379 -3.867 1.00 59.34 394 GLU A O 1
ATOM 3247 N N . SER A 1 395 ? 35.094 -4.132 -1.828 1.00 55.72 395 SER A N 1
ATOM 3248 C CA . SER A 1 395 ? 34.712 -5.538 -1.653 1.00 55.72 395 SER A CA 1
ATOM 3249 C C . SER A 1 395 ? 33.580 -6.017 -2.575 1.00 55.72 395 SER A C 1
ATOM 3251 O O . SER A 1 395 ? 33.383 -7.225 -2.704 1.00 55.72 395 SER A O 1
ATOM 3253 N N . VAL A 1 396 ? 32.840 -5.103 -3.211 1.00 57.44 396 VAL A N 1
ATOM 3254 C CA . VAL A 1 396 ? 31.719 -5.394 -4.126 1.00 57.44 396 VAL A CA 1
ATOM 3255 C C . VAL A 1 396 ? 32.127 -5.219 -5.598 1.00 57.44 396 VAL A C 1
ATOM 3257 O O . VAL A 1 396 ? 31.457 -5.736 -6.482 1.00 57.44 396 VAL A O 1
ATOM 3260 N N . GLU A 1 397 ? 33.246 -4.547 -5.887 1.00 55.28 397 GLU A N 1
ATOM 3261 C CA . GLU A 1 397 ? 33.688 -4.196 -7.251 1.00 55.28 397 GLU A CA 1
ATOM 3262 C C . GLU A 1 397 ? 34.096 -5.386 -8.138 1.00 55.28 397 GLU A C 1
ATOM 3264 O O . GLU A 1 397 ? 34.236 -5.227 -9.349 1.00 55.28 397 GLU A O 1
ATOM 3269 N N . LYS A 1 398 ? 34.286 -6.584 -7.571 1.00 56.25 398 LYS A N 1
ATOM 3270 C CA . LYS A 1 398 ? 34.805 -7.764 -8.292 1.00 56.25 398 LYS A CA 1
ATOM 3271 C C . LYS A 1 398 ? 33.793 -8.898 -8.453 1.00 56.25 398 LYS A C 1
ATOM 3273 O O . LYS A 1 398 ? 34.195 -10.034 -8.707 1.00 56.25 398 LYS A O 1
ATOM 3278 N N . THR A 1 399 ? 32.505 -8.624 -8.273 1.00 66.88 399 THR A N 1
ATOM 3279 C CA . THR A 1 399 ? 31.517 -9.687 -8.067 1.00 66.88 399 THR A CA 1
ATOM 3280 C C . THR A 1 399 ? 30.416 -9.653 -9.114 1.00 66.88 399 THR A C 1
ATOM 3282 O O . THR A 1 399 ? 29.709 -8.660 -9.218 1.00 66.88 399 THR A O 1
ATOM 3285 N N . ASP A 1 400 ? 30.241 -10.741 -9.867 1.00 77.88 400 ASP A N 1
ATOM 3286 C CA . ASP A 1 400 ? 29.156 -10.856 -10.847 1.00 77.88 400 ASP A CA 1
ATOM 3287 C C . ASP A 1 400 ? 27.779 -10.776 -10.171 1.00 77.88 400 ASP A C 1
ATOM 3289 O O . ASP A 1 400 ? 27.582 -11.233 -9.040 1.00 77.88 400 ASP A O 1
ATOM 3293 N N . LEU A 1 401 ? 26.812 -10.193 -10.877 1.00 84.69 401 LEU A N 1
ATOM 3294 C CA . LEU A 1 401 ? 25.419 -10.151 -10.454 1.00 84.69 401 LEU A CA 1
ATOM 3295 C C . LEU A 1 401 ? 24.645 -11.320 -11.066 1.00 84.69 401 LEU A C 1
ATOM 3297 O O . LEU A 1 401 ? 24.864 -11.705 -12.216 1.00 84.69 401 LEU A O 1
ATOM 3301 N N . ARG A 1 402 ? 23.690 -11.856 -10.309 1.00 89.12 402 ARG A N 1
ATOM 3302 C CA . ARG A 1 402 ? 22.729 -12.860 -10.773 1.00 89.12 402 ARG A CA 1
ATOM 3303 C C . ARG A 1 402 ? 21.354 -12.231 -10.848 1.00 89.12 402 ARG A C 1
ATOM 3305 O O . ARG A 1 402 ? 20.797 -11.854 -9.818 1.00 89.12 402 ARG A O 1
ATOM 3312 N N . TYR A 1 403 ? 20.817 -12.122 -12.055 1.00 91.12 403 TYR A N 1
ATOM 3313 C CA . TYR A 1 403 ? 19.444 -11.696 -12.287 1.00 91.12 403 TYR A CA 1
ATOM 3314 C C . TYR A 1 403 ? 18.535 -12.914 -12.457 1.00 91.12 403 TYR A C 1
ATOM 3316 O O . TYR A 1 403 ? 18.831 -13.812 -13.247 1.00 91.12 403 TYR A O 1
ATOM 3324 N N . TYR A 1 404 ? 17.426 -12.927 -11.719 1.00 93.06 404 TYR A N 1
ATOM 3325 C CA . TYR A 1 404 ? 16.418 -13.984 -11.724 1.00 93.06 404 TYR A CA 1
ATOM 3326 C C . TYR A 1 404 ? 15.170 -13.494 -12.469 1.00 93.06 404 TYR A C 1
ATOM 3328 O O . TYR A 1 404 ? 14.248 -12.962 -11.845 1.00 93.06 404 TYR A O 1
ATOM 3336 N N . PRO A 1 405 ? 15.124 -13.621 -13.808 1.00 91.38 405 PRO A N 1
ATOM 3337 C CA . PRO A 1 405 ? 13.972 -13.184 -14.589 1.00 91.38 405 PRO A CA 1
ATOM 3338 C C . PRO A 1 405 ? 12.741 -14.064 -14.353 1.00 91.38 405 PRO A C 1
ATOM 3340 O O . PRO A 1 405 ? 11.626 -13.602 -14.552 1.00 91.38 405 PRO A O 1
ATOM 3343 N N . THR A 1 406 ? 12.934 -15.311 -13.922 1.00 90.31 406 THR A N 1
ATOM 3344 C CA . THR A 1 406 ? 11.880 -16.299 -13.662 1.00 90.31 406 THR A CA 1
ATOM 3345 C C . THR A 1 406 ? 12.224 -17.097 -12.402 1.00 90.31 406 THR A C 1
ATOM 3347 O O . THR A 1 406 ? 13.289 -16.915 -11.806 1.00 90.31 406 THR A O 1
ATOM 3350 N N . MET A 1 407 ? 11.321 -17.982 -11.970 1.00 84.75 407 MET A N 1
ATOM 3351 C CA . MET A 1 407 ? 11.600 -18.920 -10.873 1.00 84.75 407 MET A CA 1
ATOM 3352 C C . MET A 1 407 ? 12.485 -20.101 -11.308 1.00 84.75 407 MET A C 1
ATOM 3354 O O . MET A 1 407 ? 12.904 -20.877 -10.452 1.00 84.75 407 MET A O 1
ATOM 3358 N N . ASN A 1 408 ? 12.757 -20.263 -12.609 1.00 86.38 408 ASN A N 1
ATOM 3359 C CA . ASN A 1 408 ? 13.534 -21.378 -13.137 1.00 86.38 408 ASN A CA 1
ATOM 3360 C C . ASN A 1 408 ? 15.046 -21.138 -12.929 1.00 86.38 408 ASN A C 1
ATOM 3362 O O . ASN A 1 408 ? 15.610 -20.228 -13.545 1.00 86.38 408 ASN A O 1
ATOM 3366 N N . PRO A 1 409 ? 15.751 -21.957 -12.120 1.00 81.56 409 PRO A N 1
ATOM 3367 C CA . PRO A 1 409 ? 17.179 -21.767 -11.860 1.00 81.56 409 PRO A CA 1
ATOM 3368 C C . PRO A 1 409 ? 18.068 -21.858 -13.108 1.00 81.56 409 PRO A C 1
ATOM 3370 O O . PRO A 1 409 ? 19.176 -21.326 -13.096 1.00 81.56 409 PRO A O 1
ATOM 3373 N N . SER A 1 410 ? 17.617 -22.511 -14.187 1.00 85.56 410 SER A N 1
ATOM 3374 C CA . SER A 1 410 ? 18.388 -22.582 -15.437 1.00 85.56 410 SER A CA 1
ATOM 3375 C C . SER A 1 410 ? 18.342 -21.294 -16.262 1.00 85.56 410 SER A C 1
ATOM 3377 O O . SER A 1 410 ? 19.122 -21.139 -17.197 1.00 85.56 410 SER A O 1
ATOM 3379 N N . GLU A 1 411 ? 17.433 -20.369 -15.949 1.00 87.62 411 GLU A N 1
ATOM 3380 C CA . GLU A 1 411 ? 17.239 -19.120 -16.699 1.00 87.62 411 GLU A CA 1
ATOM 3381 C C . GLU A 1 411 ? 17.923 -17.908 -16.063 1.00 87.62 411 GLU A C 1
ATOM 3383 O O . GLU A 1 411 ? 17.824 -16.793 -16.586 1.00 87.62 411 GLU A O 1
ATOM 3388 N N . VAL A 1 412 ? 18.651 -18.129 -14.967 1.00 91.38 412 VAL A N 1
ATOM 3389 C CA . VAL A 1 412 ? 19.442 -17.105 -14.283 1.00 91.38 412 VAL A CA 1
ATOM 3390 C C . VAL A 1 412 ? 20.407 -16.452 -15.262 1.00 91.38 412 VAL A C 1
ATOM 3392 O O . VAL A 1 412 ? 21.138 -17.120 -15.997 1.00 91.38 412 VAL A O 1
ATOM 3395 N N . LYS A 1 413 ? 20.421 -15.120 -15.268 1.00 91.62 413 LYS A N 1
ATOM 3396 C CA . LYS A 1 413 ? 21.318 -14.335 -16.111 1.00 91.62 413 LYS A CA 1
ATOM 3397 C C . LYS A 1 413 ? 22.490 -13.853 -15.272 1.00 91.62 413 LYS A C 1
ATOM 3399 O O . LYS A 1 413 ? 22.303 -13.140 -14.287 1.00 91.62 413 LYS A O 1
ATOM 3404 N N . LEU A 1 414 ? 23.690 -14.260 -15.670 1.00 89.31 414 LEU A N 1
ATOM 3405 C CA . LEU A 1 414 ? 24.932 -13.740 -15.113 1.00 89.31 414 LEU A CA 1
ATOM 3406 C C . LEU A 1 414 ? 25.236 -12.405 -15.777 1.00 89.31 414 LEU A C 1
ATOM 3408 O O . LEU A 1 414 ? 25.162 -12.290 -17.001 1.00 89.31 414 LEU A O 1
ATOM 3412 N N . ILE A 1 415 ? 25.528 -11.406 -14.955 1.00 85.75 415 ILE A N 1
ATOM 3413 C CA . ILE A 1 415 ? 25.787 -10.044 -15.394 1.00 85.75 415 ILE A CA 1
ATOM 3414 C C . ILE A 1 415 ? 27.122 -9.615 -14.817 1.00 85.75 415 ILE A C 1
ATOM 3416 O O . ILE A 1 415 ? 27.298 -9.598 -13.597 1.00 85.75 415 ILE A O 1
ATOM 3420 N N . ASN A 1 416 ? 28.050 -9.235 -15.685 1.00 78.00 416 ASN A N 1
ATOM 3421 C CA . ASN A 1 416 ? 29.309 -8.676 -15.227 1.00 78.00 416 ASN A CA 1
ATOM 3422 C C . ASN A 1 416 ? 29.046 -7.329 -14.537 1.00 78.00 416 ASN A C 1
ATOM 3424 O O . ASN A 1 416 ? 28.360 -6.463 -15.076 1.00 78.00 416 ASN A O 1
ATOM 3428 N N . ILE A 1 417 ? 29.609 -7.105 -13.351 1.00 69.75 417 ILE A N 1
ATOM 3429 C CA . ILE A 1 417 ? 29.340 -5.869 -12.603 1.00 69.75 417 ILE A CA 1
ATOM 3430 C C . ILE A 1 417 ? 29.881 -4.603 -13.275 1.00 69.75 417 ILE A C 1
ATOM 3432 O O . ILE A 1 417 ? 29.631 -3.525 -12.772 1.00 69.75 417 ILE A O 1
ATOM 3436 N N . ASN A 1 418 ? 30.614 -4.688 -14.380 1.00 73.19 418 ASN A N 1
ATOM 3437 C CA . ASN A 1 418 ? 31.041 -3.521 -15.152 1.00 73.19 418 ASN A CA 1
ATOM 3438 C C . ASN A 1 418 ? 30.258 -3.364 -16.461 1.00 73.19 418 ASN A C 1
ATOM 3440 O O . ASN A 1 418 ? 30.441 -2.374 -17.168 1.00 73.19 418 ASN A O 1
ATOM 3444 N N . GLU A 1 419 ? 29.378 -4.313 -16.793 1.00 77.94 419 GLU A N 1
ATOM 3445 C CA . GLU A 1 419 ? 28.565 -4.237 -17.999 1.00 77.94 419 GLU A CA 1
ATOM 3446 C C . GLU A 1 419 ? 27.237 -3.510 -17.751 1.00 77.94 419 GLU A C 1
ATOM 3448 O O . GLU A 1 419 ? 26.682 -3.487 -16.648 1.00 77.94 419 GLU A O 1
ATOM 3453 N N . ARG A 1 420 ? 26.711 -2.921 -18.824 1.00 85.81 420 ARG A N 1
ATOM 3454 C CA . ARG A 1 420 ? 25.317 -2.495 -18.911 1.00 85.81 420 ARG A CA 1
ATOM 3455 C C . ARG A 1 420 ? 24.538 -3.624 -19.574 1.00 85.81 420 ARG A C 1
ATOM 3457 O O . ARG A 1 420 ? 24.758 -3.905 -20.751 1.00 85.81 420 ARG A O 1
ATOM 3464 N N . ALA A 1 421 ? 23.630 -4.253 -18.838 1.00 89.19 421 ALA A N 1
ATOM 3465 C CA . ALA A 1 421 ? 22.804 -5.343 -19.345 1.00 89.19 421 ALA A CA 1
ATOM 3466 C C . ALA A 1 421 ? 21.328 -4.955 -19.319 1.00 89.19 421 ALA A C 1
ATOM 3468 O O . ALA A 1 421 ? 20.865 -4.340 -18.361 1.00 89.19 421 ALA A O 1
ATOM 3469 N N . VAL A 1 422 ? 20.588 -5.333 -20.362 1.00 91.94 422 VAL A N 1
ATOM 3470 C CA . VAL A 1 422 ? 19.150 -5.084 -20.430 1.00 91.94 422 VAL A CA 1
ATOM 3471 C C . VAL A 1 422 ? 18.409 -6.359 -20.795 1.00 91.94 422 VAL A C 1
ATOM 3473 O O . VAL A 1 422 ? 18.745 -7.029 -21.773 1.00 91.94 422 VAL A O 1
ATOM 3476 N N . TYR A 1 423 ? 17.398 -6.681 -19.997 1.00 93.25 423 TYR A N 1
ATOM 3477 C CA . TYR A 1 423 ? 16.571 -7.867 -20.160 1.00 93.25 423 TYR A CA 1
ATOM 3478 C C . TYR A 1 423 ? 15.103 -7.479 -20.254 1.00 93.25 423 TYR A C 1
ATOM 3480 O O . TYR A 1 423 ? 14.635 -6.595 -19.535 1.00 93.25 423 TYR A O 1
ATOM 3488 N N . ARG A 1 424 ? 14.377 -8.164 -21.132 1.00 94.25 424 ARG A N 1
ATOM 3489 C CA . ARG A 1 424 ? 12.924 -8.120 -21.214 1.00 94.25 424 ARG A CA 1
ATOM 3490 C C . ARG A 1 424 ? 12.381 -9.471 -20.780 1.00 94.25 424 ARG A C 1
ATOM 3492 O O . ARG A 1 424 ? 12.656 -10.483 -21.414 1.00 94.25 424 ARG A O 1
ATOM 3499 N N . THR A 1 425 ? 11.591 -9.456 -19.723 1.00 95.12 425 THR A N 1
ATOM 3500 C CA . THR A 1 425 ? 10.863 -10.608 -19.205 1.00 95.12 425 THR A CA 1
ATOM 3501 C C . THR A 1 425 ? 9.386 -10.388 -19.479 1.00 95.12 425 THR A C 1
ATOM 3503 O O . THR A 1 425 ? 8.834 -9.355 -19.105 1.00 95.12 425 THR A O 1
ATOM 3506 N N . VAL A 1 426 ? 8.738 -11.347 -20.124 1.00 95.31 426 VAL A N 1
ATOM 3507 C CA . VAL A 1 426 ? 7.316 -11.293 -20.460 1.00 95.31 426 VAL A CA 1
ATOM 3508 C C . VAL A 1 426 ? 6.624 -12.467 -19.790 1.00 95.31 426 VAL A C 1
ATOM 3510 O O . VAL A 1 426 ? 7.031 -13.604 -19.982 1.00 95.31 426 VAL A O 1
ATOM 3513 N N . TYR A 1 427 ? 5.593 -12.191 -18.999 1.00 95.62 427 TYR A N 1
ATOM 3514 C CA . TYR A 1 427 ? 4.713 -13.193 -18.418 1.00 95.62 427 TYR A CA 1
ATOM 3515 C C . TYR A 1 427 ? 3.379 -13.199 -19.163 1.00 95.62 427 TYR A C 1
ATOM 3517 O O . TYR A 1 427 ? 2.655 -12.197 -19.160 1.00 95.62 427 TYR A O 1
ATOM 3525 N N . ASP A 1 428 ? 3.060 -14.326 -19.791 1.00 94.62 428 ASP A N 1
ATOM 3526 C CA . ASP A 1 428 ? 1.766 -14.569 -20.425 1.00 94.62 428 ASP A CA 1
ATOM 3527 C C . ASP A 1 428 ? 0.788 -15.070 -19.353 1.00 94.62 428 ASP A C 1
ATOM 3529 O O . ASP A 1 428 ? 0.926 -16.174 -18.823 1.00 94.62 428 ASP A O 1
ATOM 3533 N N . ILE A 1 429 ? -0.205 -14.243 -19.016 1.00 90.06 429 ILE A N 1
ATOM 3534 C CA . ILE A 1 429 ? -1.179 -14.518 -17.948 1.00 90.06 429 ILE A CA 1
ATOM 3535 C C . ILE A 1 429 ? -2.043 -15.743 -18.275 1.00 90.06 429 ILE A C 1
ATOM 3537 O O . ILE A 1 429 ? -2.463 -16.459 -17.365 1.00 90.06 429 ILE A O 1
ATOM 3541 N N . ILE A 1 430 ? -2.305 -16.000 -19.560 1.00 88.69 430 ILE A N 1
ATOM 3542 C CA . ILE A 1 430 ? -3.144 -17.118 -20.000 1.00 88.69 430 ILE A CA 1
ATOM 3543 C C . ILE A 1 430 ? -2.339 -18.415 -19.959 1.00 88.69 430 ILE A C 1
ATOM 3545 O O . ILE A 1 430 ? -2.810 -19.416 -19.419 1.00 88.69 430 ILE A O 1
ATOM 3549 N N . LYS A 1 431 ? -1.119 -18.399 -20.507 1.00 91.62 431 LYS A N 1
ATOM 3550 C CA . LYS A 1 431 ? -0.240 -19.579 -20.538 1.00 91.62 431 LYS A CA 1
ATOM 3551 C C . LYS A 1 431 ? 0.441 -19.859 -19.202 1.00 91.62 431 LYS A C 1
ATOM 3553 O O . LYS A 1 431 ? 0.931 -20.966 -19.010 1.00 91.62 431 LYS A O 1
ATOM 3558 N N . LYS A 1 432 ? 0.440 -18.882 -18.289 1.00 89.69 432 LYS A N 1
ATOM 3559 C CA . LYS A 1 432 ? 1.111 -18.925 -16.984 1.00 89.69 432 LYS A CA 1
ATOM 3560 C C . LYS A 1 432 ? 2.616 -19.201 -17.114 1.00 89.69 432 LYS A C 1
ATOM 3562 O O . LYS A 1 432 ? 3.182 -19.912 -16.289 1.00 89.69 432 LYS A O 1
ATOM 3567 N N . ASP A 1 433 ? 3.252 -18.629 -18.133 1.00 91.06 433 ASP A N 1
ATOM 3568 C CA . ASP A 1 433 ? 4.650 -18.899 -18.479 1.00 91.06 433 ASP A CA 1
ATOM 3569 C C . ASP A 1 433 ? 5.444 -17.610 -18.726 1.00 91.06 433 ASP A C 1
ATOM 3571 O O . ASP A 1 433 ? 4.871 -16.560 -19.036 1.00 91.06 433 ASP A O 1
ATOM 3575 N N . TYR A 1 434 ? 6.763 -17.702 -18.569 1.00 92.88 434 TYR A N 1
ATOM 3576 C CA . TYR A 1 434 ? 7.697 -16.600 -18.747 1.00 92.88 434 TYR A CA 1
ATOM 3577 C C . TYR A 1 434 ? 8.561 -16.792 -19.996 1.00 92.88 434 TYR A C 1
ATOM 3579 O O . TYR A 1 434 ? 9.113 -17.859 -20.235 1.00 92.88 434 TYR A O 1
ATOM 3587 N N . THR A 1 435 ? 8.785 -15.710 -20.738 1.00 94.25 435 THR A N 1
ATOM 3588 C CA . THR A 1 435 ? 9.813 -15.640 -21.782 1.00 94.25 435 THR A CA 1
ATOM 3589 C C . THR A 1 435 ? 10.803 -14.528 -21.468 1.00 94.25 435 THR A C 1
ATOM 3591 O O . THR A 1 435 ? 10.412 -13.463 -20.981 1.00 94.25 435 THR A O 1
ATOM 3594 N N . VAL A 1 436 ? 12.089 -14.761 -21.740 1.00 94.00 436 VAL A N 1
ATOM 3595 C CA . VAL A 1 436 ? 13.168 -13.843 -21.357 1.00 94.00 436 VAL A CA 1
ATOM 3596 C C . VAL A 1 436 ? 14.124 -13.607 -22.514 1.00 94.00 436 VAL A C 1
ATOM 3598 O O . VAL A 1 436 ? 14.816 -14.528 -22.946 1.00 94.00 436 VAL A O 1
ATOM 3601 N N . ASP A 1 437 ? 14.263 -12.344 -22.901 1.00 92.06 437 ASP A N 1
ATOM 3602 C CA . ASP A 1 437 ? 15.158 -11.904 -23.966 1.00 92.06 437 ASP A CA 1
ATOM 3603 C C . ASP A 1 437 ? 16.189 -10.898 -23.443 1.00 92.06 437 ASP A C 1
ATOM 3605 O O . ASP A 1 437 ? 15.878 -10.019 -22.634 1.00 92.06 437 ASP A O 1
ATOM 3609 N N . LYS A 1 438 ? 17.434 -10.994 -23.924 1.00 90.06 438 LYS A N 1
ATOM 3610 C CA . LYS A 1 438 ? 18.438 -9.930 -23.759 1.00 90.06 438 LYS A CA 1
ATOM 3611 C C . LYS A 1 438 ? 18.267 -8.951 -24.917 1.00 90.06 438 LYS A C 1
ATOM 3613 O O . LYS A 1 438 ? 18.311 -9.369 -26.071 1.00 90.06 438 LYS A O 1
ATOM 3618 N N . ILE A 1 439 ? 18.083 -7.668 -24.620 1.00 87.88 439 ILE A N 1
ATOM 3619 C CA . ILE A 1 439 ? 17.864 -6.635 -25.643 1.00 87.88 439 ILE A CA 1
ATOM 3620 C C . ILE A 1 439 ? 19.088 -5.716 -25.780 1.00 87.88 439 ILE A C 1
ATOM 3622 O O . ILE A 1 439 ? 19.806 -5.511 -24.794 1.00 87.88 439 ILE A O 1
ATOM 3626 N N . PRO A 1 440 ? 19.357 -5.161 -26.979 1.00 81.44 440 PRO A N 1
ATOM 3627 C CA . PRO A 1 440 ? 20.437 -4.196 -27.180 1.00 81.44 440 PRO A CA 1
ATOM 3628 C C . PRO A 1 440 ? 20.282 -2.975 -26.264 1.00 81.44 440 PRO A C 1
ATOM 3630 O O . PRO A 1 440 ? 19.188 -2.441 -26.099 1.00 81.44 440 PRO A O 1
ATOM 3633 N N . SER A 1 441 ? 21.382 -2.525 -25.660 1.00 69.69 441 SER A N 1
ATOM 3634 C CA . SER A 1 441 ? 21.368 -1.480 -24.624 1.00 69.69 441 SER A CA 1
ATOM 3635 C C . SER A 1 441 ? 21.135 -0.065 -25.164 1.00 69.69 441 SER A C 1
ATOM 3637 O O . SER A 1 441 ? 20.764 0.835 -24.407 1.00 69.69 441 SER A O 1
ATOM 3639 N N . GLU A 1 442 ? 21.349 0.158 -26.458 1.00 67.44 442 GLU A N 1
ATOM 3640 C CA . GLU A 1 442 ? 21.374 1.495 -27.052 1.00 67.44 442 GLU A CA 1
ATOM 3641 C C . GLU A 1 442 ? 19.993 2.167 -27.122 1.00 67.44 442 GLU A C 1
ATOM 3643 O O . GLU A 1 442 ? 19.947 3.389 -27.227 1.00 67.44 442 GLU A O 1
ATOM 3648 N N . ASP A 1 443 ? 18.881 1.433 -26.958 1.00 56.47 443 ASP A N 1
ATOM 3649 C CA . ASP A 1 443 ? 17.546 1.922 -27.356 1.00 56.47 443 ASP A CA 1
ATOM 3650 C C . ASP A 1 443 ? 16.425 1.841 -26.309 1.00 56.47 443 ASP A C 1
ATOM 3652 O O . ASP A 1 443 ? 15.291 2.212 -26.597 1.00 56.47 443 ASP A O 1
ATOM 3656 N N . VAL A 1 444 ? 16.690 1.384 -25.085 1.00 70.81 444 VAL A N 1
ATOM 3657 C CA . VAL A 1 444 ? 15.582 0.916 -24.228 1.00 70.81 444 VAL A CA 1
ATOM 3658 C C . VAL A 1 444 ? 14.882 2.025 -23.434 1.00 70.81 444 VAL A C 1
ATOM 3660 O O . VAL A 1 444 ? 13.664 1.999 -23.285 1.00 70.81 444 VAL A O 1
ATOM 3663 N N . PHE A 1 445 ? 15.628 3.018 -22.946 1.00 73.62 445 PHE A N 1
ATOM 3664 C CA . PHE A 1 445 ? 15.114 4.065 -22.048 1.00 73.62 445 PHE A CA 1
ATOM 3665 C C . PHE A 1 445 ? 15.429 5.473 -22.562 1.00 73.62 445 PHE A C 1
ATOM 3667 O O . PHE A 1 445 ? 15.928 6.328 -21.828 1.00 73.62 445 PHE A O 1
ATOM 3674 N N . LYS A 1 446 ? 15.189 5.708 -23.856 1.00 75.75 446 LYS A N 1
ATOM 3675 C CA . LYS A 1 446 ? 15.286 7.044 -24.457 1.00 75.75 446 LYS A CA 1
ATOM 3676 C C . LYS A 1 446 ? 14.010 7.835 -24.170 1.00 75.75 446 LYS A C 1
ATOM 3678 O O . LYS A 1 446 ? 12.919 7.273 -24.173 1.00 75.75 446 LYS A O 1
ATOM 3683 N N . PHE A 1 447 ? 14.162 9.134 -23.918 1.00 72.88 447 PHE A N 1
ATOM 3684 C CA . PHE A 1 447 ? 13.032 10.042 -23.746 1.00 72.88 447 PHE A CA 1
ATOM 3685 C C . PHE A 1 447 ? 12.720 10.777 -25.057 1.00 72.88 447 PHE A C 1
ATOM 3687 O O . PHE A 1 447 ? 13.662 11.231 -25.711 1.00 72.88 447 PHE A O 1
ATOM 3694 N N . PRO A 1 448 ? 11.432 10.927 -25.414 1.00 76.81 448 PRO A N 1
ATOM 3695 C CA . PRO A 1 448 ? 10.270 10.342 -24.734 1.00 76.81 448 PRO A CA 1
ATOM 3696 C C . PRO A 1 448 ? 10.191 8.818 -24.860 1.00 76.81 448 PRO A C 1
ATOM 3698 O O . PRO A 1 448 ? 10.519 8.257 -25.902 1.00 76.81 448 PRO A O 1
ATOM 3701 N N . MET A 1 449 ? 9.711 8.159 -23.802 1.00 79.31 449 MET A N 1
ATOM 3702 C CA . MET A 1 449 ? 9.455 6.714 -23.848 1.00 79.31 449 MET A CA 1
ATOM 3703 C C . MET A 1 449 ? 8.147 6.463 -24.592 1.00 79.31 449 MET A C 1
ATOM 3705 O O . MET A 1 449 ? 7.138 7.055 -24.214 1.00 79.31 449 MET A O 1
ATOM 3709 N N . VAL A 1 450 ? 8.158 5.597 -25.608 1.00 78.94 450 VAL A N 1
ATOM 3710 C CA . VAL A 1 450 ? 6.986 5.280 -26.444 1.00 78.94 450 VAL A CA 1
ATOM 3711 C C . VAL A 1 450 ? 6.481 3.869 -26.144 1.00 78.94 450 VAL A C 1
ATOM 3713 O O . VAL A 1 450 ? 7.276 2.930 -26.095 1.00 78.94 450 VAL A O 1
ATOM 3716 N N . PHE A 1 451 ? 5.171 3.708 -25.961 1.00 76.00 451 PHE A N 1
ATOM 3717 C CA . PHE A 1 451 ? 4.531 2.411 -25.726 1.00 76.00 451 PHE A CA 1
ATOM 3718 C C . PHE A 1 451 ? 3.103 2.371 -26.284 1.00 76.00 451 PHE A C 1
ATOM 3720 O O . PHE A 1 451 ? 2.536 3.415 -26.584 1.00 76.00 451 PHE A O 1
ATOM 3727 N N . GLY A 1 452 ? 2.539 1.163 -26.375 1.00 68.50 452 GLY A N 1
ATOM 3728 C CA . GLY A 1 452 ? 1.221 0.880 -26.955 1.00 68.50 452 GLY A CA 1
ATOM 3729 C C . GLY A 1 452 ? 1.319 0.232 -28.339 1.00 68.50 452 GLY A C 1
ATOM 3730 O O . GLY A 1 452 ? 2.412 -0.137 -28.778 1.00 68.50 452 GLY A O 1
ATOM 3731 N N . ASP A 1 453 ? 0.179 -0.024 -28.982 1.00 69.62 453 ASP A N 1
ATOM 3732 C CA . ASP A 1 453 ? 0.159 -0.523 -30.363 1.00 69.62 453 ASP A CA 1
ATOM 3733 C C . ASP A 1 453 ? 0.326 0.623 -31.381 1.00 69.62 453 ASP A C 1
ATOM 3735 O O . ASP A 1 453 ? 0.453 1.786 -31.006 1.00 69.62 453 ASP A O 1
ATOM 3739 N N . GLU A 1 454 ? 0.372 0.310 -32.682 1.00 64.81 454 GLU A N 1
ATOM 3740 C CA . GLU A 1 454 ? 0.567 1.323 -33.735 1.00 64.81 454 GLU A CA 1
ATOM 3741 C C . GLU A 1 454 ? -0.482 2.451 -33.696 1.00 64.81 454 GLU A C 1
ATOM 3743 O O . GLU A 1 454 ? -0.191 3.560 -34.143 1.00 64.81 454 GLU A O 1
ATOM 3748 N N . ASN A 1 455 ? -1.665 2.191 -33.121 1.00 67.25 455 ASN A N 1
ATOM 3749 C CA . ASN A 1 455 ? -2.758 3.153 -32.989 1.00 67.25 455 ASN A CA 1
ATOM 3750 C C . ASN A 1 455 ? -2.740 3.913 -31.653 1.00 67.25 455 ASN A C 1
ATOM 3752 O O . ASN A 1 455 ? -3.450 4.906 -31.504 1.00 67.25 455 ASN A O 1
ATOM 3756 N N . GLU A 1 456 ? -1.963 3.459 -30.671 1.00 69.88 456 GLU A N 1
ATOM 3757 C CA . GLU A 1 456 ? -1.876 4.028 -29.328 1.00 69.88 456 GLU A CA 1
ATOM 3758 C C . GLU A 1 456 ? -0.419 4.377 -29.028 1.00 69.88 456 GLU A C 1
ATOM 3760 O O . GLU A 1 456 ? 0.246 3.705 -28.252 1.00 69.88 456 GLU A O 1
ATOM 3765 N N . GLN A 1 457 ? 0.109 5.434 -29.651 1.00 77.88 457 GLN A N 1
ATOM 3766 C CA . GLN A 1 457 ? 1.457 5.912 -29.341 1.00 77.88 457 GLN A CA 1
ATOM 3767 C C . GLN A 1 457 ? 1.442 6.770 -28.078 1.00 77.88 457 GLN A C 1
ATOM 3769 O O . GLN A 1 457 ? 1.307 7.997 -28.132 1.00 77.88 457 GLN A O 1
ATOM 3774 N N . LEU A 1 458 ? 1.601 6.122 -26.929 1.00 85.81 458 LEU A N 1
ATOM 3775 C CA . LEU A 1 458 ? 1.701 6.808 -25.654 1.00 85.81 458 LEU A CA 1
ATOM 3776 C C . LEU A 1 458 ? 3.147 7.224 -25.399 1.00 85.81 458 LEU A C 1
ATOM 3778 O O . LEU A 1 458 ? 4.059 6.402 -25.471 1.00 85.81 458 LEU A O 1
ATOM 3782 N N . ARG A 1 459 ? 3.357 8.507 -25.100 1.00 88.81 459 ARG A N 1
ATOM 3783 C CA . ARG A 1 459 ? 4.677 9.095 -24.848 1.00 88.81 459 ARG A CA 1
ATOM 3784 C C . ARG A 1 459 ? 4.796 9.559 -23.407 1.00 88.81 459 ARG A C 1
ATOM 3786 O O . ARG A 1 459 ? 3.946 10.297 -22.923 1.00 88.81 459 ARG A O 1
ATOM 3793 N N . ILE A 1 460 ? 5.865 9.169 -22.722 1.00 88.38 460 ILE A N 1
ATOM 3794 C CA . ILE A 1 460 ? 6.152 9.628 -21.357 1.00 88.38 460 ILE A CA 1
ATOM 3795 C C . ILE A 1 460 ? 7.298 10.628 -21.409 1.00 88.38 460 ILE A C 1
ATOM 3797 O O . ILE A 1 460 ? 8.410 10.287 -21.821 1.00 88.38 460 ILE A O 1
ATOM 3801 N N . HIS A 1 461 ? 7.028 11.845 -20.945 1.00 88.81 461 HIS A N 1
ATOM 3802 C CA . HIS A 1 461 ? 8.017 12.906 -20.804 1.00 88.81 461 HIS A CA 1
ATOM 3803 C C . HIS A 1 461 ? 8.259 13.222 -19.327 1.00 88.81 461 HIS A C 1
ATOM 3805 O O . HIS A 1 461 ? 7.326 13.242 -18.523 1.00 88.81 461 HIS A O 1
ATOM 3811 N N . LEU A 1 462 ? 9.517 13.494 -18.977 1.00 88.31 462 LEU A N 1
ATOM 3812 C CA . LEU A 1 462 ? 9.910 13.849 -17.614 1.00 88.31 462 LEU A CA 1
ATOM 3813 C C . LEU A 1 462 ? 9.871 15.353 -17.376 1.00 88.31 462 LEU A C 1
ATOM 3815 O O . LEU A 1 462 ? 10.232 16.149 -18.251 1.00 88.31 462 LEU A O 1
ATOM 3819 N N . LEU A 1 463 ? 9.528 15.714 -16.145 1.00 88.19 463 LEU A N 1
ATOM 3820 C CA . LEU A 1 463 ? 9.615 17.073 -15.636 1.00 88.19 463 LEU A CA 1
ATOM 3821 C C . LEU A 1 463 ? 10.951 17.313 -14.913 1.00 88.19 463 LEU A C 1
ATOM 3823 O O . LEU A 1 463 ? 11.563 16.389 -14.374 1.00 88.19 463 LEU A O 1
ATOM 3827 N N . LYS A 1 464 ? 11.411 18.566 -14.929 1.00 87.06 464 LYS A N 1
ATOM 3828 C CA . LYS A 1 464 ? 12.567 19.082 -14.188 1.00 87.06 464 LYS A CA 1
ATOM 3829 C C . LYS A 1 464 ? 12.323 18.990 -12.684 1.00 87.06 464 LYS A C 1
ATOM 3831 O O . LYS A 1 464 ? 11.194 18.784 -12.247 1.00 87.06 464 LYS A O 1
ATOM 3836 N N . ASP A 1 465 ? 13.401 19.150 -11.919 1.00 81.88 465 ASP A N 1
ATOM 3837 C CA . ASP A 1 465 ? 13.381 19.268 -10.454 1.00 81.88 465 ASP A CA 1
ATOM 3838 C C . ASP A 1 465 ? 12.601 18.153 -9.746 1.00 81.88 465 ASP A C 1
ATOM 3840 O O . ASP A 1 465 ? 12.050 18.340 -8.664 1.00 81.88 465 ASP A O 1
ATOM 3844 N N . ASP A 1 466 ? 12.571 16.977 -10.376 1.00 76.56 466 ASP A N 1
ATOM 3845 C CA . ASP A 1 466 ? 11.938 15.767 -9.865 1.00 76.56 466 ASP A CA 1
ATOM 3846 C C . ASP A 1 466 ? 10.454 15.970 -9.540 1.00 76.56 466 ASP A C 1
ATOM 3848 O O . ASP A 1 466 ? 9.946 15.467 -8.544 1.00 76.56 466 ASP A O 1
ATOM 3852 N N . LEU A 1 467 ? 9.750 16.719 -10.393 1.00 81.94 467 LEU A N 1
ATOM 3853 C CA . LEU A 1 467 ? 8.315 16.969 -10.246 1.00 81.94 467 LEU A CA 1
ATOM 3854 C C . LEU A 1 467 ? 7.465 15.747 -10.632 1.00 81.94 467 LEU A C 1
ATOM 3856 O O . LEU A 1 467 ? 6.408 15.507 -10.054 1.00 81.94 467 LEU A O 1
ATOM 3860 N N . GLY A 1 468 ? 7.934 14.927 -11.572 1.00 88.56 468 GLY A N 1
ATOM 3861 C CA . GLY A 1 468 ? 7.224 13.735 -12.033 1.00 88.56 468 GLY A CA 1
ATOM 3862 C C . GLY A 1 468 ? 7.330 13.529 -13.533 1.00 88.56 468 GLY A C 1
ATOM 3863 O O . GLY A 1 468 ? 8.297 13.947 -14.176 1.00 88.56 468 GLY A O 1
ATOM 3864 N N . ALA A 1 469 ? 6.312 12.884 -14.088 1.00 90.50 469 ALA A N 1
ATOM 3865 C CA . ALA A 1 469 ? 6.190 12.609 -15.508 1.00 90.50 469 ALA A CA 1
ATOM 3866 C C . ALA A 1 469 ? 4.796 12.979 -16.024 1.00 90.50 469 ALA A C 1
ATOM 3868 O O . ALA A 1 469 ? 3.805 12.918 -15.295 1.00 90.50 469 ALA A O 1
ATOM 3869 N N . VAL A 1 470 ? 4.716 13.330 -17.305 1.00 92.12 470 VAL A N 1
ATOM 3870 C CA . VAL A 1 470 ? 3.451 13.529 -18.017 1.00 92.12 470 VAL A CA 1
ATOM 3871 C C . VAL A 1 470 ? 3.357 12.508 -19.139 1.00 92.12 470 VAL A C 1
ATOM 3873 O O . VAL A 1 470 ? 4.301 12.314 -19.910 1.00 92.12 470 VAL A O 1
ATOM 3876 N N . VAL A 1 471 ? 2.204 11.854 -19.209 1.00 92.19 471 VAL A N 1
ATOM 3877 C CA . VAL A 1 471 ? 1.847 10.908 -20.262 1.00 92.19 471 VAL A CA 1
ATOM 3878 C C . VAL A 1 471 ? 1.072 11.658 -21.330 1.00 92.19 471 VAL A C 1
ATOM 3880 O O . VAL A 1 471 ? 0.136 12.397 -21.016 1.00 92.19 471 VAL A O 1
ATOM 3883 N N . PHE A 1 472 ? 1.446 11.442 -22.582 1.00 90.44 472 PHE A N 1
ATOM 3884 C CA . PHE A 1 472 ? 0.781 11.969 -23.759 1.00 90.44 472 PHE A CA 1
ATOM 3885 C C . PHE A 1 472 ? 0.184 10.822 -24.560 1.00 90.44 472 PHE A C 1
ATOM 3887 O O . PHE A 1 472 ? 0.855 9.820 -24.780 1.00 90.44 472 PHE A O 1
ATOM 3894 N N . ASP A 1 473 ? -1.052 10.994 -25.012 1.00 88.75 473 ASP A N 1
ATOM 3895 C CA . ASP A 1 473 ? -1.644 10.194 -26.079 1.00 88.75 473 ASP A CA 1
ATOM 3896 C C . ASP A 1 473 ? -1.447 10.957 -27.388 1.00 88.75 473 ASP A C 1
ATOM 3898 O O . ASP A 1 473 ? -2.018 12.040 -27.573 1.00 88.75 473 ASP A O 1
ATOM 3902 N N . HIS A 1 474 ? -0.577 10.427 -28.250 1.00 84.31 474 HIS A N 1
ATOM 3903 C CA . HIS A 1 474 ? -0.015 11.144 -29.389 1.00 84.31 474 HIS A CA 1
ATOM 3904 C C . HIS A 1 474 ? 0.641 12.458 -28.930 1.00 84.31 474 HIS A C 1
ATOM 3906 O O . HIS A 1 474 ? 1.735 12.455 -28.365 1.00 84.31 474 HIS A O 1
ATOM 3912 N N . ASP A 1 475 ? -0.057 13.574 -29.126 1.00 83.31 475 ASP A N 1
ATOM 3913 C CA . ASP A 1 475 ? 0.410 14.928 -28.840 1.00 83.31 475 ASP A CA 1
ATOM 3914 C C . ASP A 1 475 ? -0.389 15.613 -27.722 1.00 83.31 475 ASP A C 1
ATOM 3916 O O . ASP A 1 475 ? -0.140 16.776 -27.398 1.00 83.31 475 ASP A O 1
ATOM 3920 N N . LYS A 1 476 ? -1.348 14.903 -27.113 1.00 87.69 476 LYS A N 1
ATOM 3921 C CA . LYS A 1 476 ? -2.221 15.442 -26.067 1.00 87.69 476 LYS A CA 1
ATOM 3922 C C . LYS A 1 476 ? -1.783 14.941 -24.693 1.00 87.69 476 LYS A C 1
ATOM 3924 O O . LYS A 1 476 ? -1.768 13.729 -24.489 1.00 87.69 476 LYS A O 1
ATOM 3929 N N . PRO A 1 477 ? -1.482 15.824 -23.727 1.00 90.94 477 PRO A N 1
ATOM 3930 C CA . PRO A 1 477 ? -1.217 15.400 -22.358 1.00 90.94 477 PRO A CA 1
ATOM 3931 C C . PRO A 1 477 ? -2.495 14.816 -21.743 1.00 90.94 477 PRO A C 1
ATOM 3933 O O . PRO A 1 477 ? -3.557 15.438 -21.808 1.00 90.94 477 PRO A O 1
ATOM 3936 N N . VAL A 1 478 ? -2.402 13.630 -21.143 1.00 93.31 478 VAL A N 1
ATOM 3937 C CA . VAL A 1 478 ? -3.552 12.881 -20.598 1.00 93.31 478 VAL A CA 1
ATOM 3938 C C . VAL A 1 478 ? -3.446 12.632 -19.099 1.00 93.31 478 VAL A C 1
ATOM 3940 O O . VAL A 1 478 ? -4.437 12.783 -18.387 1.00 93.31 478 VAL A O 1
ATOM 3943 N N . ILE A 1 479 ? -2.257 12.293 -18.597 1.00 94.12 479 ILE A N 1
ATOM 3944 C CA . ILE A 1 479 ? -2.041 11.948 -17.186 1.00 94.12 479 ILE A CA 1
ATOM 3945 C C . ILE A 1 479 ? -0.809 12.672 -16.666 1.00 94.12 479 ILE A C 1
ATOM 3947 O O . ILE A 1 479 ? 0.228 12.699 -17.329 1.00 94.12 479 ILE A O 1
ATOM 3951 N N . TYR A 1 480 ? -0.914 13.195 -15.449 1.00 92.75 480 TYR A N 1
ATOM 3952 C CA . TYR A 1 480 ? 0.232 13.627 -14.664 1.00 92.75 480 TYR A CA 1
ATOM 3953 C C . TYR A 1 480 ? 0.526 12.584 -13.581 1.00 92.75 480 TYR A C 1
ATOM 3955 O O . TYR A 1 480 ? -0.318 12.275 -12.739 1.00 92.75 480 TYR A O 1
ATOM 3963 N N . ALA A 1 481 ? 1.733 12.024 -13.618 1.00 91.69 481 ALA A N 1
ATOM 3964 C CA . ALA A 1 481 ? 2.227 11.054 -12.656 1.00 91.69 481 ALA A CA 1
ATOM 3965 C C . ALA A 1 481 ? 3.283 11.737 -11.760 1.00 91.69 481 ALA A C 1
ATOM 3967 O O . ALA A 1 481 ? 4.445 11.847 -12.160 1.00 91.69 481 ALA A O 1
ATOM 3968 N N . PRO A 1 482 ? 2.903 12.239 -10.570 1.00 85.50 482 PRO A N 1
ATOM 3969 C CA . PRO A 1 482 ? 3.805 13.015 -9.713 1.00 85.50 482 PRO A CA 1
ATOM 3970 C C . PRO A 1 482 ? 4.919 12.138 -9.136 1.00 85.50 482 PRO A C 1
ATOM 3972 O O . PRO A 1 482 ? 4.623 11.018 -8.733 1.00 85.50 482 PRO A O 1
ATOM 3975 N N . GLU A 1 483 ? 6.148 12.645 -8.993 1.00 78.06 483 GLU A N 1
ATOM 3976 C CA . GLU A 1 483 ? 7.258 11.968 -8.274 1.00 78.06 483 GLU A CA 1
ATOM 3977 C C . GLU A 1 483 ? 7.167 12.169 -6.752 1.00 78.06 483 GLU A C 1
ATOM 3979 O O . GLU A 1 483 ? 7.488 11.266 -5.987 1.00 78.06 483 GLU A O 1
ATOM 3984 N N . GLU A 1 484 ? 6.624 13.300 -6.308 1.00 68.44 484 GLU A N 1
ATOM 3985 C CA . GLU A 1 484 ? 6.031 13.548 -4.990 1.00 68.44 484 GLU A CA 1
ATOM 3986 C C . GLU A 1 484 ? 5.078 14.742 -5.156 1.00 68.44 484 GLU A C 1
ATOM 3988 O O . GLU A 1 484 ? 5.393 15.678 -5.890 1.00 68.44 484 GLU A O 1
ATOM 3993 N N . LEU A 1 485 ? 3.920 14.765 -4.487 1.00 57.94 485 LEU A N 1
ATOM 3994 C CA . LEU A 1 485 ? 3.118 15.992 -4.464 1.00 57.94 485 LEU A CA 1
ATOM 3995 C C . LEU A 1 485 ? 3.781 17.020 -3.551 1.00 57.94 485 LEU A C 1
ATOM 3997 O O . LEU A 1 485 ? 3.897 16.815 -2.340 1.00 57.94 485 LEU A O 1
ATOM 4001 N N . ILE A 1 486 ? 4.215 18.129 -4.147 1.00 52.72 486 ILE A N 1
ATOM 4002 C CA . ILE A 1 486 ? 4.752 19.281 -3.418 1.00 52.72 486 ILE A CA 1
ATOM 4003 C C . ILE A 1 486 ? 3.641 19.926 -2.570 1.00 52.72 486 ILE A C 1
ATOM 4005 O O . ILE A 1 486 ? 3.909 20.314 -1.434 1.00 52.72 486 ILE A O 1
ATOM 4009 N N . GLU A 1 487 ? 2.393 19.899 -3.047 1.00 58.53 487 GLU A N 1
ATOM 4010 C CA . GLU A 1 487 ? 1.165 20.234 -2.315 1.00 58.53 487 GLU A CA 1
ATOM 4011 C C . GLU A 1 487 ? 0.036 19.327 -2.835 1.00 58.53 487 GLU A C 1
ATOM 4013 O O . GLU A 1 487 ? -0.122 19.198 -4.048 1.00 58.53 487 GLU A O 1
ATOM 4018 N N . GLU A 1 488 ? -0.731 18.647 -1.970 1.00 65.25 488 GLU A N 1
ATOM 4019 C CA . GLU A 1 488 ? -1.870 17.838 -2.439 1.00 65.25 488 GLU A CA 1
ATOM 4020 C C . GLU A 1 488 ? -3.083 18.709 -2.751 1.00 65.25 488 GLU A C 1
ATOM 4022 O O . GLU A 1 488 ? -4.072 18.773 -2.010 1.00 65.25 488 GLU A O 1
ATOM 4027 N N . THR A 1 489 ? -2.999 19.389 -3.881 1.00 74.00 489 THR A N 1
ATOM 4028 C CA . THR A 1 489 ? -4.092 20.166 -4.442 1.00 74.00 489 THR A CA 1
ATOM 4029 C C . THR A 1 489 ? -5.045 19.263 -5.219 1.00 74.00 489 THR A C 1
ATOM 4031 O O . THR A 1 489 ? -4.744 18.125 -5.567 1.00 74.00 489 THR A O 1
ATOM 4034 N N . GLU A 1 490 ? -6.256 19.749 -5.460 1.00 81.38 490 GLU A N 1
ATOM 4035 C CA . GLU A 1 490 ? -7.180 19.069 -6.374 1.00 81.38 490 GLU A CA 1
ATOM 4036 C C . GL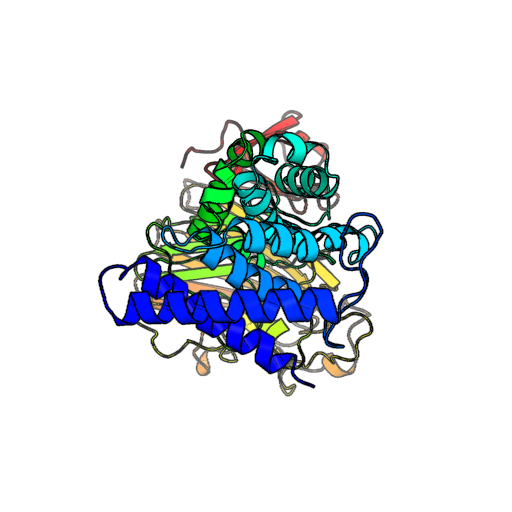U A 1 490 ? -6.741 19.218 -7.832 1.00 81.38 490 GLU A C 1
ATOM 4038 O O . GLU A 1 490 ? -6.982 18.337 -8.655 1.00 81.38 490 GLU A O 1
ATOM 4043 N N . THR A 1 491 ? -6.032 20.308 -8.111 1.00 87.38 491 THR A N 1
ATOM 4044 C CA . THR A 1 491 ? -5.656 20.747 -9.445 1.00 87.38 491 THR A CA 1
ATOM 4045 C C . THR A 1 491 ? -4.167 21.058 -9.489 1.00 87.38 491 THR A C 1
ATOM 4047 O O . THR A 1 491 ? -3.648 21.733 -8.598 1.00 87.38 491 THR A O 1
ATOM 4050 N N . VAL A 1 492 ? -3.487 20.592 -10.532 1.00 88.62 492 VAL A N 1
ATOM 4051 C CA . VAL A 1 492 ? -2.068 20.845 -10.796 1.00 88.62 492 VAL A CA 1
ATOM 4052 C C . VAL A 1 492 ? -1.925 21.442 -12.187 1.00 88.62 492 VAL A C 1
ATOM 4054 O O . VAL A 1 492 ? -2.517 20.947 -13.144 1.00 88.62 492 VAL A O 1
ATOM 4057 N N . GLU A 1 493 ? -1.112 22.482 -12.312 1.00 90.25 493 GLU A N 1
ATOM 4058 C CA . GLU A 1 493 ? -0.782 23.098 -13.594 1.00 90.25 493 GLU A CA 1
ATOM 4059 C C . GLU A 1 493 ? 0.664 22.776 -13.967 1.00 90.25 493 GLU A C 1
ATOM 4061 O O . GLU A 1 493 ? 1.576 22.975 -13.168 1.00 90.25 493 GLU A O 1
ATOM 4066 N N . ILE A 1 494 ? 0.866 22.263 -15.182 1.00 88.50 494 ILE A N 1
ATOM 4067 C CA . ILE A 1 494 ? 2.185 21.967 -15.740 1.00 88.50 494 ILE A CA 1
ATOM 4068 C C . ILE A 1 494 ? 2.421 22.860 -16.952 1.00 88.50 494 ILE A C 1
ATOM 4070 O O . ILE A 1 494 ? 1.653 22.834 -17.917 1.00 88.50 494 ILE A O 1
ATOM 4074 N N . THR A 1 495 ? 3.503 23.626 -16.923 1.00 87.44 495 THR A N 1
ATOM 4075 C CA . THR A 1 495 ? 3.925 24.506 -18.011 1.00 87.44 495 THR A CA 1
ATOM 4076 C C . THR A 1 495 ? 5.024 23.864 -18.854 1.00 87.44 495 THR A C 1
ATOM 4078 O O . THR A 1 495 ? 5.735 22.951 -18.427 1.00 87.44 495 THR A O 1
ATOM 4081 N N . LYS A 1 496 ? 5.174 24.321 -20.101 1.00 84.81 496 LYS A N 1
ATOM 4082 C CA . LYS A 1 496 ? 6.154 23.764 -21.052 1.00 84.81 496 LYS A CA 1
ATOM 4083 C C . LYS A 1 496 ? 7.601 23.827 -20.544 1.00 84.81 496 LYS A C 1
ATOM 4085 O O . LYS A 1 496 ? 8.396 22.930 -20.812 1.00 84.81 496 LYS A O 1
ATOM 4090 N N . ASP A 1 497 ? 7.959 24.878 -19.819 1.00 85.81 497 ASP A N 1
ATOM 4091 C CA . ASP A 1 497 ? 9.298 25.086 -19.269 1.00 85.81 497 ASP A CA 1
ATOM 4092 C C . ASP A 1 497 ? 9.644 24.122 -18.124 1.00 85.81 497 ASP A C 1
ATOM 4094 O O . ASP A 1 497 ? 10.828 23.964 -17.814 1.00 85.81 497 ASP A O 1
ATOM 4098 N N . MET A 1 498 ? 8.656 23.414 -17.567 1.00 88.94 498 MET A N 1
ATOM 4099 C CA . MET A 1 498 ? 8.864 22.382 -16.551 1.00 88.94 498 MET A CA 1
ATOM 4100 C C . MET A 1 498 ? 9.384 21.066 -17.134 1.00 88.94 498 MET A C 1
ATOM 4102 O O . MET A 1 498 ? 9.785 20.204 -16.366 1.00 88.94 498 MET A O 1
ATOM 4106 N N . PHE A 1 499 ? 9.422 20.872 -18.454 1.00 87.44 499 PHE A N 1
ATOM 4107 C CA . PHE A 1 499 ? 9.914 19.628 -19.054 1.00 87.44 499 PHE A CA 1
ATOM 4108 C C . PHE A 1 499 ? 11.435 19.602 -19.207 1.00 87.44 499 PHE A C 1
ATOM 4110 O O . PHE A 1 499 ? 12.062 20.610 -19.538 1.00 87.44 499 PHE A O 1
ATOM 4117 N N . ILE A 1 500 ? 12.040 18.426 -19.000 1.00 83.50 500 ILE A N 1
ATOM 4118 C CA . ILE A 1 500 ? 13.475 18.214 -19.266 1.00 83.50 500 ILE A CA 1
ATOM 4119 C C . ILE A 1 500 ? 13.752 18.282 -20.775 1.00 83.50 500 ILE A C 1
ATOM 4121 O O . ILE A 1 500 ? 14.767 18.834 -21.202 1.00 83.50 500 ILE A O 1
ATOM 4125 N N . ASP A 1 501 ? 12.839 17.735 -21.577 1.00 75.56 501 ASP A N 1
ATOM 4126 C CA . ASP A 1 501 ? 12.947 17.705 -23.030 1.00 75.56 501 ASP A CA 1
ATOM 4127 C C . ASP A 1 501 ? 12.542 19.054 -23.649 1.00 75.56 501 ASP A C 1
ATOM 4129 O O . ASP A 1 501 ? 11.411 19.519 -23.504 1.00 75.56 501 ASP A O 1
ATOM 4133 N N . LYS A 1 502 ? 13.480 19.677 -24.372 1.00 61.84 502 LYS A N 1
ATOM 4134 C CA . LYS A 1 502 ? 13.278 20.961 -25.061 1.00 61.84 502 LYS A CA 1
ATOM 4135 C C . LYS A 1 502 ? 12.502 20.823 -26.381 1.00 61.84 502 LYS A C 1
ATOM 4137 O O . LYS A 1 502 ? 12.110 21.844 -26.943 1.00 61.84 502 LYS A O 1
ATOM 4142 N N . GLY A 1 503 ? 12.285 19.600 -26.873 1.00 61.53 503 GLY A N 1
ATOM 4143 C CA . GLY A 1 503 ? 11.620 19.294 -28.144 1.00 61.53 503 GLY A CA 1
ATOM 4144 C C . GLY A 1 503 ? 10.090 19.229 -28.094 1.00 61.53 503 GLY A C 1
ATOM 4145 O O . GLY A 1 503 ? 9.463 18.999 -29.124 1.00 61.53 503 GLY A O 1
ATOM 4146 N N . ILE A 1 504 ? 9.460 19.443 -26.933 1.00 66.00 504 ILE A N 1
ATOM 4147 C CA . ILE A 1 504 ? 7.997 19.370 -26.799 1.00 66.00 504 ILE A CA 1
ATOM 4148 C C . ILE A 1 504 ? 7.349 20.590 -27.468 1.00 66.00 504 ILE A C 1
ATOM 4150 O O . ILE A 1 504 ? 7.308 21.692 -26.917 1.00 66.00 504 ILE A O 1
ATOM 4154 N N . THR A 1 505 ? 6.823 20.411 -28.679 1.00 58.78 505 THR A N 1
ATOM 4155 C CA . THR A 1 505 ? 6.157 21.475 -29.449 1.00 58.78 505 THR A CA 1
ATOM 4156 C C . THR A 1 505 ? 4.672 21.629 -29.120 1.00 58.78 505 THR A C 1
ATOM 4158 O O . THR A 1 505 ? 4.118 22.693 -29.373 1.00 58.78 505 THR A O 1
ATOM 4161 N N . ASN A 1 506 ? 4.049 20.610 -28.517 1.00 60.06 506 ASN A N 1
ATOM 4162 C CA . ASN A 1 506 ? 2.586 20.465 -28.478 1.00 60.06 506 ASN A CA 1
ATOM 4163 C C . ASN A 1 506 ? 1.924 20.926 -27.168 1.00 60.06 506 ASN A C 1
ATOM 4165 O O . ASN A 1 506 ? 0.701 20.983 -27.082 1.00 60.06 506 ASN A O 1
ATOM 4169 N N . ILE A 1 507 ? 2.714 21.334 -26.167 1.00 59.72 507 ILE A N 1
ATOM 4170 C CA . ILE A 1 507 ? 2.210 22.139 -25.047 1.00 59.72 507 ILE A CA 1
ATOM 4171 C C . ILE A 1 507 ? 2.304 23.604 -25.458 1.00 59.72 507 ILE A C 1
ATOM 4173 O O . ILE A 1 507 ? 3.402 24.136 -25.622 1.00 59.72 507 ILE A O 1
ATOM 4177 N N . THR A 1 508 ? 1.156 24.255 -25.634 1.00 58.31 508 THR A N 1
ATOM 4178 C CA . THR A 1 508 ? 1.086 25.638 -26.118 1.00 58.31 508 THR A CA 1
ATOM 4179 C C . THR A 1 508 ? 1.436 26.678 -25.056 1.00 58.31 508 THR A C 1
ATOM 4181 O O . THR A 1 508 ? 1.940 27.713 -25.463 1.00 58.31 508 THR A O 1
ATOM 4184 N N . ASN A 1 509 ? 1.234 26.412 -23.748 1.00 71.88 509 ASN A N 1
ATOM 4185 C CA . ASN A 1 509 ? 1.831 27.157 -22.613 1.00 71.88 509 ASN A CA 1
ATOM 4186 C C . ASN A 1 509 ? 1.675 26.419 -21.260 1.00 71.88 509 ASN A C 1
ATOM 4188 O O . ASN A 1 509 ? 2.680 26.130 -20.608 1.00 71.88 509 ASN A O 1
ATOM 4192 N N . THR A 1 510 ? 0.444 26.042 -20.889 1.00 85.56 510 THR A N 1
ATOM 4193 C CA . THR A 1 510 ? 0.091 25.413 -19.596 1.00 85.56 510 THR A CA 1
ATOM 4194 C C . THR A 1 510 ? -0.968 24.330 -19.802 1.00 85.56 510 THR A C 1
ATOM 4196 O O . THR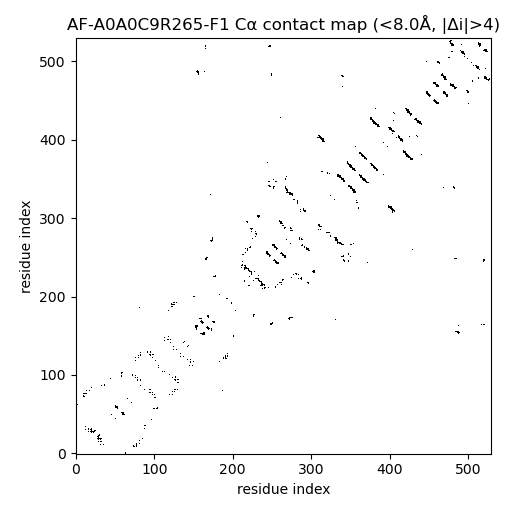 A 1 510 ? -1.882 24.509 -20.602 1.00 85.56 510 THR A O 1
ATOM 4199 N N . THR A 1 511 ? -0.861 23.207 -19.090 1.00 89.06 511 THR A N 1
ATOM 4200 C CA . THR A 1 511 ? -1.881 22.149 -19.029 1.00 89.06 511 THR A CA 1
ATOM 4201 C C . THR A 1 511 ? -2.333 21.950 -17.591 1.00 89.06 511 THR A C 1
ATOM 4203 O O . THR A 1 511 ? -1.504 21.780 -16.699 1.00 89.06 511 THR A O 1
ATOM 4206 N N . THR A 1 512 ? -3.643 21.915 -17.382 1.00 91.69 512 THR A N 1
ATOM 4207 C CA . THR A 1 512 ? -4.257 21.668 -16.078 1.00 91.69 512 THR A CA 1
ATOM 4208 C C . THR A 1 512 ? -4.643 20.196 -15.940 1.00 91.69 512 THR A C 1
ATOM 4210 O O . THR A 1 512 ? -5.271 19.621 -16.832 1.00 91.69 512 THR A O 1
ATOM 4213 N N . PHE A 1 513 ? -4.301 19.596 -14.804 1.00 92.31 513 PHE A N 1
ATOM 4214 C CA . PHE A 1 513 ? -4.696 18.249 -14.416 1.00 92.31 513 PHE A CA 1
ATOM 4215 C C . PHE A 1 513 ? -5.504 18.302 -13.126 1.00 92.31 513 PHE A C 1
ATOM 4217 O O . PHE A 1 513 ? -5.122 18.991 -12.185 1.00 92.31 513 PHE A O 1
ATOM 4224 N N . ILE A 1 514 ? -6.591 17.540 -13.066 1.00 92.00 514 ILE A N 1
ATOM 4225 C CA . ILE A 1 514 ? -7.476 17.445 -11.905 1.00 92.00 514 ILE A CA 1
ATOM 4226 C C . ILE A 1 514 ? -7.405 16.019 -11.364 1.00 92.00 514 ILE A C 1
ATOM 4228 O O . ILE A 1 514 ? -7.355 15.055 -12.135 1.00 92.00 514 ILE A O 1
ATOM 4232 N N . PHE A 1 515 ? -7.366 15.868 -10.042 1.00 90.19 515 PHE A N 1
ATOM 4233 C CA . PHE A 1 515 ? -7.373 14.553 -9.414 1.00 90.19 515 PHE A CA 1
ATOM 4234 C C . PHE A 1 515 ? -8.709 13.846 -9.667 1.00 90.19 515 PHE A C 1
ATOM 4236 O O . PHE A 1 515 ? -9.759 14.269 -9.189 1.00 90.19 515 PHE A O 1
ATOM 4243 N N . ASN A 1 516 ? -8.671 12.742 -10.406 1.00 90.69 516 ASN A N 1
ATOM 4244 C CA . ASN A 1 516 ? -9.831 11.914 -10.683 1.00 90.69 516 ASN A CA 1
ATOM 4245 C C . ASN A 1 516 ? -9.936 10.819 -9.614 1.00 90.69 516 ASN A C 1
ATOM 4247 O O . ASN A 1 516 ? -9.161 9.864 -9.623 1.00 90.69 516 ASN A O 1
ATOM 4251 N N . GLU A 1 517 ? -10.914 10.922 -8.710 1.00 85.25 517 GLU A N 1
ATOM 4252 C CA . GLU A 1 517 ? -11.101 9.939 -7.631 1.00 85.25 517 GLU A CA 1
ATOM 4253 C C . GLU A 1 517 ? -11.420 8.521 -8.125 1.00 85.25 517 GLU A C 1
ATOM 4255 O O . GLU A 1 517 ? -11.105 7.550 -7.437 1.00 85.25 517 GLU A O 1
ATOM 4260 N N . ARG A 1 518 ? -12.048 8.381 -9.301 1.00 85.50 518 ARG A N 1
ATOM 4261 C CA . ARG A 1 518 ? -12.405 7.073 -9.871 1.00 85.50 518 ARG A CA 1
ATOM 4262 C C . ARG A 1 518 ? -11.170 6.342 -10.396 1.00 85.50 518 ARG A C 1
ATOM 4264 O O . ARG A 1 518 ? -11.069 5.133 -10.217 1.00 85.50 518 ARG A O 1
ATOM 4271 N N . LEU A 1 519 ? -10.247 7.075 -11.020 1.00 87.75 519 LEU A N 1
ATOM 4272 C CA . LEU A 1 519 ? -8.976 6.548 -11.536 1.00 87.75 519 LEU A CA 1
ATOM 4273 C C . LEU A 1 519 ? -7.830 6.617 -10.512 1.00 87.75 519 LEU A C 1
ATOM 4275 O O . LEU A 1 519 ? -6.772 6.035 -10.733 1.00 87.75 519 LEU A O 1
ATOM 4279 N N . ASN A 1 520 ? -8.038 7.322 -9.398 1.00 89.31 520 ASN A N 1
ATOM 4280 C CA . ASN A 1 520 ? -7.070 7.550 -8.327 1.00 89.31 520 ASN A CA 1
ATOM 4281 C C . ASN A 1 520 ? -5.746 8.194 -8.798 1.00 89.31 520 ASN A C 1
ATOM 4283 O O . ASN A 1 520 ? -4.661 7.812 -8.358 1.00 89.31 520 ASN A O 1
ATOM 4287 N N . GLN A 1 521 ? -5.824 9.159 -9.720 1.00 91.50 521 GLN A N 1
ATOM 4288 C CA . GLN A 1 521 ? -4.666 9.824 -10.337 1.00 91.50 521 GLN A CA 1
ATOM 4289 C C . GLN A 1 521 ? -5.046 11.185 -10.949 1.00 91.50 521 GLN A C 1
ATOM 4291 O O . GLN A 1 521 ? -6.226 11.505 -11.070 1.00 91.50 521 GLN A O 1
ATOM 4296 N N . TYR A 1 522 ? -4.057 11.985 -11.360 1.00 92.56 522 TYR A N 1
ATOM 4297 C CA . TYR A 1 522 ? -4.296 13.274 -12.017 1.00 92.56 522 TYR A CA 1
ATOM 4298 C C . TYR A 1 522 ? -4.526 13.116 -13.517 1.00 92.56 522 TYR A C 1
ATOM 4300 O O . TYR A 1 522 ? -3.678 12.589 -14.241 1.00 92.56 522 TYR A O 1
ATOM 4308 N N . CYS A 1 523 ? -5.654 13.638 -13.981 1.00 93.88 523 CYS A N 1
ATOM 4309 C CA . CYS A 1 523 ? -6.132 13.512 -15.349 1.00 93.88 523 CYS A CA 1
ATOM 4310 C C . CYS A 1 523 ? -6.319 14.894 -15.975 1.00 93.88 523 CYS A C 1
ATOM 4312 O O . CYS A 1 523 ? -6.814 15.814 -15.325 1.00 93.88 523 CYS A O 1
ATOM 4314 N N . SER A 1 524 ? -5.948 15.042 -17.244 1.00 93.19 524 SER A N 1
ATOM 4315 C CA . SER A 1 524 ? -6.367 16.201 -18.036 1.00 93.19 524 SER A CA 1
ATOM 4316 C C . SER A 1 524 ? -7.794 15.998 -18.562 1.00 93.19 524 SER A C 1
ATOM 4318 O O . SER A 1 524 ? -8.369 14.913 -18.448 1.00 93.19 524 SER A O 1
ATOM 4320 N N . SER A 1 525 ? -8.340 17.015 -19.231 1.00 89.69 525 SER A N 1
ATOM 4321 C CA . SER A 1 525 ? -9.608 16.919 -19.971 1.00 89.69 525 SER A CA 1
ATOM 4322 C C . SER A 1 525 ? -9.585 15.922 -21.140 1.00 89.69 525 SER A C 1
ATOM 4324 O O . SER A 1 525 ? -10.631 15.616 -21.706 1.00 89.69 525 SER A O 1
ATOM 4326 N N . HIS A 1 526 ? -8.408 15.423 -21.527 1.00 88.31 526 HIS A N 1
ATOM 4327 C CA . HIS A 1 526 ? -8.234 14.433 -22.590 1.00 88.31 526 HIS A CA 1
ATOM 4328 C C . HIS A 1 526 ? -7.998 13.017 -22.063 1.00 88.31 526 HIS A C 1
ATOM 4330 O O . HIS A 1 526 ? -7.836 12.095 -22.864 1.00 88.31 526 HIS A O 1
ATOM 4336 N N . CYS A 1 527 ? -7.950 12.824 -20.742 1.00 86.62 527 CYS A N 1
ATOM 4337 C CA . CYS A 1 527 ? -7.845 11.486 -20.184 1.00 86.62 527 CYS A CA 1
ATOM 4338 C C . CYS A 1 527 ? -9.104 10.682 -20.550 1.00 86.62 527 CYS A C 1
ATOM 4340 O O . CYS A 1 527 ? -10.209 11.153 -20.277 1.00 86.62 527 CYS A O 1
ATOM 4342 N N . PRO A 1 528 ? -8.971 9.487 -21.149 1.00 76.81 528 PRO A N 1
ATOM 4343 C CA . PRO A 1 528 ? -10.122 8.637 -21.413 1.00 76.81 528 PRO A CA 1
ATOM 4344 C C . PRO A 1 528 ? -10.804 8.261 -20.094 1.00 76.81 528 PRO A C 1
ATOM 4346 O O . PRO A 1 528 ? -10.136 7.999 -19.089 1.00 76.81 528 PRO A O 1
ATOM 4349 N N . GLU A 1 529 ? -12.134 8.240 -20.102 1.00 69.06 529 GLU A N 1
ATOM 4350 C CA . GLU A 1 529 ? -12.905 7.668 -19.000 1.00 69.06 529 GLU A CA 1
ATOM 4351 C C . GLU A 1 529 ? -12.669 6.147 -18.944 1.00 69.06 529 GLU A C 1
ATOM 4353 O O . GLU A 1 529 ? -12.439 5.515 -19.978 1.00 69.06 529 GLU A O 1
ATOM 4358 N N . SER A 1 530 ? -12.658 5.581 -17.729 1.00 55.69 530 SER A N 1
ATOM 4359 C CA . SER A 1 530 ? -12.454 4.135 -17.505 1.00 55.69 530 SER A CA 1
ATOM 4360 C C . SER A 1 530 ? -13.641 3.287 -17.913 1.00 55.69 530 SER A C 1
ATOM 4362 O O . SER A 1 530 ? -14.791 3.699 -17.605 1.00 55.69 530 SER A O 1
#